Protein AF-A0A1J4K2W8-F1 (afdb_monomer_lite)

InterPro domains:
  IPR011990 Tetratricopeptide-like helical domain superfamily [G3DSA:1.25.40.10] (72-236)
  IPR011990 Tetratricopeptide-like helical domain superfamily [SSF48452] (84-207)
  IPR019734 Tetratricopeptide repeat [SM00028] (83-116)
  IPR019734 Tetratricopeptide repeat [SM00028] (174-207)

pLDDT: mean 83.84, std 19.55, range [25.38, 98.69]

Radius of gyration: 26.1 Å; chains: 1; bounding box: 87×47×66 Å

Sequence (585 aa):
MEGMDGLDPADIEKLPKGAQVTVIFDTSMGEFMAIPRCVDPSQQPKEEEDYIWPQYRLKPLLLTEKRFLRKQRPGITNDQIKALILANKSNDASENEKYQDAAKMCFEAIALDPNCIDAYSYLAKAMLCFDEDMFSSIEASRELLIFARMSYEPLFKMLSNGTFYNCAPTRPYIRLISNIGTYARCVGDIELAIYCYEELIRLNHRDNTGARSPLMAAYIEVLGRKRNNPTYQFQRTFQVVDQFLSAKLDTSDNTNVFGDDRDDVNVRYFDLVSAFYHKSRNLTNLIKKENQRNSKMVDCVLRDKKIEINDPEVAGMFNQFVYGNKNDEVYVHGAYLVTAMQEWPDLLANMMSVVRKLPKSRILEDTLRQLSYNHKDTININSLLNQKLIKEGNEKLELGRKLMTNKDILKAYLAFSEAKAKFETVAMNTRTRWYQHAPFAIVSNRCTCAVILKEWNIARIDARFTLEMKPDHQRTYEKLPLIAEAFGAPRIKAQLELNLKKIAEGTVKTENQWKQLAQYSSVAISLTSLILSKNRSLTEEMLQEMLKRGIDDMYTPVNLKPDMFPMLPWVPRDSLECEQTGLYK

Organism: NCBI:txid1144522

Secondary structure (DSSP, 8-state):
-----S--HHHHTTS-TTPPP-----TTSSS---------GGGS---GGGGSSTTSPPPHHHHHHHHHHHHHSTT--HHHHHHHHHHHHHHHHHHTT-HHHHHHHHHHHHHH-TT-HHHHHHHHHHGGGTS--HHHHHHHHHHHHHHHHHHHHHHHHHSPTTBGGGSGGGHHHHHHHHHHHHHHHHTT-HHHHHHHHHHHHHHBTT-TT--HHHHHHHHHHHHHHHHH-TT------HHHHHHHHH-B-S-TT--BTT-SS---HHHHHHHHHHHHHTT-TTHHHHHHHHHHH-HHHHHHHTTSS---TT-HHHHTGGG------HHHHHHHHHHHHHHHHHT-HHHHHHHHHHHH---HHHHHHHHHHHHT--TT-HHHHHHHHHHHHHHHHHHHHHHHHHHHHTT-HHHHHHHHHHHHHHHHHHHHHHTS-GGGTS-THHHHHHHHHHHHHT-HHHHHHHHHHHHHH-TT-HHHHTTHHHHHHHTT-HHHHHHHHHHHHHHHTT---SHHHHHHHHHHHHHHTSHHHHHHHHTT---HHHHHHHHHHGGGGGG--SSPPTTTSPPPTTS-GGGS--TTTSS--

Foldseek 3Di:
DPDDDDDDVVVVVPDPPPDDDDQDDDPPDPDDDDDPDPDPPVPDDDDPLQCPVVVFHQAPVVVVLLVLCCVQPPPQDPLQSSLQNLLRSLVSCLVVLNLVSSLVSLLSSCVSPLLNLSSQLSLLSSVCNQHLLLLLSLLSLLLSLVLLCVVCVVVLQVDAWQCQVVRSVNVSLLVSLVSNLVSCVVLVVLLSVLLSLQQSCRNHVVPPPVSLLLNLLSLLQVQLVCVLDVPSPADRDPLLVVCQQQDFDPDPVRARSCGPVLPQPSSLVVVLVVCVVVVPPCNLVSLVVVCVQQVPLLCLLLVVDDPPLPDPVVVVCVNPDDPDDSNVSCNPRSVSNSNSCLSVLLSSLVSCCSPVVDDSVVSSVVSCVVSPDDRDCVPVVLVVLLVVLQVQLVVLLVVLVVCVVVVVLSSSLSSLSSSQSSLVSNCLSVLADSLVPHDLSSLVSNLVSCVVVVSLSSVLLSLLSSCVNPLLPLSSLVCLLVSLVSLPQVVLNVVSVVLNVCVVVVVQPDPVSSNVSSLLSSLCSRSSNSSCSNVVNDDVVNSVVSSVCRSCSSLNFSHDQCVSGPRRPSADNVNGCDSVNSSHD

Structure (mmCIF, N/CA/C/O backbone):
data_AF-A0A1J4K2W8-F1
#
_entry.id   AF-A0A1J4K2W8-F1
#
loop_
_atom_site.group_PDB
_atom_site.id
_atom_site.type_symbol
_atom_site.label_atom_id
_atom_site.label_alt_id
_atom_site.label_comp_id
_atom_site.label_asym_id
_atom_site.label_entity_id
_atom_site.label_seq_id
_atom_site.pdbx_PDB_ins_code
_atom_site.Cartn_x
_atom_site.Cartn_y
_atom_site.Cartn_z
_atom_site.occupancy
_atom_site.B_iso_or_equiv
_atom_site.auth_seq_id
_atom_site.auth_comp_id
_atom_site.auth_asym_id
_atom_site.auth_atom_id
_atom_site.pdbx_PDB_model_num
ATOM 1 N N . MET A 1 1 ? 54.327 -1.540 1.376 1.00 36.19 1 MET A N 1
ATOM 2 C CA . MET A 1 1 ? 54.618 -0.914 2.677 1.00 36.19 1 MET A CA 1
ATOM 3 C C . MET A 1 1 ? 55.208 0.444 2.377 1.00 36.19 1 MET A C 1
ATOM 5 O O . MET A 1 1 ? 56.363 0.489 1.998 1.00 36.19 1 MET A O 1
ATOM 9 N N . GLU A 1 2 ? 54.369 1.474 2.412 1.00 27.61 2 GLU A N 1
ATOM 10 C CA . GLU A 1 2 ? 54.668 2.902 2.615 1.00 27.61 2 GLU A CA 1
ATOM 11 C C . GLU A 1 2 ? 53.314 3.610 2.429 1.00 27.61 2 GLU A C 1
ATOM 13 O O . GLU A 1 2 ? 52.685 3.448 1.384 1.00 27.61 2 GLU A O 1
ATOM 18 N N . GLY A 1 3 ? 52.803 4.262 3.482 1.00 32.62 3 GLY A N 1
ATOM 19 C CA . GLY A 1 3 ? 51.508 4.967 3.468 1.00 32.62 3 GLY A CA 1
ATOM 20 C C . GLY A 1 3 ? 50.409 4.448 4.412 1.00 32.62 3 GLY A C 1
ATOM 21 O O . GLY A 1 3 ? 49.235 4.589 4.088 1.00 32.62 3 GLY A O 1
ATOM 22 N N . MET A 1 4 ? 50.748 3.842 5.557 1.00 31.52 4 MET A N 1
ATOM 23 C CA . MET A 1 4 ? 49.782 3.539 6.630 1.00 31.52 4 MET A CA 1
ATOM 24 C C . MET A 1 4 ? 50.131 4.330 7.895 1.00 31.52 4 MET A C 1
ATOM 26 O O . MET A 1 4 ? 50.665 3.769 8.847 1.00 31.52 4 MET A O 1
ATOM 30 N N . ASP A 1 5 ? 49.822 5.624 7.905 1.00 43.59 5 ASP A N 1
ATOM 31 C CA . ASP A 1 5 ? 49.782 6.407 9.142 1.00 43.59 5 ASP A CA 1
ATOM 32 C C . ASP A 1 5 ? 48.371 6.277 9.732 1.00 43.59 5 ASP A C 1
ATOM 34 O O . ASP A 1 5 ? 47.408 6.786 9.158 1.00 43.59 5 ASP A O 1
ATOM 38 N N . GLY A 1 6 ? 48.223 5.547 10.844 1.00 43.62 6 GLY A N 1
ATOM 39 C CA . GLY A 1 6 ? 46.950 5.514 11.579 1.00 43.62 6 GLY A CA 1
ATOM 40 C C . GLY A 1 6 ? 46.653 4.289 12.447 1.00 43.62 6 GLY A C 1
ATOM 41 O O . GLY A 1 6 ? 45.665 4.316 13.173 1.00 43.62 6 GLY A O 1
ATOM 42 N N . LEU A 1 7 ? 47.465 3.228 12.414 1.00 41.56 7 LEU A N 1
ATOM 43 C CA . LEU A 1 7 ? 47.311 2.087 13.327 1.00 41.56 7 LEU A CA 1
ATOM 44 C C . LEU A 1 7 ? 48.456 2.078 14.342 1.00 41.56 7 LEU A C 1
ATOM 46 O O . LEU A 1 7 ? 49.618 1.971 13.953 1.00 41.56 7 LEU A O 1
ATOM 50 N N . ASP A 1 8 ? 48.117 2.187 15.629 1.00 51.94 8 ASP A N 1
ATOM 51 C CA . ASP A 1 8 ? 49.065 1.992 16.727 1.00 51.94 8 ASP A CA 1
ATOM 52 C C . ASP A 1 8 ? 49.617 0.552 16.646 1.00 51.94 8 ASP A C 1
ATOM 54 O O . ASP A 1 8 ? 48.834 -0.407 16.676 1.00 51.94 8 ASP A O 1
ATOM 58 N N . PRO A 1 9 ? 50.944 0.359 16.524 1.00 48.81 9 PRO A N 1
ATOM 59 C CA . PRO A 1 9 ? 51.564 -0.964 16.490 1.00 48.81 9 PRO A CA 1
ATOM 60 C C . PRO A 1 9 ? 51.138 -1.879 17.651 1.00 48.81 9 PRO A C 1
ATOM 62 O O . PRO A 1 9 ? 51.083 -3.098 17.476 1.00 48.81 9 PRO A O 1
ATOM 65 N N . ALA A 1 10 ? 50.766 -1.309 18.804 1.00 55.66 10 ALA A N 1
ATOM 66 C CA . ALA A 1 10 ? 50.294 -2.055 19.970 1.00 55.66 10 ALA A CA 1
ATOM 67 C C . ALA A 1 10 ? 48.942 -2.769 19.756 1.00 55.66 10 ALA A C 1
ATOM 69 O O . ALA A 1 10 ? 48.640 -3.746 20.448 1.00 55.66 10 ALA A O 1
ATOM 70 N N . ASP A 1 11 ? 48.120 -2.322 18.803 1.00 54.28 11 ASP A N 1
ATOM 71 C CA . ASP A 1 11 ? 46.837 -2.961 18.486 1.00 54.28 11 ASP A CA 1
ATOM 72 C C . ASP A 1 11 ? 46.973 -4.088 17.456 1.00 54.28 11 ASP A C 1
ATOM 74 O O . ASP A 1 11 ? 46.144 -5.001 17.416 1.00 54.28 11 ASP A O 1
ATOM 78 N N . ILE A 1 12 ? 48.064 -4.094 16.685 1.00 53.81 12 ILE A N 1
ATOM 79 C CA . ILE A 1 12 ? 48.394 -5.171 15.744 1.00 53.81 12 ILE A CA 1
ATOM 80 C C . ILE A 1 12 ? 48.875 -6.420 16.502 1.00 53.81 12 ILE A C 1
ATOM 82 O O . ILE A 1 12 ? 48.526 -7.539 16.123 1.00 53.81 12 ILE A O 1
ATOM 86 N N . GLU A 1 13 ? 49.599 -6.254 17.614 1.00 51.72 13 GLU A N 1
ATOM 87 C CA . GLU A 1 13 ? 50.081 -7.371 18.448 1.00 51.72 13 GLU A CA 1
ATOM 88 C C . GLU A 1 13 ? 48.967 -8.130 19.189 1.00 51.72 13 GLU A C 1
ATOM 90 O O . GLU A 1 13 ? 49.164 -9.279 19.589 1.00 51.72 13 GLU A O 1
ATOM 95 N N . LYS A 1 14 ? 47.776 -7.535 19.339 1.00 60.28 14 LYS A N 1
ATOM 96 C CA . LYS A 1 14 ? 46.615 -8.186 19.973 1.00 60.28 14 LYS A CA 1
ATOM 97 C C . LYS A 1 14 ? 45.827 -9.088 19.017 1.00 60.28 14 LYS A C 1
ATOM 99 O O . LYS A 1 14 ? 44.906 -9.778 19.458 1.00 60.28 14 LYS A O 1
ATOM 104 N N . LEU A 1 15 ? 46.141 -9.088 17.718 1.00 48.38 15 LEU A N 1
ATOM 105 C CA . LEU A 1 15 ? 45.417 -9.896 16.739 1.00 48.38 15 LEU A CA 1
ATOM 106 C C . LEU A 1 15 ? 45.838 -11.378 16.809 1.00 48.38 15 LEU A C 1
ATOM 108 O O . LEU A 1 15 ? 47.028 -11.686 16.914 1.00 48.38 15 LEU A O 1
ATOM 112 N N . PRO A 1 16 ? 44.891 -12.332 16.707 1.00 52.78 16 PRO A N 1
ATOM 113 C CA . PRO A 1 16 ? 45.219 -13.753 16.663 1.00 52.78 16 PRO A CA 1
ATOM 114 C C . PRO A 1 16 ? 46.146 -14.084 15.486 1.00 52.78 16 PRO A C 1
ATOM 116 O O . PRO A 1 16 ? 45.934 -13.614 14.363 1.00 52.78 16 PRO A O 1
ATOM 119 N N . LYS A 1 17 ? 47.146 -14.948 15.715 1.00 40.97 17 LYS A N 1
ATOM 120 C CA . LYS A 1 17 ? 48.040 -15.444 14.655 1.00 40.97 17 LYS A CA 1
ATOM 121 C C . LYS A 1 17 ? 47.217 -16.060 13.514 1.00 40.97 17 LYS A C 1
ATOM 123 O O . LYS A 1 17 ? 46.560 -17.077 13.709 1.00 40.97 17 LYS A O 1
ATOM 128 N N . GLY A 1 18 ? 47.279 -15.440 12.331 1.00 42.78 18 GLY A N 1
ATOM 129 C CA . GLY A 1 18 ? 46.547 -15.852 11.124 1.00 42.78 18 GLY A CA 1
ATOM 130 C C . GLY A 1 18 ? 45.462 -14.876 10.648 1.00 42.78 18 GLY A C 1
ATOM 131 O O . GLY A 1 18 ? 44.868 -15.109 9.597 1.00 42.78 18 GLY A O 1
ATOM 132 N N . ALA A 1 19 ? 45.205 -13.779 11.368 1.00 35.66 19 ALA A N 1
ATOM 133 C CA . ALA A 1 19 ? 44.254 -12.759 10.933 1.00 35.66 19 ALA A CA 1
ATOM 134 C C . ALA A 1 19 ? 44.739 -12.032 9.659 1.00 35.66 19 ALA A C 1
ATOM 136 O O . ALA A 1 19 ? 45.799 -11.408 9.649 1.00 35.66 19 ALA A O 1
ATOM 137 N N . GLN A 1 20 ? 43.951 -12.092 8.579 1.00 34.91 20 GLN A N 1
ATOM 138 C CA . GLN A 1 20 ? 44.151 -11.259 7.389 1.00 34.91 20 GLN A CA 1
ATOM 139 C C . GLN A 1 20 ? 43.361 -9.956 7.529 1.00 34.91 20 GLN A C 1
ATOM 141 O O . GLN A 1 20 ? 42.133 -9.979 7.618 1.00 34.91 20 GLN A O 1
ATOM 146 N N . VAL A 1 21 ? 44.058 -8.821 7.503 1.00 35.78 21 VAL A N 1
ATOM 147 C CA . VAL A 1 21 ? 43.452 -7.484 7.500 1.00 35.78 21 VAL A CA 1
ATOM 148 C C . VAL A 1 21 ? 43.288 -7.024 6.051 1.00 35.78 21 VAL A C 1
ATOM 150 O O . VAL A 1 21 ? 44.243 -7.026 5.279 1.00 35.78 21 VAL A O 1
ATOM 153 N N . THR A 1 22 ? 42.074 -6.638 5.659 1.00 33.44 22 THR A N 1
ATOM 154 C CA . THR A 1 22 ? 41.805 -5.970 4.378 1.00 33.44 22 THR A CA 1
ATOM 155 C C . THR A 1 22 ? 41.281 -4.575 4.691 1.00 33.44 22 THR A C 1
ATOM 157 O O . THR A 1 22 ? 40.264 -4.447 5.365 1.00 33.44 22 THR A O 1
ATOM 160 N N . VAL A 1 23 ? 41.985 -3.541 4.232 1.00 28.84 23 VAL A N 1
ATOM 161 C CA . VAL A 1 23 ? 41.566 -2.144 4.396 1.00 28.84 23 VAL A CA 1
ATOM 162 C C . VAL A 1 23 ? 40.537 -1.827 3.316 1.00 28.84 23 VAL A C 1
ATOM 164 O O . VAL A 1 23 ? 40.839 -1.927 2.129 1.00 28.84 23 VAL A O 1
ATOM 167 N N . ILE A 1 24 ? 39.321 -1.472 3.725 1.00 31.27 24 ILE A N 1
ATOM 168 C CA . ILE A 1 24 ? 38.276 -0.963 2.834 1.00 31.27 24 ILE A CA 1
ATOM 169 C C . ILE A 1 24 ? 38.105 0.519 3.154 1.00 31.27 24 ILE A C 1
ATOM 171 O O . ILE A 1 24 ? 37.904 0.882 4.311 1.00 31.27 24 ILE A O 1
ATOM 175 N N . PHE A 1 25 ? 38.209 1.368 2.133 1.00 25.38 25 PHE A N 1
ATOM 176 C CA . PHE A 1 25 ? 37.938 2.796 2.252 1.00 25.38 25 PHE A CA 1
ATOM 177 C C . PHE A 1 25 ? 36.429 3.019 2.411 1.00 25.38 25 PHE A C 1
ATOM 179 O O . PHE A 1 25 ? 35.671 2.829 1.462 1.00 25.38 25 PHE A O 1
ATOM 186 N N . ASP A 1 26 ? 36.002 3.433 3.603 1.00 33.50 26 ASP A N 1
ATOM 187 C CA . ASP A 1 26 ? 34.681 4.015 3.849 1.00 33.50 26 ASP A CA 1
ATOM 188 C C . ASP A 1 26 ? 34.873 5.511 4.121 1.00 33.50 26 ASP A C 1
ATOM 190 O O . ASP A 1 26 ? 35.414 5.908 5.149 1.00 33.50 26 ASP A O 1
ATOM 194 N N . THR A 1 27 ? 34.472 6.358 3.173 1.00 33.12 27 THR A N 1
ATOM 195 C CA . THR A 1 27 ? 34.627 7.817 3.270 1.00 33.12 27 THR A CA 1
ATOM 196 C C . THR A 1 27 ? 33.491 8.492 4.046 1.00 33.12 27 THR A C 1
ATOM 198 O O . THR A 1 27 ? 33.323 9.705 3.936 1.00 33.12 27 THR A O 1
ATOM 201 N N . SER A 1 28 ? 32.666 7.749 4.796 1.00 35.38 28 SER A N 1
ATOM 202 C CA . SER A 1 28 ? 31.500 8.324 5.483 1.00 35.38 28 SER A CA 1
ATOM 203 C C . SER A 1 28 ? 31.747 8.835 6.906 1.00 35.38 28 SER A C 1
ATOM 205 O O . SER A 1 28 ? 30.874 9.520 7.432 1.00 35.38 28 SER A O 1
ATOM 207 N N . MET A 1 29 ? 32.927 8.617 7.498 1.00 34.25 29 MET A N 1
ATOM 208 C CA . MET A 1 29 ? 33.389 9.319 8.704 1.00 34.25 29 MET A CA 1
ATOM 209 C C . MET A 1 29 ? 34.917 9.416 8.703 1.00 34.25 29 MET A C 1
ATOM 211 O O . MET A 1 29 ? 35.589 8.456 8.349 1.00 34.25 29 MET A O 1
ATOM 215 N N . GLY A 1 30 ? 35.481 10.546 9.134 1.00 28.75 30 GLY A N 1
ATOM 216 C CA . GLY A 1 30 ? 36.932 10.745 9.292 1.00 28.75 30 GLY A CA 1
ATOM 217 C C . GLY A 1 30 ? 37.592 9.906 10.400 1.00 28.75 30 GLY A C 1
ATOM 218 O O . GLY A 1 30 ? 38.635 10.297 10.908 1.00 28.75 30 GLY A O 1
ATOM 219 N N . GLU A 1 31 ? 37.001 8.771 10.775 1.00 30.30 31 GLU A N 1
ATOM 220 C CA . GLU A 1 31 ? 37.573 7.777 11.680 1.00 30.30 31 GLU A CA 1
ATOM 221 C C . GLU A 1 31 ? 37.478 6.393 11.030 1.00 30.30 31 GLU A C 1
ATOM 223 O O . GLU A 1 31 ? 36.400 5.928 10.653 1.00 30.30 31 GLU A O 1
ATOM 228 N N . PHE A 1 32 ? 38.625 5.722 10.919 1.00 28.47 32 PHE A N 1
ATOM 229 C CA . PHE A 1 32 ? 38.742 4.354 10.429 1.00 28.47 32 PHE A CA 1
ATOM 230 C C . PHE A 1 32 ? 38.052 3.379 11.401 1.00 28.47 32 PHE A C 1
ATOM 232 O O . PHE A 1 32 ? 38.679 2.857 12.319 1.00 28.47 32 PHE A O 1
ATOM 239 N N . MET A 1 33 ? 36.765 3.082 11.202 1.00 32.03 33 MET A N 1
ATOM 240 C CA . MET A 1 33 ? 36.168 1.876 11.783 1.00 32.03 33 MET A CA 1
ATOM 241 C C . MET A 1 33 ? 36.409 0.702 10.840 1.00 32.03 33 MET A C 1
ATOM 243 O O . MET A 1 33 ? 35.782 0.588 9.789 1.00 32.03 33 MET A O 1
ATOM 247 N N . ALA A 1 34 ? 37.296 -0.208 11.240 1.00 28.88 34 ALA A N 1
ATOM 248 C CA . ALA A 1 34 ? 37.371 -1.530 10.639 1.00 28.88 34 ALA A CA 1
ATOM 249 C C . ALA A 1 34 ? 36.003 -2.217 10.791 1.00 28.88 34 ALA A C 1
ATOM 251 O O . ALA A 1 34 ? 35.611 -2.604 11.892 1.00 28.88 34 ALA A O 1
ATOM 252 N N . ILE A 1 35 ? 35.258 -2.358 9.694 1.00 31.06 35 ILE A N 1
ATOM 253 C CA . ILE A 1 35 ? 34.086 -3.232 9.654 1.00 31.06 35 ILE A CA 1
ATOM 254 C C . ILE A 1 35 ? 34.639 -4.662 9.684 1.00 31.06 35 ILE A C 1
ATOM 256 O O . ILE A 1 35 ? 35.351 -5.045 8.751 1.00 31.06 35 ILE A O 1
ATOM 260 N N . PRO A 1 36 ? 34.364 -5.475 10.723 1.00 30.69 36 PRO A N 1
ATOM 261 C CA . PRO A 1 36 ? 34.753 -6.875 10.692 1.00 30.69 36 PRO A CA 1
ATOM 262 C C . PRO A 1 36 ? 34.110 -7.508 9.457 1.00 30.69 36 PRO A C 1
ATOM 264 O O . PRO A 1 36 ? 32.915 -7.294 9.224 1.00 30.69 36 PRO A O 1
ATOM 267 N N . ARG A 1 37 ? 34.869 -8.300 8.678 1.00 34.00 37 ARG A N 1
ATOM 268 C CA . ARG A 1 37 ? 34.268 -9.237 7.708 1.00 34.00 37 ARG A CA 1
ATOM 269 C C . ARG A 1 37 ? 33.074 -9.882 8.390 1.00 34.00 37 ARG A C 1
ATOM 271 O O . ARG A 1 37 ? 33.223 -10.238 9.558 1.00 34.00 37 ARG A O 1
ATOM 278 N N . CYS A 1 38 ? 31.944 -9.989 7.679 1.00 36.88 38 CYS A N 1
ATOM 279 C CA . CYS A 1 38 ? 30.731 -10.659 8.145 1.00 36.88 38 CYS A CA 1
ATOM 280 C C . CYS A 1 38 ? 31.130 -11.862 8.998 1.00 36.88 38 CYS A C 1
ATOM 282 O O . CYS A 1 38 ? 31.536 -12.892 8.462 1.00 36.88 38 CYS A O 1
ATOM 284 N N . VAL A 1 39 ? 31.114 -11.677 10.322 1.00 39.31 39 VAL A N 1
ATOM 285 C CA . VAL A 1 39 ? 31.347 -12.764 11.264 1.00 39.31 39 VAL A CA 1
ATOM 286 C C . VAL A 1 39 ? 30.282 -13.767 10.895 1.00 39.31 39 VAL A C 1
ATOM 288 O O . VAL A 1 39 ? 29.122 -13.354 10.772 1.00 39.31 39 VAL A O 1
ATOM 291 N N . ASP A 1 40 ? 30.687 -15.015 10.649 1.00 45.03 40 ASP A N 1
ATOM 292 C CA . ASP A 1 40 ? 29.759 -16.101 10.366 1.00 45.03 40 ASP A CA 1
ATOM 293 C C . ASP A 1 40 ? 28.544 -15.923 11.293 1.00 45.03 40 ASP A C 1
ATOM 295 O O . ASP A 1 40 ? 28.725 -15.894 12.517 1.00 45.03 40 ASP A O 1
ATOM 299 N N . PRO A 1 41 ? 27.330 -15.695 10.756 1.00 45.59 41 PRO A N 1
ATOM 300 C CA . PRO A 1 41 ? 26.146 -15.462 11.574 1.00 45.59 41 PRO A CA 1
ATOM 301 C C . PRO A 1 41 ? 25.925 -16.573 12.610 1.00 45.59 41 PRO A C 1
ATOM 303 O O . PRO A 1 41 ? 25.280 -16.337 13.630 1.00 45.59 41 PRO A O 1
ATOM 306 N N . SER A 1 42 ? 26.485 -17.769 12.377 1.00 45.47 42 SER A N 1
ATOM 307 C CA . SER A 1 42 ? 26.469 -18.894 13.312 1.00 45.47 42 SER A CA 1
ATOM 308 C C . SER A 1 42 ? 27.350 -18.701 14.559 1.00 45.47 42 SER A C 1
ATOM 310 O O . SER A 1 42 ? 27.092 -19.338 15.579 1.00 45.47 42 SER A O 1
ATOM 312 N N . GLN A 1 43 ? 28.344 -17.808 14.509 1.00 44.16 43 GLN A N 1
ATOM 313 C CA . GLN A 1 43 ? 29.315 -17.545 15.579 1.00 44.16 43 GLN A CA 1
ATOM 314 C C . GLN A 1 43 ? 28.985 -16.311 16.431 1.00 44.16 43 GLN A C 1
ATOM 316 O O . GLN A 1 43 ? 29.695 -16.016 17.393 1.00 44.16 43 GLN A O 1
ATOM 321 N N . GLN A 1 44 ? 27.922 -15.572 16.106 1.00 54.34 44 GLN A N 1
ATOM 322 C CA . GLN A 1 44 ? 27.493 -14.445 16.933 1.00 54.34 44 GLN A CA 1
ATOM 323 C C . GLN A 1 44 ? 26.693 -14.949 18.145 1.00 54.34 44 GLN A C 1
ATOM 325 O O . GLN A 1 44 ? 25.838 -15.825 17.982 1.00 54.34 44 GLN A O 1
ATOM 330 N N . PRO A 1 45 ? 26.927 -14.409 19.359 1.00 51.81 45 PRO A N 1
ATOM 331 C CA . PRO A 1 45 ? 26.099 -14.739 20.510 1.00 51.81 45 PRO A CA 1
ATOM 332 C C . PRO A 1 45 ? 24.654 -14.343 20.196 1.00 51.81 45 PRO A C 1
ATOM 334 O O . PRO A 1 45 ? 24.357 -13.171 19.970 1.00 51.81 45 PRO A O 1
ATOM 337 N N . LYS A 1 46 ? 23.771 -15.342 20.115 1.00 62.03 46 LYS A N 1
ATOM 338 C CA . LYS A 1 46 ? 22.346 -15.139 19.840 1.00 62.03 46 LYS A CA 1
ATOM 339 C C . LYS A 1 46 ? 21.710 -14.469 21.053 1.00 62.03 46 LYS A C 1
ATOM 341 O O . LYS A 1 46 ? 21.796 -15.008 22.156 1.00 62.03 46 LYS A O 1
ATOM 346 N N . GLU A 1 47 ? 21.099 -13.306 20.858 1.00 71.94 47 GLU A N 1
ATOM 347 C CA . GLU A 1 47 ? 20.419 -12.589 21.937 1.00 71.94 47 GLU A CA 1
ATOM 348 C C . GLU A 1 47 ? 19.064 -13.262 22.229 1.00 71.94 47 GLU A C 1
ATOM 350 O O . GLU A 1 47 ? 18.432 -13.816 21.331 1.00 71.94 47 GLU A O 1
ATOM 355 N N . GLU A 1 48 ? 18.602 -13.242 23.483 1.00 72.31 48 GLU A N 1
ATOM 356 C CA . GLU A 1 48 ? 17.372 -13.936 23.919 1.00 72.31 48 GLU A CA 1
ATOM 357 C C . GLU A 1 48 ? 16.129 -13.501 23.116 1.00 72.31 48 GLU A C 1
ATOM 359 O O . GLU A 1 48 ? 15.283 -14.315 22.749 1.00 72.31 48 GLU A O 1
ATOM 364 N N . GLU A 1 49 ? 16.064 -12.220 22.756 1.00 74.06 49 GLU A N 1
ATOM 365 C CA . GLU A 1 49 ? 15.010 -11.630 21.925 1.00 74.06 49 GLU A CA 1
ATOM 366 C C . GLU A 1 49 ? 14.960 -12.169 20.487 1.00 74.06 49 GLU A C 1
ATOM 368 O O . GLU A 1 49 ? 13.892 -12.167 19.872 1.00 74.06 49 GLU A O 1
ATOM 373 N N . ASP A 1 50 ? 16.060 -12.717 19.965 1.00 73.44 50 ASP A N 1
ATOM 374 C CA . ASP A 1 50 ? 16.097 -13.289 18.616 1.00 73.44 50 ASP A CA 1
ATOM 375 C C . ASP A 1 50 ? 15.333 -14.636 18.540 1.00 73.44 50 ASP A C 1
ATOM 377 O O . ASP A 1 50 ? 14.949 -15.076 17.449 1.00 73.44 50 ASP A O 1
ATOM 381 N N . TYR A 1 51 ? 15.043 -15.268 19.688 1.00 78.19 51 TYR A N 1
ATOM 382 C CA . TYR A 1 51 ? 14.306 -16.539 19.795 1.00 78.19 51 TYR A CA 1
ATOM 383 C C . TYR A 1 51 ? 12.786 -16.388 19.909 1.00 78.19 51 TYR A C 1
ATOM 385 O O . TYR A 1 51 ? 12.070 -17.388 19.886 1.00 78.19 51 TYR A O 1
ATOM 393 N N . ILE A 1 52 ? 12.269 -15.162 19.994 1.00 82.38 52 ILE A N 1
ATOM 394 C CA . ILE A 1 52 ? 10.827 -14.898 19.980 1.00 82.38 52 ILE A CA 1
ATOM 395 C C . ILE A 1 52 ? 10.272 -15.316 18.609 1.00 82.38 52 ILE A C 1
ATOM 397 O O . ILE A 1 52 ? 10.734 -14.794 17.600 1.00 82.38 52 ILE A O 1
ATOM 401 N N . TRP A 1 53 ? 9.324 -16.259 18.549 1.00 89.31 53 TRP A N 1
ATOM 402 C CA . TRP A 1 53 ? 8.863 -16.892 17.296 1.00 89.31 53 TRP A CA 1
ATOM 403 C C . TRP A 1 53 ? 10.022 -17.517 16.482 1.00 89.31 53 TRP A C 1
ATOM 405 O O . TRP A 1 53 ? 10.413 -16.992 15.434 1.00 89.31 53 TRP A O 1
ATOM 415 N N . PRO A 1 54 ? 10.634 -18.616 16.965 1.00 89.38 54 PRO A N 1
ATOM 416 C CA . PRO A 1 54 ? 11.876 -19.158 16.403 1.00 89.38 54 PRO A CA 1
ATOM 417 C C . PRO A 1 54 ? 11.713 -19.775 15.006 1.00 89.38 54 PRO A C 1
ATOM 419 O O . PRO A 1 54 ? 12.706 -19.961 14.305 1.00 89.38 54 PRO A O 1
ATOM 422 N N . GLN A 1 55 ? 10.481 -20.086 14.591 1.00 91.19 55 GLN A N 1
ATOM 423 C CA . GLN A 1 55 ? 10.180 -20.579 13.248 1.00 91.19 55 GLN A CA 1
ATOM 424 C C . GLN A 1 55 ? 10.320 -19.503 12.160 1.00 91.19 55 GLN A C 1
ATOM 426 O O . GLN A 1 55 ? 10.498 -19.861 10.999 1.00 91.19 55 GLN A O 1
ATOM 431 N N . TYR A 1 56 ? 10.280 -18.216 12.529 1.00 91.25 56 TYR A N 1
ATOM 432 C CA . TYR A 1 56 ? 10.443 -17.089 11.608 1.00 91.25 56 TYR A CA 1
ATOM 433 C C . TYR A 1 56 ? 11.809 -16.437 11.801 1.00 91.25 56 TYR A C 1
ATOM 435 O O . TYR A 1 56 ? 12.248 -16.156 12.928 1.00 91.25 56 TYR A O 1
ATOM 443 N N . ARG A 1 57 ? 12.508 -16.205 10.691 1.00 83.56 57 ARG A N 1
ATOM 444 C CA . ARG A 1 57 ? 13.887 -15.710 10.705 1.00 83.56 57 ARG A CA 1
ATOM 445 C C . ARG A 1 57 ? 13.909 -14.200 10.532 1.00 83.56 57 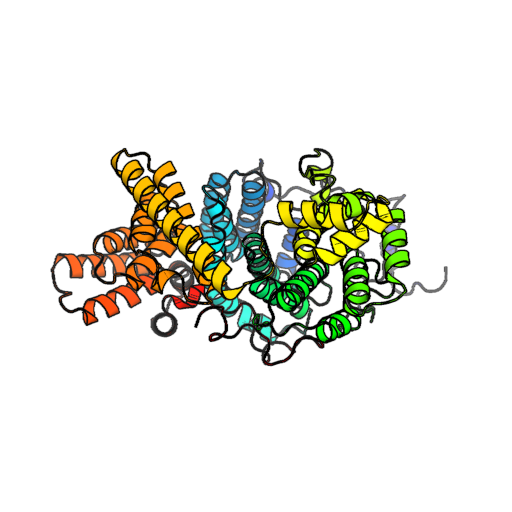ARG A C 1
ATOM 447 O O . ARG A 1 57 ? 13.243 -13.634 9.674 1.00 83.56 57 ARG A O 1
ATOM 454 N N . LEU A 1 58 ? 14.742 -13.535 11.330 1.00 84.56 58 LEU A N 1
ATOM 455 C CA . LEU A 1 58 ? 15.027 -12.122 11.117 1.00 84.56 58 LEU A CA 1
ATOM 456 C C . LEU A 1 58 ? 16.012 -11.977 9.948 1.00 84.56 58 LEU A C 1
ATOM 458 O O . LEU A 1 58 ? 17.058 -12.630 9.935 1.00 84.56 58 LEU A O 1
ATOM 462 N N . LYS A 1 59 ? 15.694 -11.119 8.973 1.00 85.12 59 LYS A N 1
ATOM 463 C CA . LYS A 1 59 ? 16.565 -10.890 7.808 1.00 85.12 59 LYS A CA 1
ATOM 464 C C . LYS A 1 59 ? 17.923 -10.305 8.247 1.00 85.12 59 LYS A C 1
ATOM 466 O O . LYS A 1 59 ? 17.945 -9.458 9.145 1.00 85.12 59 LYS A O 1
ATOM 471 N N . PRO A 1 60 ? 19.056 -10.666 7.606 1.00 82.75 60 PRO A N 1
ATOM 472 C CA . PRO A 1 60 ? 20.391 -10.212 8.022 1.00 82.75 60 PRO A CA 1
ATOM 473 C C . PRO A 1 60 ? 20.551 -8.688 8.139 1.00 82.75 60 PRO A C 1
ATOM 475 O O . PRO A 1 60 ? 21.201 -8.197 9.061 1.00 82.75 60 PRO A O 1
ATOM 478 N N . LEU A 1 61 ? 19.910 -7.921 7.250 1.00 83.00 61 LEU A N 1
ATOM 479 C CA . LEU A 1 61 ? 19.934 -6.451 7.278 1.00 83.00 61 LEU A CA 1
ATOM 480 C C . LEU A 1 61 ? 19.314 -5.856 8.552 1.00 83.00 61 LEU A C 1
ATOM 482 O O . LEU A 1 61 ? 19.699 -4.773 8.985 1.00 83.00 61 LEU A O 1
ATOM 486 N N . LEU A 1 62 ? 18.383 -6.562 9.188 1.00 89.06 62 LEU A N 1
ATOM 487 C CA . LEU A 1 62 ? 17.749 -6.096 10.419 1.00 89.06 62 LEU A CA 1
ATOM 488 C C . LEU A 1 62 ? 18.599 -6.386 11.655 1.00 89.06 62 LEU A C 1
ATOM 490 O O . LEU A 1 62 ? 18.545 -5.630 12.623 1.00 89.06 62 LEU A O 1
ATOM 494 N N . LEU A 1 63 ? 19.442 -7.424 11.611 1.00 85.81 63 LEU A N 1
ATOM 495 C CA . LEU A 1 63 ? 20.438 -7.666 12.658 1.00 85.81 63 LEU A CA 1
ATOM 496 C C . LEU A 1 63 ? 21.440 -6.507 12.734 1.00 85.81 63 LEU A C 1
ATOM 498 O O . LEU A 1 63 ? 21.813 -6.075 13.827 1.00 85.81 63 LEU A O 1
ATOM 502 N N . THR A 1 64 ? 21.852 -5.962 11.585 1.00 87.19 64 THR A N 1
ATOM 503 C CA . THR A 1 64 ? 22.727 -4.781 11.550 1.00 87.19 64 THR A CA 1
ATOM 504 C C . THR A 1 64 ? 21.969 -3.509 11.930 1.00 87.19 64 THR A C 1
ATOM 506 O O . THR A 1 64 ? 22.488 -2.706 12.706 1.00 87.19 64 THR A O 1
ATOM 509 N N . GLU A 1 65 ? 20.719 -3.347 11.483 1.00 91.62 65 GLU A N 1
ATOM 510 C CA . GLU A 1 65 ? 19.848 -2.234 11.887 1.00 91.62 65 GLU A CA 1
ATOM 511 C C . GLU A 1 65 ? 19.659 -2.153 13.405 1.00 91.62 65 GLU A C 1
ATOM 513 O O . GLU A 1 65 ? 19.810 -1.071 13.967 1.00 91.62 65 GLU A O 1
ATOM 518 N N . LYS A 1 66 ? 19.436 -3.286 14.086 1.00 91.31 66 LYS A N 1
ATOM 519 C CA . LYS A 1 66 ? 19.341 -3.361 15.556 1.00 91.31 66 LYS A CA 1
ATOM 520 C C . LYS A 1 66 ? 20.550 -2.712 16.237 1.00 91.31 66 LYS A C 1
ATOM 522 O O . LYS A 1 66 ? 20.396 -1.912 17.162 1.00 91.31 66 LYS A O 1
ATOM 527 N N . ARG A 1 67 ? 21.761 -3.011 15.756 1.00 88.81 67 ARG A N 1
ATOM 528 C CA . ARG A 1 67 ? 23.007 -2.439 16.297 1.00 88.81 67 ARG A CA 1
ATOM 529 C C . ARG A 1 67 ? 23.092 -0.937 16.052 1.00 88.81 67 ARG A C 1
ATOM 531 O O . ARG A 1 67 ? 23.427 -0.187 16.968 1.00 88.81 67 ARG A O 1
ATOM 538 N N . PHE A 1 68 ? 22.759 -0.492 14.841 1.00 92.44 68 PHE A N 1
ATOM 539 C CA . PHE A 1 68 ? 22.752 0.933 14.520 1.00 92.44 68 PHE A CA 1
ATOM 540 C C . PHE A 1 68 ? 21.720 1.699 15.341 1.00 92.44 68 PHE A C 1
ATOM 542 O O . PHE A 1 68 ? 22.043 2.770 15.842 1.00 92.44 68 PHE A O 1
ATOM 549 N N . LEU A 1 69 ? 20.529 1.140 15.557 1.00 92.12 69 LEU A N 1
ATOM 550 C CA . LEU A 1 69 ? 19.495 1.748 16.391 1.00 92.12 69 LEU A CA 1
ATOM 551 C C . LEU A 1 69 ? 19.972 1.963 17.825 1.00 92.12 69 LEU A C 1
ATOM 553 O O . LEU A 1 69 ? 19.838 3.072 18.336 1.00 92.12 69 LEU A O 1
ATOM 557 N N . ARG A 1 70 ? 20.590 0.952 18.450 1.00 91.69 70 ARG A N 1
ATOM 558 C CA . ARG A 1 70 ? 21.150 1.089 19.806 1.00 91.69 70 ARG A CA 1
ATOM 559 C C . ARG A 1 70 ? 22.219 2.184 19.889 1.00 91.69 70 ARG A C 1
ATOM 561 O O . ARG A 1 70 ? 22.273 2.902 20.881 1.00 91.69 70 ARG A O 1
ATOM 568 N N . LYS A 1 71 ? 23.041 2.341 18.844 1.00 91.75 71 LYS A N 1
ATOM 569 C CA . LYS A 1 71 ? 24.089 3.376 18.784 1.00 91.75 71 LYS A CA 1
ATOM 570 C C . LYS A 1 71 ? 23.531 4.777 18.503 1.00 91.75 71 LYS A C 1
ATOM 572 O O . LYS A 1 71 ? 23.986 5.745 19.098 1.00 91.75 71 LYS A O 1
ATOM 577 N N . GLN A 1 72 ? 22.582 4.894 17.576 1.00 91.06 72 GLN A N 1
ATOM 578 C CA . GLN A 1 72 ? 22.089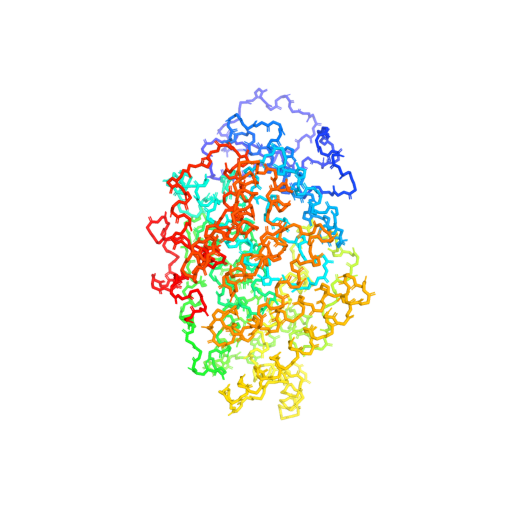 6.174 17.053 1.00 91.06 72 GLN A CA 1
ATOM 579 C C . GLN A 1 72 ? 20.891 6.734 17.829 1.00 91.06 72 GLN A C 1
ATOM 581 O O . GLN A 1 72 ? 20.595 7.920 17.705 1.00 91.06 72 GLN A O 1
ATOM 586 N N . ARG A 1 73 ? 20.200 5.913 18.631 1.00 90.06 73 ARG A N 1
ATOM 587 C CA . ARG A 1 73 ? 19.079 6.334 19.479 1.00 90.06 73 ARG A CA 1
ATOM 588 C C . ARG A 1 73 ? 19.372 6.021 20.952 1.00 90.06 73 ARG A C 1
ATOM 590 O O . ARG A 1 73 ? 18.874 5.017 21.470 1.00 90.06 73 ARG A O 1
ATOM 597 N N . PRO A 1 74 ? 20.161 6.868 21.644 1.00 86.44 74 PRO A N 1
ATOM 598 C CA . PRO A 1 74 ? 20.367 6.740 23.082 1.00 86.44 74 PRO A CA 1
ATOM 599 C C . PRO A 1 74 ? 19.021 6.700 23.816 1.00 86.44 74 PRO A C 1
ATOM 601 O O . PRO A 1 74 ? 18.153 7.536 23.572 1.00 86.44 74 PRO A O 1
ATOM 604 N N . GLY A 1 75 ? 18.830 5.707 24.686 1.00 90.06 75 GLY A N 1
ATOM 605 C CA . GLY A 1 75 ? 17.578 5.516 25.427 1.00 90.06 75 GLY A CA 1
ATOM 606 C C . GLY A 1 75 ? 16.514 4.670 24.720 1.00 90.06 75 GLY A C 1
ATOM 607 O O . GLY A 1 75 ? 15.407 4.559 25.244 1.00 90.06 75 GLY A O 1
ATOM 608 N N . ILE A 1 76 ? 16.817 4.051 23.570 1.00 93.88 76 ILE A N 1
ATOM 609 C CA . ILE A 1 76 ? 15.941 3.009 23.016 1.00 93.88 76 ILE A CA 1
ATOM 610 C C . ILE A 1 76 ? 15.791 1.861 24.024 1.00 93.88 76 ILE A C 1
ATOM 612 O O . ILE A 1 76 ? 16.775 1.362 24.571 1.00 93.88 76 ILE A O 1
ATOM 616 N N . THR A 1 77 ? 14.551 1.463 24.296 1.00 94.88 77 THR A N 1
ATOM 617 C CA . THR A 1 77 ? 14.252 0.417 25.282 1.00 94.88 77 THR A CA 1
ATOM 618 C C . THR A 1 77 ? 14.343 -0.978 24.665 1.00 94.88 77 THR A C 1
ATOM 620 O O . THR A 1 77 ? 14.207 -1.149 23.451 1.00 94.88 77 THR A O 1
ATOM 623 N N . ASN A 1 78 ? 14.514 -2.003 25.504 1.00 92.75 78 ASN A N 1
ATOM 624 C CA . ASN A 1 78 ? 14.466 -3.395 25.045 1.00 92.75 78 ASN A CA 1
ATOM 625 C C . ASN A 1 78 ? 13.100 -3.747 24.436 1.00 92.75 78 ASN A C 1
ATOM 627 O O . ASN A 1 78 ? 13.050 -4.496 23.467 1.00 92.75 78 ASN A O 1
ATOM 631 N N . ASP A 1 79 ? 12.006 -3.172 24.941 1.00 95.44 79 ASP A N 1
ATOM 632 C CA . ASP A 1 79 ? 10.667 -3.396 24.384 1.00 95.44 79 ASP A CA 1
ATOM 633 C C . ASP A 1 79 ? 10.538 -2.819 22.972 1.00 95.44 79 ASP A C 1
ATOM 635 O O . ASP A 1 79 ? 9.987 -3.477 22.095 1.00 95.44 79 ASP A O 1
ATOM 639 N N . GLN A 1 80 ? 11.136 -1.654 22.702 1.00 95.62 80 GLN A N 1
ATOM 640 C CA . GLN A 1 80 ? 11.194 -1.083 21.349 1.00 95.62 80 GLN A CA 1
ATOM 641 C C . GLN A 1 80 ? 12.019 -1.947 20.386 1.00 95.62 80 GLN A C 1
ATOM 643 O O . GLN A 1 80 ? 11.636 -2.128 19.230 1.00 95.62 80 GLN A O 1
ATOM 648 N N . ILE A 1 81 ? 13.136 -2.514 20.852 1.00 94.62 81 ILE A N 1
ATOM 649 C CA . ILE A 1 81 ? 13.938 -3.449 20.051 1.00 94.62 81 ILE A CA 1
ATOM 650 C C . ILE A 1 81 ? 13.157 -4.743 19.780 1.00 94.62 81 ILE A C 1
ATOM 652 O O . ILE A 1 81 ? 13.094 -5.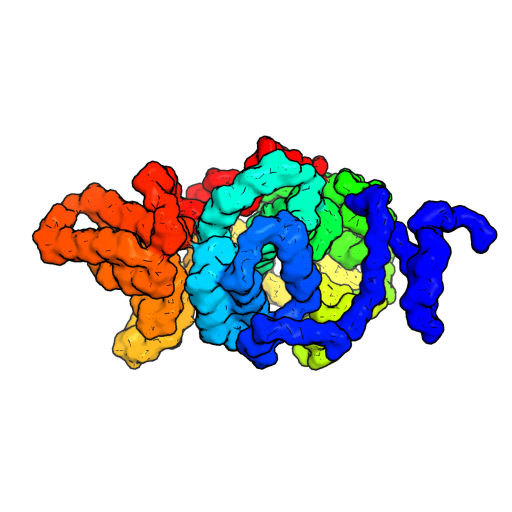193 18.636 1.00 94.62 81 ILE A O 1
ATOM 656 N N . LYS A 1 82 ? 12.503 -5.316 20.795 1.00 95.25 82 LYS A N 1
ATOM 657 C CA . LYS A 1 82 ? 11.648 -6.502 20.643 1.00 95.25 82 LYS A CA 1
ATOM 658 C C . LYS A 1 82 ? 10.474 -6.246 19.702 1.00 95.25 82 LYS A C 1
ATOM 660 O O . LYS A 1 82 ? 10.190 -7.095 18.861 1.00 95.25 82 LYS A O 1
ATOM 665 N N . ALA A 1 83 ? 9.834 -5.080 19.794 1.00 96.81 83 ALA A N 1
ATOM 666 C CA . ALA A 1 83 ? 8.762 -4.674 18.891 1.00 96.81 83 ALA A CA 1
ATOM 667 C C . ALA A 1 83 ? 9.244 -4.630 17.435 1.00 96.81 83 ALA A C 1
ATOM 669 O O . ALA A 1 83 ? 8.590 -5.193 16.561 1.00 96.81 83 ALA A O 1
ATOM 670 N N . LEU A 1 84 ? 10.422 -4.049 17.173 1.00 95.69 84 LEU A N 1
ATOM 671 C CA . LEU A 1 84 ? 11.037 -4.054 15.843 1.00 95.69 84 LEU A CA 1
ATOM 672 C C . LEU A 1 84 ? 11.285 -5.479 15.324 1.00 95.69 84 LEU A C 1
ATOM 674 O O . LEU A 1 84 ? 11.000 -5.764 14.158 1.00 95.69 84 LEU A O 1
ATOM 678 N N . ILE A 1 85 ? 11.819 -6.368 16.169 1.00 94.94 85 ILE A N 1
ATOM 679 C CA . ILE A 1 85 ? 12.098 -7.766 15.807 1.00 94.94 85 ILE A CA 1
ATOM 680 C C . ILE A 1 85 ? 10.795 -8.490 15.457 1.00 94.94 85 ILE A C 1
ATOM 682 O O . ILE A 1 85 ? 10.699 -9.070 14.378 1.00 94.94 85 ILE A O 1
ATOM 686 N N . LEU A 1 86 ? 9.789 -8.423 16.333 1.00 96.50 86 LEU A N 1
ATOM 687 C CA . LEU A 1 86 ? 8.471 -9.027 16.125 1.00 96.50 86 LEU A CA 1
ATOM 688 C C . LEU A 1 86 ? 7.807 -8.512 14.849 1.00 96.50 86 LEU A C 1
ATOM 690 O O . LEU A 1 86 ? 7.375 -9.306 14.013 1.00 96.50 86 LEU A O 1
ATOM 694 N N . ALA A 1 87 ? 7.789 -7.190 14.663 1.00 96.75 87 ALA A N 1
ATOM 695 C CA . ALA A 1 87 ? 7.243 -6.570 13.468 1.00 96.75 87 ALA A CA 1
ATOM 696 C C . ALA A 1 87 ? 7.928 -7.114 12.213 1.00 96.75 87 ALA A C 1
ATOM 698 O O . ALA A 1 87 ? 7.263 -7.552 11.285 1.00 96.75 87 ALA A O 1
ATOM 699 N N . ASN A 1 88 ? 9.254 -7.185 12.176 1.00 94.69 88 ASN A N 1
ATOM 700 C CA . ASN A 1 88 ? 9.924 -7.665 10.975 1.00 94.69 88 ASN A CA 1
ATOM 701 C C . ASN A 1 88 ? 9.881 -9.194 10.792 1.00 94.69 88 ASN A C 1
ATOM 703 O O . ASN A 1 88 ? 9.930 -9.661 9.655 1.00 94.69 88 ASN A O 1
ATOM 707 N N . LYS A 1 89 ? 9.723 -9.985 11.861 1.00 94.62 89 LYS A N 1
ATOM 708 C CA . LYS A 1 89 ? 9.394 -11.416 11.746 1.00 94.62 89 LYS A CA 1
ATOM 709 C C . LYS A 1 89 ? 7.986 -11.639 11.196 1.00 94.62 89 LYS A C 1
ATOM 711 O O . LYS A 1 89 ? 7.775 -12.591 10.452 1.00 94.62 89 LYS A O 1
ATOM 716 N N . SER A 1 90 ? 7.041 -10.736 11.470 1.00 95.19 90 SER A N 1
ATOM 717 C CA . SER A 1 90 ? 5.710 -10.786 10.848 1.00 95.19 90 SER A CA 1
ATOM 718 C C . SER A 1 90 ? 5.768 -10.688 9.320 1.00 95.19 90 SER A C 1
ATOM 720 O O . SER A 1 90 ? 4.961 -11.306 8.623 1.00 95.19 90 SER A O 1
ATOM 722 N N . ASN A 1 91 ? 6.762 -9.974 8.782 1.00 91.56 91 ASN A N 1
ATOM 723 C CA . ASN A 1 91 ? 6.980 -9.910 7.345 1.00 91.56 91 ASN A CA 1
ATOM 724 C C . ASN A 1 91 ? 7.439 -11.260 6.773 1.00 91.56 91 ASN A C 1
ATOM 726 O O . ASN A 1 91 ? 6.920 -11.669 5.741 1.00 91.56 91 ASN A O 1
ATOM 730 N N . ASP A 1 92 ? 8.355 -11.958 7.454 1.00 89.94 92 ASP A N 1
ATOM 731 C CA . ASP A 1 92 ? 8.779 -13.319 7.084 1.00 89.94 92 ASP A CA 1
ATOM 732 C C . ASP A 1 92 ? 7.595 -14.298 7.152 1.00 89.94 92 ASP A C 1
ATOM 734 O O . ASP A 1 92 ? 7.342 -15.041 6.208 1.00 89.94 92 ASP A O 1
ATOM 738 N N . ALA A 1 93 ? 6.775 -14.229 8.205 1.00 92.00 93 ALA A N 1
ATOM 739 C CA . ALA A 1 93 ? 5.545 -15.018 8.288 1.00 92.00 93 ALA A CA 1
ATOM 740 C C . ALA A 1 93 ? 4.579 -14.728 7.129 1.00 92.00 93 ALA A C 1
ATOM 742 O O . ALA A 1 93 ? 4.037 -15.660 6.542 1.00 92.00 93 ALA A O 1
ATOM 743 N N . SER A 1 94 ? 4.404 -13.458 6.752 1.00 89.38 94 SER A N 1
ATOM 744 C CA . SER A 1 94 ? 3.562 -13.070 5.611 1.00 89.38 94 SER A CA 1
ATOM 745 C C . SER A 1 94 ? 4.113 -13.584 4.276 1.00 89.38 94 SER A C 1
ATOM 747 O O . SER A 1 94 ? 3.341 -14.016 3.430 1.00 89.38 94 SER A O 1
ATOM 749 N N . GLU A 1 95 ? 5.437 -13.565 4.088 1.00 84.94 95 GLU A N 1
ATOM 750 C CA . GLU A 1 95 ? 6.112 -14.126 2.902 1.00 84.94 95 GLU A CA 1
ATOM 751 C C . GLU A 1 95 ? 5.950 -15.653 2.802 1.00 84.94 95 GLU A C 1
ATOM 753 O O . GLU A 1 95 ? 5.991 -16.199 1.706 1.00 84.94 95 GLU A O 1
ATOM 758 N N . ASN A 1 96 ? 5.698 -16.330 3.926 1.00 87.50 96 ASN A N 1
ATOM 759 C CA . ASN A 1 96 ? 5.392 -17.762 4.001 1.00 87.50 96 ASN A CA 1
ATOM 760 C C . ASN A 1 96 ? 3.877 -18.053 4.097 1.00 87.50 96 ASN A C 1
ATOM 762 O O . ASN A 1 96 ? 3.479 -19.132 4.548 1.00 87.50 96 ASN A O 1
ATOM 766 N N . GLU A 1 97 ? 3.028 -17.081 3.740 1.00 88.50 97 GLU A N 1
ATOM 767 C CA . GLU A 1 97 ? 1.560 -17.176 3.769 1.00 88.50 97 GLU A CA 1
ATOM 768 C C . GLU A 1 97 ? 0.981 -17.522 5.163 1.00 88.50 97 GLU A C 1
ATOM 770 O O . GLU A 1 97 ? -0.126 -18.046 5.310 1.00 88.50 97 GLU A O 1
ATOM 775 N N . LYS A 1 98 ? 1.723 -17.224 6.239 1.00 91.31 98 LYS A N 1
ATOM 776 C CA . LYS A 1 98 ? 1.316 -17.403 7.646 1.00 91.31 98 LYS A CA 1
ATOM 777 C C . LYS A 1 98 ? 0.775 -16.105 8.226 1.00 91.31 98 LYS A C 1
ATOM 779 O O . LYS A 1 98 ? 1.239 -15.590 9.241 1.00 91.31 98 LYS A O 1
ATOM 784 N N . TYR A 1 99 ? -0.241 -15.566 7.573 1.00 89.94 99 TYR A N 1
ATOM 785 C CA . TYR A 1 99 ? -0.725 -14.225 7.870 1.00 89.94 99 TYR A CA 1
ATOM 786 C C . TYR A 1 99 ? -1.381 -14.064 9.250 1.00 89.94 99 TYR A C 1
ATOM 788 O O . TYR A 1 99 ? -1.300 -12.990 9.838 1.00 89.94 99 TYR A O 1
ATOM 796 N N . GLN A 1 100 ? -1.982 -15.120 9.811 1.00 89.88 100 GLN A N 1
ATOM 797 C CA . GLN A 1 100 ? -2.515 -15.077 11.181 1.00 89.88 100 GLN A CA 1
ATOM 798 C C . GLN A 1 100 ? -1.399 -14.898 12.219 1.00 89.88 100 GLN A C 1
ATOM 800 O O . GLN A 1 100 ? -1.530 -14.092 13.143 1.00 89.88 100 GLN A O 1
ATOM 805 N N . ASP A 1 101 ? -0.278 -15.602 12.037 1.00 94.00 101 ASP A N 1
ATOM 806 C CA . ASP A 1 101 ? 0.915 -15.427 12.868 1.00 94.00 101 ASP A CA 1
ATOM 807 C C . ASP A 1 101 ? 1.505 -14.028 12.666 1.00 94.00 101 ASP A C 1
ATOM 809 O O . ASP A 1 101 ? 1.877 -13.374 13.640 1.00 94.00 101 ASP A O 1
ATOM 813 N N . ALA A 1 102 ? 1.531 -13.537 11.421 1.00 94.56 102 ALA A N 1
ATOM 814 C CA . ALA A 1 102 ? 1.972 -12.181 11.113 1.00 94.56 102 ALA A CA 1
ATOM 815 C C . ALA A 1 102 ? 1.140 -11.123 11.855 1.00 94.56 102 ALA A C 1
ATOM 817 O O . ALA A 1 102 ? 1.699 -10.314 12.595 1.00 94.56 102 ALA A O 1
ATOM 818 N N . ALA A 1 103 ? -0.190 -11.171 11.738 1.00 94.00 103 ALA A N 1
ATOM 819 C CA . ALA A 1 103 ? -1.087 -10.246 12.425 1.00 94.00 103 ALA A CA 1
ATOM 820 C C . ALA A 1 103 ? -0.908 -10.308 13.950 1.00 94.00 103 ALA A C 1
ATOM 822 O O . ALA A 1 103 ? -0.835 -9.269 14.611 1.00 94.00 103 ALA A O 1
ATOM 823 N N . LYS A 1 104 ? -0.768 -11.513 14.518 1.00 95.25 104 LYS A N 1
ATOM 824 C CA . LYS A 1 104 ? -0.515 -11.695 15.952 1.00 95.25 104 LYS A CA 1
ATOM 825 C C . LYS A 1 104 ? 0.810 -11.058 16.384 1.00 95.25 104 LYS A C 1
ATOM 827 O O . LYS A 1 104 ? 0.813 -10.295 17.348 1.00 95.25 104 LYS A O 1
ATOM 832 N N . MET A 1 105 ? 1.901 -11.298 15.654 1.00 97.19 105 MET A N 1
ATOM 833 C CA . MET A 1 105 ? 3.201 -10.668 15.920 1.00 97.19 105 MET A CA 1
ATOM 834 C C . MET A 1 105 ? 3.144 -9.141 15.801 1.00 97.19 105 MET A C 1
ATOM 836 O O . MET A 1 105 ? 3.748 -8.447 16.617 1.00 97.19 105 MET A O 1
ATOM 840 N N . CYS A 1 106 ? 2.390 -8.597 14.840 1.00 97.62 106 CYS A N 1
ATOM 841 C CA . CYS A 1 106 ? 2.158 -7.156 14.738 1.00 97.62 106 CYS A CA 1
ATOM 842 C C . CYS A 1 106 ? 1.457 -6.603 15.984 1.00 97.62 106 CYS A C 1
ATOM 844 O O . CYS A 1 106 ? 1.901 -5.596 16.529 1.00 97.62 106 CYS A O 1
ATOM 846 N N . PHE A 1 107 ? 0.395 -7.253 16.473 1.00 97.38 107 PHE A N 1
ATOM 847 C CA . PHE A 1 107 ? -0.287 -6.815 17.697 1.00 97.38 107 PHE A CA 1
ATOM 848 C C . PHE A 1 107 ? 0.589 -6.959 18.949 1.00 97.38 107 PHE A C 1
ATOM 850 O O . PHE A 1 107 ? 0.550 -6.080 19.810 1.00 97.38 107 PHE A O 1
ATOM 857 N N . GLU A 1 108 ? 1.411 -8.009 19.039 1.00 97.38 108 GLU A N 1
ATOM 858 C CA . GLU A 1 108 ? 2.420 -8.158 20.097 1.00 97.38 108 GLU A CA 1
ATOM 859 C C . GLU A 1 108 ? 3.449 -7.014 20.047 1.00 97.38 108 GLU A C 1
ATOM 861 O O . GLU A 1 108 ? 3.730 -6.392 21.071 1.00 97.38 108 GLU A O 1
ATOM 866 N N . ALA A 1 109 ? 3.946 -6.660 18.858 1.00 97.75 109 ALA A N 1
ATOM 867 C CA . ALA A 1 109 ? 4.849 -5.525 18.671 1.00 97.75 109 ALA A CA 1
ATOM 868 C C . ALA A 1 109 ? 4.193 -4.186 19.050 1.00 97.75 109 ALA A C 1
ATOM 870 O O . ALA A 1 109 ? 4.803 -3.386 19.754 1.00 97.75 109 ALA A O 1
ATOM 871 N N . ILE A 1 110 ? 2.938 -3.961 18.650 1.00 97.62 110 ILE A N 1
ATOM 872 C CA . ILE A 1 110 ? 2.153 -2.762 18.995 1.00 97.62 110 ILE A CA 1
ATOM 873 C C . ILE A 1 110 ? 1.910 -2.661 20.507 1.00 97.62 110 ILE A C 1
ATOM 875 O O . ILE A 1 110 ? 1.838 -1.561 21.055 1.00 97.62 110 ILE A O 1
ATOM 879 N N . ALA A 1 111 ? 1.744 -3.792 21.195 1.00 96.81 111 ALA A N 1
ATOM 880 C CA . ALA A 1 111 ? 1.584 -3.815 22.645 1.00 96.81 111 ALA A CA 1
ATOM 881 C C . ALA A 1 111 ? 2.869 -3.398 23.379 1.00 96.81 111 ALA A C 1
ATOM 883 O O . ALA A 1 111 ? 2.770 -2.732 24.408 1.00 96.81 111 ALA A O 1
ATOM 884 N N . LEU A 1 112 ? 4.039 -3.757 22.840 1.00 96.88 112 LEU A N 1
ATOM 885 C CA . LEU A 1 112 ? 5.352 -3.384 23.377 1.00 96.88 112 LEU A CA 1
ATOM 886 C C . LEU A 1 112 ? 5.730 -1.932 23.049 1.00 96.88 112 LEU A C 1
ATOM 888 O O . LEU A 1 112 ? 6.143 -1.185 23.931 1.00 96.88 112 LEU A O 1
ATOM 892 N N . ASP A 1 113 ? 5.572 -1.524 21.790 1.00 97.12 113 ASP A N 1
ATOM 893 C CA . ASP A 1 113 ? 5.809 -0.156 21.333 1.00 97.12 113 ASP A CA 1
ATOM 894 C C . ASP A 1 113 ? 4.680 0.297 20.396 1.00 97.12 113 ASP A C 1
ATOM 896 O O . ASP A 1 113 ? 4.699 -0.000 19.195 1.00 97.12 113 ASP A O 1
ATOM 900 N N . PRO A 1 114 ? 3.716 1.086 20.903 1.00 96.56 114 PRO A N 1
ATOM 901 C CA . PRO A 1 114 ? 2.662 1.667 20.083 1.00 96.56 114 PRO A CA 1
ATOM 902 C C . PRO A 1 114 ? 3.160 2.551 18.937 1.00 96.56 114 PRO A C 1
ATOM 904 O O . PRO A 1 114 ? 2.365 2.848 18.051 1.00 96.56 114 PRO A O 1
ATOM 907 N N . ASN A 1 115 ? 4.423 2.997 18.955 1.00 96.44 115 ASN A N 1
ATOM 908 C CA . ASN A 1 115 ? 5.034 3.823 17.910 1.00 96.44 115 ASN A CA 1
ATOM 909 C C . ASN A 1 115 ? 5.789 2.996 16.856 1.00 96.44 115 ASN A C 1
ATOM 911 O O . ASN A 1 115 ? 6.428 3.572 15.973 1.00 96.44 115 ASN A O 1
ATOM 915 N N . CYS A 1 116 ? 5.739 1.661 16.927 1.00 97.50 116 CYS A N 1
ATOM 916 C CA . CYS A 1 116 ? 6.427 0.786 15.984 1.00 97.50 116 CYS A CA 1
ATOM 917 C C . CYS A 1 116 ? 5.773 0.849 14.591 1.00 97.50 116 CYS A C 1
ATOM 919 O O . CYS A 1 116 ? 4.842 0.106 14.285 1.00 97.50 116 CYS A O 1
ATOM 921 N N . ILE A 1 117 ? 6.273 1.737 13.725 1.00 97.88 117 ILE A N 1
ATOM 922 C CA . ILE A 1 117 ? 5.761 1.942 12.357 1.00 97.88 117 ILE A CA 1
ATOM 923 C C . ILE A 1 117 ? 5.767 0.645 11.540 1.00 97.88 117 ILE A C 1
ATOM 925 O O . ILE A 1 117 ? 4.791 0.356 10.849 1.00 97.88 117 ILE A O 1
ATOM 929 N N . ASP A 1 118 ? 6.823 -0.165 11.654 1.00 97.62 118 ASP A N 1
ATOM 930 C CA . ASP A 1 118 ? 6.901 -1.458 10.966 1.00 97.62 118 ASP A CA 1
ATOM 931 C C . ASP A 1 118 ? 5.744 -2.382 11.367 1.00 97.62 118 ASP A C 1
ATOM 933 O O . ASP A 1 118 ? 5.184 -3.056 10.509 1.00 97.62 118 ASP A O 1
ATOM 937 N N . ALA A 1 119 ? 5.337 -2.391 12.642 1.00 97.94 119 ALA A N 1
ATOM 938 C CA . ALA A 1 119 ? 4.265 -3.267 13.104 1.00 97.94 119 ALA A CA 1
ATOM 939 C C . ALA A 1 119 ? 2.939 -2.952 12.401 1.00 97.94 119 ALA A C 1
ATOM 941 O O . ALA A 1 119 ? 2.262 -3.867 11.941 1.00 97.94 119 ALA A O 1
ATOM 942 N N . TYR A 1 120 ? 2.597 -1.671 12.245 1.00 97.94 120 TYR A N 1
ATOM 943 C CA . TYR A 1 120 ? 1.396 -1.261 11.511 1.00 97.94 120 TYR A CA 1
ATOM 944 C C . TYR A 1 120 ? 1.538 -1.434 9.995 1.00 97.94 120 TYR A C 1
ATOM 946 O O . TYR A 1 120 ? 0.579 -1.823 9.331 1.00 97.94 120 TYR A O 1
ATOM 954 N N . SER A 1 121 ? 2.727 -1.176 9.445 1.00 96.19 121 SER A N 1
ATOM 955 C CA . SER A 1 121 ? 3.022 -1.379 8.022 1.00 96.19 121 SER A CA 1
ATOM 956 C C . SER A 1 121 ? 2.848 -2.849 7.624 1.00 96.19 121 SER A C 1
ATOM 958 O O . SER A 1 121 ? 2.186 -3.162 6.634 1.00 96.19 121 SER A O 1
ATOM 960 N N . TYR A 1 122 ? 3.360 -3.773 8.438 1.00 95.44 122 TYR A N 1
ATOM 961 C CA . TYR A 1 122 ? 3.185 -5.204 8.210 1.00 95.44 122 TYR A CA 1
ATOM 962 C C . TYR A 1 122 ? 1.815 -5.720 8.647 1.00 95.44 122 TYR A C 1
ATOM 964 O O . TYR A 1 122 ? 1.332 -6.672 8.047 1.00 95.44 122 TYR A O 1
ATOM 972 N N . LEU A 1 123 ? 1.120 -5.057 9.579 1.00 94.44 123 LEU A N 1
ATOM 973 C CA . LEU A 1 123 ? -0.297 -5.338 9.824 1.00 94.44 123 LEU A CA 1
ATOM 974 C C . LEU A 1 123 ? -1.130 -5.037 8.573 1.00 94.44 123 LEU A C 1
ATOM 976 O O . LEU A 1 123 ? -2.058 -5.778 8.276 1.00 94.44 123 LEU A O 1
ATOM 980 N N . ALA A 1 124 ? -0.779 -3.993 7.811 1.00 93.00 124 ALA A N 1
ATOM 981 C CA . ALA A 1 124 ? -1.408 -3.718 6.523 1.00 93.00 124 ALA A CA 1
ATOM 982 C C . ALA A 1 124 ? -1.073 -4.775 5.457 1.00 93.00 124 ALA A C 1
ATOM 984 O O . ALA A 1 124 ? -1.930 -5.101 4.636 1.00 93.00 124 ALA A O 1
ATOM 985 N N . LYS A 1 125 ? 0.137 -5.351 5.495 1.00 89.12 125 LYS A N 1
ATOM 986 C CA . LYS A 1 125 ? 0.528 -6.493 4.650 1.00 89.12 125 LYS A CA 1
ATOM 987 C C . LYS A 1 125 ? -0.216 -7.776 5.027 1.00 89.12 125 LYS A C 1
ATOM 989 O O . LYS A 1 125 ? -0.630 -8.525 4.152 1.00 89.12 125 LYS A O 1
ATOM 994 N N . ALA A 1 126 ? -0.401 -8.025 6.322 1.00 87.69 126 ALA A N 1
ATOM 995 C CA . ALA A 1 126 ? -1.054 -9.227 6.831 1.00 87.69 126 ALA A CA 1
ATOM 996 C C . ALA A 1 126 ? -2.523 -9.336 6.390 1.00 87.69 126 ALA A C 1
ATOM 998 O O . ALA A 1 126 ? -3.055 -10.438 6.344 1.00 87.69 126 ALA A O 1
ATOM 999 N N . MET A 1 127 ? -3.152 -8.221 5.995 1.00 85.94 127 MET A N 1
ATOM 1000 C CA . MET A 1 127 ? -4.512 -8.196 5.437 1.00 85.94 127 MET A CA 1
ATOM 1001 C C . MET A 1 127 ? -4.646 -8.965 4.112 1.00 85.94 127 MET A C 1
ATOM 1003 O O . MET A 1 127 ? -5.756 -9.329 3.731 1.00 85.94 127 MET A O 1
ATOM 1007 N N . LEU A 1 128 ? -3.523 -9.273 3.451 1.00 78.38 128 LEU A N 1
ATOM 1008 C CA . LEU A 1 128 ? -3.462 -10.135 2.266 1.00 78.38 128 LEU A CA 1
ATOM 1009 C C . LEU A 1 128 ? -3.741 -11.620 2.586 1.00 78.38 128 LEU A C 1
ATOM 1011 O O . LEU A 1 128 ? -3.654 -12.473 1.710 1.00 78.38 128 LEU A O 1
ATOM 1015 N N . CYS A 1 129 ? -4.081 -11.940 3.842 1.00 67.69 129 CYS A N 1
ATOM 1016 C CA . CYS A 1 129 ? -4.371 -13.283 4.343 1.00 67.69 129 CYS A CA 1
ATOM 1017 C C . CYS A 1 129 ? -5.494 -14.024 3.641 1.00 67.69 129 CYS A C 1
ATOM 1019 O O . CYS A 1 129 ? -5.526 -15.256 3.642 1.00 67.69 129 CYS A O 1
ATOM 1021 N N . PHE A 1 130 ? -6.442 -13.268 3.114 1.00 58.31 130 PHE A N 1
ATOM 1022 C CA . PHE A 1 130 ? -7.679 -13.814 2.608 1.00 58.31 130 PHE A CA 1
ATOM 1023 C C . PHE A 1 130 ? -7.877 -13.442 1.138 1.00 58.31 130 PHE A C 1
ATOM 1025 O O . PHE A 1 130 ? -8.430 -14.245 0.408 1.00 58.31 130 PHE A O 1
ATOM 1032 N N . ASP A 1 131 ? -7.343 -12.331 0.640 1.00 60.19 131 ASP A N 1
ATOM 1033 C CA . ASP A 1 131 ? -7.450 -11.962 -0.776 1.00 60.19 131 ASP A CA 1
ATOM 1034 C C . ASP A 1 131 ? -6.272 -11.060 -1.178 1.00 60.19 131 ASP A C 1
ATOM 1036 O O . ASP A 1 131 ? -5.641 -10.456 -0.308 1.00 60.19 131 ASP A O 1
ATOM 1040 N N . GLU A 1 132 ? -6.013 -10.892 -2.477 1.00 66.00 132 GLU A N 1
ATOM 1041 C CA . GLU A 1 132 ? -5.079 -9.883 -3.012 1.00 66.00 132 GLU A CA 1
ATOM 1042 C C . GLU A 1 132 ? -5.667 -8.454 -2.888 1.00 66.00 132 GLU A C 1
ATOM 1044 O O . GLU A 1 132 ? -5.559 -7.635 -3.800 1.00 66.00 132 GLU A O 1
ATOM 1049 N N . ASP A 1 133 ? -6.311 -8.125 -1.758 1.00 78.31 133 ASP A N 1
ATOM 1050 C CA . ASP A 1 133 ? -6.905 -6.811 -1.464 1.00 78.31 133 ASP A CA 1
ATOM 1051 C C . ASP A 1 133 ? -5.829 -5.778 -1.098 1.00 78.31 133 ASP A C 1
ATOM 1053 O O . ASP A 1 133 ? -5.752 -5.210 -0.003 1.00 78.31 133 ASP A O 1
ATOM 1057 N N . MET A 1 134 ? -4.950 -5.556 -2.063 1.00 88.19 134 MET A N 1
ATOM 1058 C CA . MET A 1 134 ? -3.817 -4.654 -1.966 1.00 88.19 134 MET A CA 1
ATOM 1059 C C . MET A 1 134 ? -4.251 -3.190 -1.913 1.00 88.19 134 MET A C 1
ATOM 1061 O O . MET A 1 134 ? -3.516 -2.368 -1.368 1.00 88.19 134 MET A O 1
ATOM 1065 N N . PHE A 1 135 ? -5.443 -2.846 -2.412 1.00 90.88 135 PHE A N 1
ATOM 1066 C CA . PHE A 1 135 ? -5.983 -1.496 -2.272 1.00 90.88 135 PHE A CA 1
ATOM 1067 C C . PHE A 1 135 ? -6.225 -1.137 -0.803 1.00 90.88 135 PHE A C 1
ATOM 1069 O O . PHE A 1 135 ? -5.764 -0.086 -0.360 1.00 90.88 135 PHE A O 1
ATOM 1076 N N . SER A 1 136 ? -6.830 -2.031 -0.009 1.00 92.88 136 SER A N 1
ATOM 1077 C CA . SER A 1 136 ? -6.968 -1.801 1.437 1.00 92.88 136 SER A CA 1
ATOM 1078 C C . SER A 1 136 ? -5.601 -1.677 2.130 1.00 92.88 136 SER A C 1
ATOM 1080 O O . SER A 1 136 ? -5.443 -0.870 3.051 1.00 92.88 136 SER A O 1
ATOM 1082 N N . SER A 1 137 ? -4.580 -2.421 1.683 1.00 93.44 137 SER A N 1
ATOM 1083 C CA . SER A 1 137 ? -3.200 -2.255 2.170 1.00 93.44 137 SER A CA 1
ATOM 1084 C C . SER A 1 137 ? -2.622 -0.878 1.828 1.00 93.44 137 SER A C 1
ATOM 1086 O O . SER A 1 137 ? -1.998 -0.262 2.693 1.00 93.44 137 SER A O 1
ATOM 1088 N N . ILE A 1 138 ? -2.865 -0.357 0.619 1.00 94.44 138 ILE A N 1
ATOM 1089 C CA . ILE A 1 138 ? -2.473 1.006 0.222 1.00 94.44 138 ILE A CA 1
ATOM 1090 C C . ILE A 1 138 ? -3.166 2.041 1.116 1.00 94.44 138 ILE A C 1
ATOM 1092 O O . ILE A 1 138 ? -2.483 2.893 1.682 1.00 94.44 138 ILE A O 1
ATOM 1096 N N . GLU A 1 139 ? -4.486 1.947 1.295 1.00 95.19 139 GLU A N 1
ATOM 1097 C CA . GLU A 1 139 ? -5.280 2.857 2.138 1.00 95.19 139 GLU A CA 1
ATOM 1098 C C . GLU A 1 139 ? -4.742 2.898 3.580 1.00 95.19 139 GLU A C 1
ATOM 1100 O O . GLU A 1 139 ? -4.470 3.969 4.130 1.00 95.19 139 GLU A O 1
ATOM 1105 N N . ALA A 1 140 ? -4.491 1.725 4.174 1.00 95.94 140 ALA A N 1
ATOM 1106 C CA . ALA A 1 140 ? -3.937 1.604 5.521 1.00 95.94 140 ALA A CA 1
ATOM 1107 C C . ALA A 1 140 ? -2.516 2.178 5.639 1.00 95.94 140 ALA A C 1
ATOM 1109 O O . ALA A 1 140 ? -2.189 2.859 6.615 1.00 95.94 140 ALA A O 1
ATOM 1110 N N . SER A 1 141 ? -1.651 1.900 4.659 1.00 97.19 141 SER A N 1
ATOM 1111 C CA . SER A 1 141 ? -0.275 2.398 4.652 1.00 97.19 141 SER A CA 1
ATOM 1112 C C . SER A 1 141 ? -0.207 3.911 4.429 1.00 97.19 141 SER A C 1
ATOM 1114 O O . SER A 1 141 ? 0.616 4.579 5.056 1.00 97.19 141 SER A O 1
ATOM 1116 N N . ARG A 1 142 ? -1.088 4.478 3.596 1.00 96.38 142 ARG A N 1
ATOM 1117 C CA . ARG A 1 142 ? -1.188 5.931 3.387 1.00 96.38 142 ARG A CA 1
ATOM 1118 C C . ARG A 1 142 ? -1.694 6.650 4.629 1.00 96.38 142 ARG A C 1
ATOM 1120 O O . ARG A 1 142 ? -1.155 7.691 4.988 1.00 96.38 142 ARG A O 1
ATOM 1127 N N . GLU A 1 143 ? -2.645 6.064 5.342 1.00 96.19 143 GLU A N 1
ATOM 1128 C CA . GLU A 1 143 ? -3.075 6.591 6.634 1.00 96.19 143 GLU A CA 1
ATOM 1129 C C . GLU A 1 143 ? -1.929 6.596 7.662 1.00 96.19 143 GLU A C 1
ATOM 1131 O O . GLU A 1 143 ? -1.715 7.590 8.364 1.00 96.19 143 GLU A O 1
ATOM 1136 N N . LEU A 1 144 ? -1.131 5.522 7.710 1.00 97.81 144 LEU A N 1
ATOM 1137 C CA . LEU A 1 144 ? 0.040 5.431 8.586 1.00 97.81 144 LEU A CA 1
ATOM 1138 C C . LEU A 1 144 ? 1.103 6.500 8.278 1.00 97.81 144 LEU A C 1
ATOM 1140 O O . LEU A 1 144 ? 1.797 6.936 9.200 1.00 97.81 144 LEU A O 1
ATOM 1144 N N . LEU A 1 145 ? 1.218 6.969 7.026 1.00 97.19 145 LEU A N 1
ATOM 1145 C CA . LEU A 1 145 ? 2.160 8.038 6.667 1.00 97.19 145 LEU A CA 1
ATOM 1146 C C . LEU A 1 145 ? 1.925 9.313 7.476 1.00 97.19 145 LEU A C 1
ATOM 1148 O O . LEU A 1 145 ? 2.894 10.008 7.771 1.00 97.19 145 LEU A O 1
ATOM 1152 N N . ILE A 1 146 ? 0.683 9.629 7.857 1.00 94.94 146 ILE A N 1
ATOM 1153 C CA . ILE A 1 146 ? 0.399 10.814 8.678 1.00 94.94 146 ILE A CA 1
ATOM 1154 C C . ILE A 1 146 ? 1.115 10.697 10.019 1.00 94.94 146 ILE A C 1
ATOM 1156 O O . ILE A 1 146 ? 1.917 11.563 10.372 1.00 94.94 146 ILE A O 1
ATOM 1160 N N . PHE A 1 147 ? 0.865 9.603 10.739 1.00 96.69 147 PHE A N 1
ATOM 1161 C CA . PHE A 1 147 ? 1.483 9.363 12.035 1.00 96.69 147 PHE A CA 1
ATOM 1162 C C . PHE A 1 147 ? 3.011 9.245 11.926 1.00 96.69 147 PHE A C 1
ATOM 1164 O O . PHE A 1 147 ? 3.747 9.814 12.737 1.00 96.69 147 PHE A O 1
ATOM 1171 N N . ALA A 1 148 ? 3.506 8.556 10.896 1.00 97.25 148 ALA A N 1
ATOM 1172 C CA . ALA A 1 148 ? 4.938 8.429 10.663 1.00 97.25 148 ALA A CA 1
ATOM 1173 C C . ALA A 1 148 ? 5.586 9.802 10.421 1.00 97.25 148 ALA A C 1
ATOM 1175 O O . ALA A 1 148 ? 6.613 10.113 11.019 1.00 97.25 148 ALA A O 1
ATOM 1176 N N . ARG A 1 149 ? 4.963 10.674 9.620 1.00 95.69 149 ARG A N 1
ATOM 1177 C CA . ARG A 1 149 ? 5.474 12.029 9.365 1.00 95.69 149 ARG A CA 1
ATOM 1178 C C . ARG A 1 149 ? 5.512 12.890 10.618 1.00 95.69 149 ARG A C 1
ATOM 1180 O O . ARG A 1 149 ? 6.497 13.590 10.816 1.00 95.69 149 ARG A O 1
ATOM 1187 N N . MET A 1 150 ? 4.495 12.795 11.475 1.00 93.44 150 MET A N 1
ATOM 1188 C CA . MET A 1 150 ? 4.505 13.456 12.786 1.00 93.44 150 MET A CA 1
ATOM 1189 C C . MET A 1 150 ? 5.676 12.964 13.647 1.00 93.44 150 MET A C 1
ATOM 1191 O O . MET A 1 150 ? 6.359 13.758 14.285 1.00 93.44 150 MET A O 1
ATOM 1195 N N . SER A 1 151 ? 5.942 11.656 13.627 1.00 93.12 151 SER A N 1
ATOM 1196 C CA . SER A 1 151 ? 7.003 11.031 14.427 1.00 93.12 151 SER A CA 1
ATOM 1197 C C . SER A 1 151 ? 8.413 11.364 13.926 1.00 93.12 151 SER A C 1
ATOM 1199 O O . SER A 1 151 ? 9.356 11.424 14.714 1.00 93.12 151 SER A O 1
ATOM 1201 N N . TYR A 1 152 ? 8.563 11.585 12.619 1.00 94.94 152 TYR A N 1
ATOM 1202 C CA . TYR A 1 152 ? 9.849 11.825 11.964 1.00 94.94 152 TYR A CA 1
ATOM 1203 C C . TYR A 1 152 ? 10.114 13.289 11.602 1.00 94.94 152 TYR A C 1
ATOM 1205 O O . TYR A 1 152 ? 11.191 13.588 11.088 1.00 94.94 152 TYR A O 1
ATOM 1213 N N . GLU A 1 153 ? 9.198 14.211 11.914 1.00 93.94 153 GLU A N 1
ATOM 1214 C CA . GLU A 1 153 ? 9.351 15.639 11.611 1.00 93.94 153 GLU A CA 1
ATOM 1215 C C . GLU A 1 153 ? 10.703 16.227 12.056 1.00 93.94 153 GLU A C 1
ATOM 1217 O O . GLU A 1 153 ? 11.343 16.899 11.240 1.00 93.94 153 GLU A O 1
ATOM 1222 N N . PRO A 1 154 ? 11.210 15.956 13.279 1.00 93.19 154 PRO A N 1
ATOM 1223 C CA . PRO A 1 154 ? 12.520 16.462 13.682 1.00 93.19 154 PRO A CA 1
ATOM 1224 C C . PRO A 1 154 ? 13.653 15.930 12.796 1.00 93.19 154 PRO A C 1
ATOM 1226 O O . PRO A 1 154 ? 14.552 16.680 12.423 1.00 93.19 154 PRO A O 1
ATOM 1229 N N . LEU A 1 155 ? 13.591 14.654 12.402 1.00 93.12 155 LEU A N 1
ATOM 1230 C CA . LEU A 1 155 ? 14.620 14.028 11.572 1.00 93.12 155 LEU A CA 1
ATOM 1231 C C . LEU A 1 155 ? 14.590 14.545 10.133 1.00 93.12 155 LEU A C 1
ATOM 1233 O O . LEU A 1 155 ? 15.652 14.703 9.538 1.00 93.12 155 LEU A O 1
ATOM 1237 N N . PHE A 1 156 ? 13.413 14.877 9.595 1.00 93.00 156 PHE A N 1
ATOM 1238 C CA . PHE A 1 156 ? 13.318 15.524 8.284 1.00 93.00 156 PHE A CA 1
ATOM 1239 C C . PHE A 1 156 ? 14.010 16.892 8.252 1.00 93.00 156 PHE A C 1
ATOM 1241 O O . PHE A 1 156 ? 14.558 17.265 7.225 1.00 93.00 156 PHE A O 1
ATOM 1248 N N . LYS A 1 157 ? 14.015 17.627 9.371 1.00 90.62 157 LYS A N 1
ATOM 1249 C CA . LYS A 1 157 ? 14.673 18.941 9.473 1.00 90.62 157 LYS A CA 1
ATOM 1250 C C . LYS A 1 157 ? 16.177 18.846 9.736 1.00 90.62 157 LYS A C 1
ATOM 1252 O O . LYS A 1 157 ? 16.904 19.783 9.426 1.00 90.62 157 LYS A O 1
ATOM 1257 N N . MET A 1 158 ? 16.631 17.759 10.361 1.00 89.81 158 MET A N 1
ATOM 1258 C CA . MET A 1 158 ? 18.025 17.591 10.787 1.00 89.81 158 MET A CA 1
ATOM 1259 C C . MET A 1 158 ? 18.912 16.900 9.749 1.00 89.81 158 MET A C 1
ATOM 1261 O O . MET A 1 158 ? 20.114 17.153 9.719 1.00 89.81 158 MET A O 1
ATOM 1265 N N . LEU A 1 159 ? 18.359 15.979 8.961 1.00 89.88 159 LEU A N 1
ATOM 1266 C CA . LEU A 1 159 ? 19.141 15.141 8.056 1.00 89.88 159 LEU A CA 1
ATOM 1267 C C . LEU A 1 159 ? 19.343 15.823 6.702 1.00 89.88 159 LEU A C 1
ATOM 1269 O O . LEU A 1 159 ? 18.467 16.523 6.202 1.00 89.88 159 LEU A O 1
ATOM 1273 N N . SER A 1 160 ? 20.512 15.600 6.102 1.00 85.56 160 SER A N 1
ATOM 1274 C CA . SER A 1 160 ? 20.822 16.118 4.772 1.00 85.56 160 SER A CA 1
ATOM 1275 C C . SER A 1 160 ? 20.116 15.323 3.670 1.00 85.56 160 SER A C 1
ATOM 1277 O O . SER A 1 160 ? 19.649 14.196 3.861 1.00 85.56 160 SER A O 1
ATOM 1279 N N . ASN A 1 161 ? 20.062 15.913 2.479 1.00 84.88 161 ASN A N 1
ATOM 1280 C CA . ASN A 1 161 ? 19.381 15.342 1.320 1.00 84.88 161 ASN A CA 1
ATOM 1281 C C . ASN A 1 161 ? 19.928 13.958 0.973 1.00 84.88 161 ASN A C 1
ATOM 1283 O O . ASN A 1 161 ? 21.140 13.756 0.928 1.00 84.88 161 ASN A O 1
ATOM 1287 N N . GLY A 1 162 ? 19.032 13.005 0.723 1.00 88.19 162 GLY A N 1
ATOM 1288 C CA . GLY A 1 162 ? 19.421 11.662 0.312 1.00 88.19 162 GLY A CA 1
ATOM 1289 C C . GLY A 1 162 ? 20.124 10.809 1.369 1.00 88.19 162 GLY A C 1
ATOM 1290 O O . GLY A 1 162 ? 20.503 9.682 1.051 1.00 88.19 162 GLY A O 1
ATOM 1291 N N . THR A 1 163 ? 20.305 11.299 2.602 1.00 91.62 163 THR A N 1
ATOM 1292 C CA . THR A 1 163 ? 20.955 10.545 3.690 1.00 91.62 163 THR A CA 1
ATOM 1293 C C . THR A 1 163 ? 19.967 9.988 4.708 1.00 91.62 163 THR A C 1
ATOM 1295 O O . THR A 1 163 ? 20.385 9.382 5.696 1.00 91.62 163 THR A O 1
ATOM 1298 N N . PHE A 1 164 ? 18.659 10.130 4.465 1.00 93.75 164 PHE A N 1
ATOM 1299 C CA . PHE A 1 164 ? 17.619 9.762 5.421 1.00 93.75 164 PHE A CA 1
ATOM 1300 C C . PHE A 1 164 ? 17.772 8.303 5.868 1.00 93.75 164 PHE A C 1
ATOM 1302 O O . PHE A 1 164 ? 17.792 8.046 7.068 1.00 93.75 164 PHE A O 1
ATOM 1309 N N . TYR A 1 165 ? 18.013 7.373 4.934 1.00 93.19 165 TYR A N 1
ATOM 1310 C CA . TYR A 1 165 ? 18.207 5.936 5.203 1.00 93.19 165 TYR A CA 1
ATOM 1311 C C . TYR A 1 165 ? 19.435 5.594 6.078 1.00 93.19 165 TYR A C 1
ATOM 1313 O O . TYR A 1 165 ? 19.466 4.553 6.749 1.00 93.19 165 TYR A O 1
ATOM 1321 N N . ASN A 1 166 ? 20.453 6.465 6.107 1.00 91.38 166 ASN A N 1
ATOM 1322 C CA . ASN A 1 166 ? 21.661 6.259 6.917 1.00 91.38 166 ASN A CA 1
ATOM 1323 C C . ASN A 1 166 ? 21.369 6.385 8.423 1.00 91.38 166 ASN A C 1
ATOM 1325 O O . ASN A 1 166 ? 22.119 5.865 9.255 1.00 91.38 166 ASN A O 1
ATOM 1329 N N . CYS A 1 167 ? 20.260 7.038 8.776 1.00 93.56 167 CYS A N 1
ATOM 1330 C CA . CYS A 1 167 ? 19.733 7.098 10.128 1.00 93.56 167 CYS A CA 1
ATOM 1331 C C . CYS A 1 167 ? 18.832 5.877 10.372 1.00 93.56 167 CYS A C 1
ATOM 1333 O O . CYS A 1 167 ? 17.710 5.810 9.890 1.00 93.56 167 CYS A O 1
ATOM 1335 N N . ALA A 1 168 ? 19.295 4.889 11.134 1.00 94.44 168 ALA A N 1
ATOM 1336 C CA . ALA A 1 168 ? 18.544 3.664 11.398 1.00 94.44 168 ALA A CA 1
ATOM 1337 C C . ALA A 1 168 ? 17.109 3.903 11.926 1.00 94.44 168 ALA A C 1
ATOM 1339 O O . ALA A 1 168 ? 16.206 3.215 11.451 1.00 94.44 168 ALA A O 1
ATOM 1340 N N . PRO A 1 169 ? 16.838 4.895 12.808 1.00 94.62 169 PRO A N 1
ATOM 1341 C CA . PRO A 1 169 ? 15.475 5.226 13.235 1.00 94.62 169 PRO A CA 1
ATOM 1342 C C . PRO A 1 169 ? 14.480 5.545 12.112 1.00 94.62 169 PRO A C 1
ATOM 1344 O O . PRO A 1 169 ? 13.280 5.378 12.322 1.00 94.62 169 PRO A O 1
ATOM 1347 N N . THR A 1 170 ? 14.941 6.006 10.947 1.00 95.75 170 THR A N 1
ATOM 1348 C CA . THR A 1 170 ? 14.077 6.424 9.831 1.00 95.75 170 THR A CA 1
ATOM 1349 C C . THR A 1 170 ? 13.751 5.294 8.854 1.00 95.75 170 THR A C 1
ATOM 1351 O O . THR A 1 170 ? 12.841 5.422 8.035 1.00 95.75 170 THR A O 1
ATOM 1354 N N . ARG A 1 171 ? 14.473 4.171 8.917 1.00 96.19 171 ARG A N 1
ATOM 1355 C CA . ARG A 1 171 ? 14.301 3.048 7.987 1.00 96.19 171 ARG A CA 1
ATOM 1356 C C . ARG A 1 171 ? 12.883 2.462 7.968 1.00 96.19 171 ARG A C 1
ATOM 1358 O O . ARG A 1 171 ? 12.446 2.113 6.871 1.00 96.19 171 ARG A O 1
ATOM 1365 N N . PRO A 1 172 ? 12.115 2.432 9.079 1.00 96.69 172 PRO A N 1
ATOM 1366 C CA . PRO A 1 172 ? 10.697 2.078 9.024 1.00 96.69 172 PRO A CA 1
ATOM 1367 C C . PRO A 1 172 ? 9.866 2.981 8.096 1.00 96.69 172 PRO A C 1
ATOM 1369 O O . PRO A 1 172 ? 8.979 2.494 7.400 1.00 96.69 172 PRO A O 1
ATOM 1372 N N . TYR A 1 173 ? 10.167 4.285 8.013 1.00 97.56 173 TYR A N 1
ATOM 1373 C CA . TYR A 1 173 ? 9.499 5.202 7.076 1.00 97.56 173 TYR A CA 1
ATOM 1374 C C . TYR A 1 173 ? 9.826 4.863 5.617 1.00 97.56 173 TYR A C 1
ATOM 1376 O O . TYR A 1 173 ? 8.941 4.833 4.765 1.00 97.56 173 TYR A O 1
ATOM 1384 N N . ILE A 1 174 ? 11.095 4.552 5.336 1.00 96.94 174 ILE A N 1
ATOM 1385 C CA . ILE A 1 174 ? 11.538 4.120 4.005 1.00 96.94 174 ILE A CA 1
ATOM 1386 C C . ILE A 1 174 ? 10.853 2.803 3.606 1.00 96.94 174 ILE A C 1
ATOM 1388 O O . ILE A 1 174 ? 10.321 2.698 2.501 1.00 96.94 174 ILE A O 1
ATOM 1392 N N . ARG A 1 175 ? 10.791 1.818 4.512 1.00 95.69 175 ARG A N 1
ATOM 1393 C CA . ARG A 1 175 ? 10.061 0.560 4.282 1.00 95.69 175 ARG A CA 1
ATOM 1394 C C . ARG A 1 175 ? 8.573 0.789 4.040 1.00 95.69 175 ARG A C 1
ATOM 1396 O O . ARG A 1 175 ? 8.013 0.163 3.150 1.00 95.69 175 ARG A O 1
ATOM 1403 N N . LEU A 1 176 ? 7.940 1.705 4.775 1.00 97.75 176 LEU A N 1
ATOM 1404 C CA . LEU A 1 176 ? 6.536 2.063 4.563 1.00 97.75 176 LEU A CA 1
ATOM 1405 C C . LEU A 1 176 ? 6.285 2.580 3.138 1.00 97.75 176 LEU A C 1
ATOM 1407 O O . LEU A 1 176 ? 5.383 2.083 2.469 1.00 97.75 176 LEU A O 1
ATOM 1411 N N . ILE A 1 177 ? 7.102 3.514 2.637 1.00 97.94 177 ILE A N 1
ATOM 1412 C CA . ILE A 1 177 ? 6.975 4.013 1.254 1.00 97.94 177 ILE A CA 1
ATOM 1413 C C . ILE A 1 177 ? 7.237 2.892 0.237 1.00 97.94 177 ILE A C 1
ATOM 1415 O O . ILE A 1 177 ? 6.516 2.772 -0.752 1.00 97.94 177 ILE A O 1
ATOM 1419 N N . SER A 1 178 ? 8.236 2.043 0.491 1.00 95.88 178 SER A N 1
ATOM 1420 C CA . SER A 1 178 ? 8.553 0.891 -0.362 1.00 95.88 178 SER A CA 1
ATOM 1421 C C . SER A 1 178 ? 7.406 -0.121 -0.444 1.00 95.88 178 SER A C 1
ATOM 1423 O O . SER A 1 178 ? 7.085 -0.590 -1.539 1.00 95.88 178 SER A O 1
ATOM 1425 N N . ASN A 1 179 ? 6.729 -0.390 0.674 1.00 93.69 179 ASN A N 1
ATOM 1426 C CA . ASN A 1 179 ? 5.546 -1.245 0.709 1.00 93.69 179 ASN A CA 1
ATOM 1427 C C . ASN A 1 179 ? 4.404 -0.642 -0.120 1.00 93.69 179 ASN A C 1
ATOM 1429 O O . ASN A 1 179 ? 3.839 -1.350 -0.949 1.00 93.69 179 ASN A O 1
ATOM 1433 N N . ILE A 1 180 ? 4.122 0.662 0.018 1.00 96.06 180 ILE A N 1
ATOM 1434 C CA . ILE A 1 180 ? 3.096 1.340 -0.797 1.00 96.06 180 ILE A CA 1
ATOM 1435 C C . ILE A 1 180 ? 3.423 1.214 -2.288 1.00 96.06 180 ILE A C 1
ATOM 1437 O O . ILE A 1 180 ? 2.556 0.819 -3.062 1.00 96.06 180 ILE A O 1
ATOM 1441 N N . GLY A 1 181 ? 4.670 1.485 -2.688 1.00 94.25 181 GLY A N 1
ATOM 1442 C CA . GLY A 1 181 ? 5.094 1.363 -4.086 1.00 94.25 181 GLY A CA 1
ATOM 1443 C C . GLY A 1 181 ? 4.951 -0.062 -4.627 1.00 94.25 181 GLY A C 1
ATOM 1444 O O . GLY A 1 181 ? 4.530 -0.252 -5.765 1.00 94.25 181 GLY A O 1
ATOM 1445 N N . THR A 1 182 ? 5.239 -1.067 -3.796 1.00 89.62 182 THR A N 1
ATOM 1446 C CA . THR A 1 182 ? 5.063 -2.485 -4.145 1.00 89.62 182 THR A CA 1
ATOM 1447 C C . THR A 1 182 ? 3.589 -2.828 -4.350 1.00 89.62 182 THR A C 1
ATOM 1449 O O . THR A 1 182 ? 3.237 -3.383 -5.387 1.00 89.62 182 THR A O 1
ATOM 1452 N N . TYR A 1 183 ? 2.713 -2.448 -3.415 1.00 90.44 183 TYR A N 1
ATOM 1453 C CA . TYR A 1 183 ? 1.273 -2.696 -3.541 1.00 90.44 183 TYR A CA 1
ATOM 1454 C C . TYR A 1 183 ? 0.682 -1.980 -4.756 1.00 90.44 183 TYR A C 1
ATOM 1456 O O . TYR A 1 183 ? -0.032 -2.600 -5.541 1.00 90.44 183 TYR A O 1
ATOM 1464 N N . ALA A 1 184 ? 1.042 -0.708 -4.956 1.00 90.75 184 ALA A N 1
ATOM 1465 C CA . ALA A 1 184 ? 0.627 0.088 -6.107 1.00 90.75 184 ALA A CA 1
ATOM 1466 C C . ALA A 1 184 ? 1.015 -0.592 -7.427 1.00 90.75 184 ALA A C 1
ATOM 1468 O O . ALA A 1 184 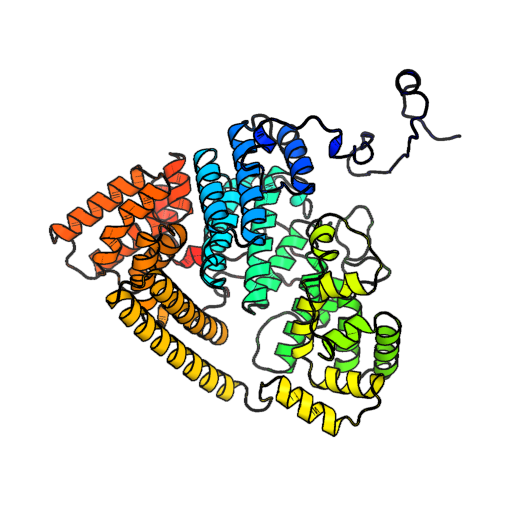? 0.203 -0.712 -8.344 1.00 90.75 184 ALA A O 1
ATOM 1469 N N . ARG A 1 185 ? 2.239 -1.128 -7.504 1.00 86.31 185 ARG A N 1
ATOM 1470 C CA . ARG A 1 185 ? 2.713 -1.859 -8.681 1.00 86.31 185 ARG A CA 1
ATOM 1471 C C . ARG A 1 185 ? 1.889 -3.114 -8.952 1.00 86.31 185 ARG A C 1
ATOM 1473 O O . ARG A 1 185 ? 1.559 -3.363 -10.110 1.00 86.31 185 ARG A O 1
ATOM 1480 N N . CYS A 1 186 ? 1.568 -3.881 -7.913 1.00 84.50 186 CYS A N 1
ATOM 1481 C CA . CYS A 1 186 ? 0.801 -5.115 -8.038 1.00 84.50 186 CYS A CA 1
ATOM 1482 C C . CYS A 1 186 ? -0.652 -4.870 -8.479 1.00 84.50 186 CYS A C 1
ATOM 1484 O O . CYS A 1 186 ? -1.157 -5.636 -9.295 1.00 84.50 186 CYS A O 1
ATOM 1486 N N . VAL A 1 187 ? -1.292 -3.778 -8.039 1.00 84.00 187 VAL A N 1
ATOM 1487 C CA . VAL A 1 187 ? -2.644 -3.397 -8.512 1.00 84.00 187 VAL A CA 1
ATOM 1488 C C . VAL A 1 187 ? -2.646 -2.651 -9.853 1.00 84.00 187 VAL A C 1
ATOM 1490 O O . VAL A 1 187 ? -3.707 -2.319 -10.377 1.00 84.00 187 VAL A O 1
ATOM 1493 N N . GLY A 1 188 ? -1.471 -2.382 -10.432 1.00 85.25 188 GLY A N 1
ATOM 1494 C CA . GLY A 1 188 ? -1.334 -1.682 -11.713 1.00 85.25 188 GLY A CA 1
ATOM 1495 C C . GLY A 1 188 ? -1.421 -0.151 -11.633 1.00 85.25 188 GLY A C 1
ATOM 1496 O O . GLY A 1 188 ? -1.460 0.506 -12.684 1.00 85.25 188 GLY A O 1
ATOM 1497 N N . ASP A 1 189 ? -1.392 0.420 -10.425 1.00 89.06 189 ASP A N 1
ATOM 1498 C CA . ASP A 1 189 ? -1.301 1.860 -10.165 1.00 89.06 189 ASP A CA 1
ATOM 1499 C C . ASP A 1 189 ? 0.152 2.343 -10.294 1.00 89.06 189 ASP A C 1
ATOM 1501 O O . ASP A 1 189 ? 0.904 2.536 -9.334 1.00 89.06 189 ASP A O 1
ATOM 1505 N N . ILE A 1 190 ? 0.580 2.488 -11.545 1.00 91.38 190 ILE A N 1
ATOM 1506 C CA . ILE A 1 190 ? 1.974 2.809 -11.867 1.00 91.38 190 ILE A CA 1
ATOM 1507 C C . ILE A 1 190 ? 2.318 4.253 -11.530 1.00 91.38 190 ILE A C 1
ATOM 1509 O O . ILE A 1 190 ? 3.475 4.545 -11.241 1.00 91.38 190 ILE A O 1
ATOM 1513 N N . GLU A 1 191 ? 1.335 5.154 -11.551 1.00 92.44 191 GLU A N 1
ATOM 1514 C CA . GLU A 1 191 ? 1.547 6.554 -11.181 1.00 92.44 191 GLU A CA 1
ATOM 1515 C C . GLU A 1 191 ? 1.943 6.640 -9.704 1.00 92.44 191 GLU A C 1
ATOM 1517 O O . GLU A 1 191 ? 2.994 7.203 -9.387 1.00 92.44 191 GLU A O 1
ATOM 1522 N N . LEU A 1 192 ? 1.184 5.979 -8.822 1.00 93.25 192 LEU A N 1
ATOM 1523 C CA . LEU A 1 192 ? 1.525 5.889 -7.406 1.00 93.25 192 LEU A CA 1
ATOM 1524 C C . LEU A 1 192 ? 2.864 5.175 -7.172 1.00 93.25 192 LEU A C 1
ATOM 1526 O O . LEU A 1 192 ? 3.680 5.648 -6.380 1.00 93.25 192 LEU A O 1
ATOM 1530 N N . ALA A 1 193 ? 3.135 4.080 -7.888 1.00 95.19 193 ALA A N 1
ATOM 1531 C CA . ALA A 1 193 ? 4.416 3.383 -7.779 1.00 95.19 193 ALA A CA 1
ATOM 1532 C C . ALA A 1 193 ? 5.606 4.298 -8.134 1.00 95.19 193 ALA A C 1
ATOM 1534 O O . ALA A 1 193 ? 6.598 4.325 -7.405 1.00 95.19 193 ALA A O 1
ATOM 1535 N N . ILE A 1 194 ? 5.496 5.099 -9.204 1.00 97.00 194 ILE A N 1
ATOM 1536 C CA . ILE A 1 194 ? 6.515 6.089 -9.591 1.00 97.00 194 ILE A CA 1
ATOM 1537 C C . ILE A 1 194 ? 6.720 7.115 -8.479 1.00 97.00 194 ILE A C 1
ATOM 1539 O O . ILE A 1 194 ? 7.866 7.348 -8.093 1.00 97.00 194 ILE A O 1
ATOM 1543 N N . TYR A 1 195 ? 5.643 7.678 -7.922 1.00 97.25 195 TYR A N 1
ATOM 1544 C CA . TYR A 1 195 ? 5.748 8.635 -6.819 1.00 97.25 195 TYR A CA 1
ATOM 1545 C C . TYR A 1 195 ? 6.471 8.047 -5.606 1.00 97.25 195 TYR A C 1
ATOM 1547 O O . TYR A 1 195 ? 7.319 8.721 -5.015 1.00 97.25 195 TYR A O 1
ATOM 1555 N N . CYS A 1 196 ? 6.195 6.786 -5.262 1.00 97.81 196 CYS A N 1
ATOM 1556 C CA . CYS A 1 196 ? 6.897 6.081 -4.195 1.00 97.81 196 CYS A CA 1
ATOM 1557 C C . CYS A 1 196 ? 8.383 5.888 -4.509 1.00 97.81 196 CYS A C 1
ATOM 1559 O O . CYS A 1 196 ? 9.222 6.197 -3.666 1.00 97.81 196 CYS A O 1
ATOM 1561 N N . TYR A 1 197 ? 8.736 5.384 -5.694 1.00 97.62 197 TYR A N 1
ATOM 1562 C CA . TYR A 1 197 ? 10.136 5.107 -6.023 1.00 97.62 197 TYR A CA 1
ATOM 1563 C C . TYR A 1 197 ? 10.973 6.382 -6.166 1.00 97.62 197 TYR A C 1
ATOM 1565 O O . TYR A 1 197 ? 12.116 6.416 -5.712 1.00 97.62 197 TYR A O 1
ATOM 1573 N N . GLU A 1 198 ? 10.408 7.450 -6.726 1.00 97.19 198 GLU A N 1
ATOM 1574 C CA . GLU A 1 198 ? 11.049 8.766 -6.734 1.00 97.19 198 GLU A CA 1
ATOM 1575 C C . GLU A 1 198 ? 11.262 9.288 -5.311 1.00 97.19 198 GLU A C 1
ATOM 1577 O O . GLU A 1 198 ? 12.353 9.753 -4.989 1.00 97.19 198 GLU A O 1
ATOM 1582 N N . GLU A 1 199 ? 10.268 9.163 -4.426 1.00 97.12 199 GLU A N 1
ATOM 1583 C CA . GLU A 1 199 ? 10.418 9.572 -3.027 1.00 97.12 199 GLU A CA 1
ATOM 1584 C C . GLU A 1 199 ? 11.501 8.769 -2.302 1.00 97.12 199 GLU A C 1
ATOM 1586 O O . GLU A 1 199 ? 12.297 9.340 -1.555 1.00 97.12 199 GLU A O 1
ATOM 1591 N N . LEU A 1 200 ? 11.573 7.459 -2.549 1.00 97.12 200 LEU A N 1
ATOM 1592 C CA . LEU A 1 200 ? 12.625 6.607 -2.000 1.00 97.12 200 LEU A CA 1
ATOM 1593 C C . LEU A 1 200 ? 14.002 7.098 -2.435 1.00 97.12 200 LEU A C 1
ATOM 1595 O O . LEU A 1 200 ? 14.852 7.309 -1.578 1.00 97.12 200 LEU A O 1
ATOM 1599 N N . ILE A 1 201 ? 14.212 7.347 -3.730 1.00 95.94 201 ILE A N 1
ATOM 1600 C CA . ILE A 1 201 ? 15.499 7.843 -4.238 1.00 95.94 201 ILE A CA 1
ATOM 1601 C C . ILE A 1 201 ? 15.808 9.230 -3.665 1.00 95.94 201 ILE A C 1
ATOM 1603 O O . ILE A 1 201 ? 16.945 9.487 -3.283 1.00 95.94 201 ILE A O 1
ATOM 1607 N N . ARG A 1 202 ? 14.805 10.107 -3.535 1.00 94.69 202 ARG A N 1
ATOM 1608 C CA . ARG A 1 202 ? 14.958 11.452 -2.957 1.00 94.69 202 ARG A CA 1
ATOM 1609 C C . ARG A 1 202 ? 15.422 11.422 -1.500 1.00 94.69 202 ARG A C 1
ATOM 1611 O O . ARG A 1 202 ? 16.228 12.252 -1.087 1.00 94.69 202 ARG A O 1
ATOM 1618 N N . LEU A 1 203 ? 14.939 10.457 -0.723 1.00 95.25 203 LEU A N 1
ATOM 1619 C CA . LEU A 1 203 ? 15.318 10.269 0.680 1.00 95.25 203 LEU A CA 1
ATOM 1620 C C . LEU A 1 203 ? 16.579 9.403 0.852 1.00 95.25 203 LEU A C 1
ATOM 1622 O O . LEU A 1 203 ? 17.222 9.448 1.901 1.00 95.25 203 LEU A O 1
ATOM 1626 N N . ASN A 1 204 ? 16.946 8.628 -0.167 1.00 93.88 204 ASN A N 1
ATOM 1627 C CA . ASN A 1 204 ? 18.010 7.633 -0.142 1.00 93.88 204 ASN A CA 1
ATOM 1628 C C . ASN A 1 204 ? 18.803 7.666 -1.459 1.00 93.88 204 ASN A C 1
ATOM 1630 O O . ASN A 1 204 ? 18.622 6.814 -2.331 1.00 93.88 204 ASN A O 1
ATOM 1634 N N . HIS A 1 205 ? 19.713 8.637 -1.607 1.00 92.56 205 HIS A N 1
ATOM 1635 C CA . HIS A 1 205 ? 20.466 8.827 -2.853 1.00 92.56 205 HIS A CA 1
ATOM 1636 C C . HIS A 1 205 ? 21.314 7.612 -3.221 1.00 92.56 205 HIS A C 1
ATOM 1638 O O . HIS A 1 205 ? 21.529 7.375 -4.404 1.00 92.56 205 HIS A O 1
ATOM 1644 N N . ARG A 1 206 ? 21.782 6.840 -2.230 1.00 89.38 206 ARG A N 1
ATOM 1645 C CA . ARG A 1 2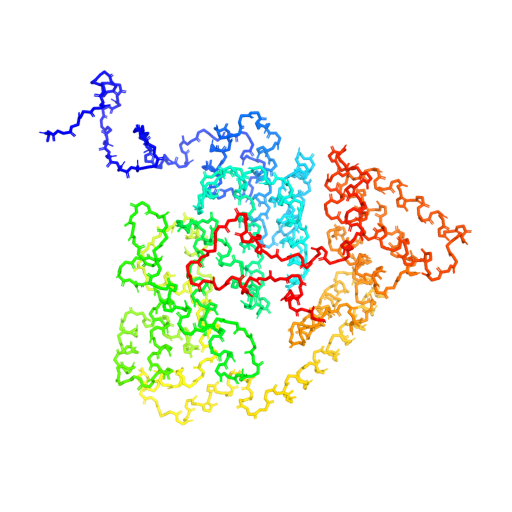06 ? 22.565 5.609 -2.432 1.00 89.38 206 ARG A CA 1
ATOM 1646 C C . ARG A 1 206 ? 21.716 4.414 -2.865 1.00 89.38 206 ARG A C 1
ATOM 1648 O O . ARG A 1 206 ? 22.274 3.364 -3.159 1.00 89.38 206 ARG A O 1
ATOM 1655 N N . ASP A 1 207 ? 20.397 4.577 -2.897 1.00 90.81 207 ASP A N 1
ATOM 1656 C CA . ASP A 1 207 ? 19.424 3.551 -3.248 1.00 90.81 207 ASP A CA 1
ATOM 1657 C C . ASP A 1 207 ? 19.661 2.210 -2.542 1.00 90.81 207 ASP A C 1
ATOM 1659 O O . ASP A 1 207 ? 19.609 1.133 -3.130 1.00 90.81 207 ASP A O 1
ATOM 1663 N N . ASN A 1 208 ? 19.889 2.265 -1.227 1.00 89.31 208 ASN A N 1
ATOM 1664 C CA . ASN A 1 208 ? 20.028 1.066 -0.397 1.00 89.31 208 ASN A CA 1
ATOM 1665 C C . ASN A 1 208 ? 18.803 0.123 -0.431 1.00 89.31 208 ASN A C 1
ATOM 1667 O O . ASN A 1 208 ? 18.865 -0.966 0.135 1.00 89.31 208 ASN A O 1
ATOM 1671 N N . THR A 1 209 ? 17.698 0.549 -1.047 1.00 86.44 209 THR A N 1
ATOM 1672 C CA . THR A 1 209 ? 16.450 -0.206 -1.215 1.00 86.44 209 THR A CA 1
ATOM 1673 C C . THR A 1 209 ? 16.254 -0.786 -2.616 1.00 86.44 209 THR A C 1
ATOM 1675 O O . THR A 1 209 ? 15.316 -1.552 -2.805 1.00 86.44 209 THR A O 1
ATOM 1678 N N . GLY A 1 210 ? 17.091 -0.428 -3.596 1.00 89.69 210 GLY A N 1
ATOM 1679 C CA . GLY A 1 210 ? 16.963 -0.897 -4.980 1.00 89.69 210 GLY A CA 1
ATOM 1680 C C . GLY A 1 210 ? 15.735 -0.357 -5.728 1.00 89.69 210 GLY A C 1
ATOM 1681 O O . GLY A 1 210 ? 15.137 -1.076 -6.521 1.00 89.69 210 GLY A O 1
ATOM 1682 N N . ALA A 1 211 ? 15.324 0.884 -5.467 1.00 92.50 211 ALA A N 1
ATOM 1683 C CA . ALA A 1 211 ? 14.186 1.567 -6.078 1.00 92.50 211 ALA A CA 1
ATOM 1684 C C . ALA A 1 211 ? 14.444 2.057 -7.518 1.00 92.50 211 ALA A C 1
ATOM 1686 O O . ALA A 1 211 ? 13.488 2.250 -8.270 1.00 92.50 211 ALA A O 1
ATOM 1687 N N . ARG A 1 212 ? 15.702 2.240 -7.943 1.00 92.81 212 ARG A N 1
ATOM 1688 C CA . ARG A 1 212 ? 16.034 2.745 -9.292 1.00 92.81 212 ARG A CA 1
ATOM 1689 C C . ARG A 1 212 ? 15.582 1.805 -10.408 1.00 92.81 212 ARG A C 1
ATOM 1691 O O . ARG A 1 212 ? 14.964 2.257 -11.370 1.00 92.81 212 ARG A O 1
ATOM 1698 N N . SER A 1 213 ? 15.852 0.508 -10.285 1.00 89.94 213 SER A N 1
ATOM 1699 C CA . SER A 1 213 ? 15.472 -0.490 -11.293 1.00 89.94 213 SER A CA 1
ATOM 1700 C C . SER A 1 213 ? 13.944 -0.619 -11.471 1.00 89.94 213 SER A C 1
ATOM 1702 O O . SER A 1 213 ? 13.478 -0.519 -12.609 1.00 89.94 213 SER A O 1
ATOM 1704 N N . PRO A 1 214 ? 13.118 -0.773 -10.410 1.00 91.75 214 PRO A N 1
ATOM 1705 C CA . PRO A 1 214 ? 11.663 -0.791 -10.566 1.00 91.75 214 PRO A CA 1
ATOM 1706 C C . PRO A 1 214 ? 11.089 0.561 -11.017 1.00 91.75 214 PRO A C 1
ATOM 1708 O O . PRO A 1 214 ? 10.125 0.560 -11.784 1.00 91.75 214 PRO A O 1
ATOM 1711 N N . LEU A 1 215 ? 11.697 1.701 -10.647 1.00 96.19 215 LEU A N 1
ATOM 1712 C CA . LEU A 1 215 ? 11.337 3.007 -11.218 1.00 96.19 215 LEU A CA 1
ATOM 1713 C C . LEU A 1 215 ? 11.544 3.030 -12.734 1.00 96.19 215 LEU A C 1
ATOM 1715 O O . LEU A 1 215 ? 10.674 3.487 -13.471 1.00 96.19 215 LEU A O 1
ATOM 1719 N N . MET A 1 216 ? 12.666 2.490 -13.211 1.00 96.38 216 MET A N 1
ATOM 1720 C CA . MET A 1 216 ? 12.959 2.430 -14.639 1.00 96.38 216 MET A CA 1
ATOM 1721 C C . MET A 1 216 ? 11.926 1.594 -15.406 1.00 96.38 216 MET A C 1
ATOM 1723 O O . MET A 1 216 ? 11.426 2.023 -16.448 1.00 96.38 216 MET A O 1
ATOM 1727 N N . ALA A 1 217 ? 11.541 0.435 -14.865 1.00 94.75 217 ALA A N 1
ATOM 1728 C CA . ALA A 1 217 ? 10.468 -0.378 -15.434 1.00 94.75 217 ALA A CA 1
ATOM 1729 C C . ALA A 1 217 ? 9.117 0.364 -15.430 1.00 94.75 217 ALA A C 1
ATOM 1731 O O . ALA A 1 217 ? 8.387 0.329 -16.420 1.00 94.75 217 ALA A O 1
ATOM 1732 N N . ALA A 1 218 ? 8.789 1.073 -14.346 1.00 95.94 218 ALA A N 1
ATOM 1733 C CA . ALA A 1 218 ? 7.565 1.866 -14.253 1.00 95.94 218 ALA A CA 1
ATOM 1734 C C . ALA A 1 218 ? 7.536 3.017 -15.278 1.00 95.94 218 ALA A C 1
ATOM 1736 O O . ALA A 1 218 ? 6.505 3.262 -15.908 1.00 95.94 218 ALA A O 1
ATOM 1737 N N . TYR A 1 219 ? 8.672 3.677 -15.523 1.00 97.44 219 TYR A N 1
ATOM 1738 C CA . TYR A 1 219 ? 8.795 4.669 -16.591 1.00 97.44 219 TYR A CA 1
ATOM 1739 C C . TYR A 1 219 ? 8.564 4.072 -17.980 1.00 97.44 219 TYR A C 1
ATOM 1741 O O . TYR A 1 219 ? 7.815 4.660 -18.761 1.00 97.44 219 TYR A O 1
ATOM 1749 N N . ILE A 1 220 ? 9.149 2.909 -18.290 1.00 97.25 220 ILE A N 1
ATOM 1750 C CA . ILE A 1 220 ? 8.902 2.211 -19.564 1.00 97.25 220 ILE A CA 1
ATOM 1751 C C . ILE A 1 220 ? 7.402 1.957 -19.755 1.00 97.25 220 ILE A C 1
ATOM 1753 O O . ILE A 1 220 ? 6.867 2.213 -20.838 1.00 97.25 220 ILE A O 1
ATOM 1757 N N . GLU A 1 221 ? 6.723 1.490 -18.706 1.00 94.56 221 GLU A N 1
ATOM 1758 C CA . GLU A 1 221 ? 5.291 1.197 -18.750 1.00 94.56 221 GLU A CA 1
ATOM 1759 C C . GLU A 1 221 ? 4.463 2.455 -19.022 1.00 94.56 221 GLU A C 1
ATOM 1761 O O . GLU A 1 221 ? 3.652 2.481 -19.946 1.00 94.56 221 GLU A O 1
ATOM 1766 N N . VAL A 1 222 ? 4.704 3.541 -18.283 1.00 93.50 222 VAL A N 1
ATOM 1767 C CA . VAL A 1 222 ? 3.946 4.788 -18.460 1.00 93.50 222 VAL A CA 1
ATOM 1768 C C . VAL A 1 222 ? 4.192 5.422 -19.828 1.00 93.50 222 VAL A C 1
ATOM 1770 O O . VAL A 1 222 ? 3.251 5.922 -20.449 1.00 93.50 222 VAL A O 1
ATOM 1773 N N . LEU A 1 223 ? 5.418 5.372 -20.351 1.00 95.12 223 LEU A N 1
ATOM 1774 C CA . LEU A 1 223 ? 5.692 5.840 -21.711 1.00 95.12 223 LEU A CA 1
ATOM 1775 C C . LEU A 1 223 ? 4.905 5.032 -22.754 1.00 95.12 223 LEU A C 1
ATOM 1777 O O . LEU A 1 223 ? 4.383 5.614 -23.709 1.00 95.12 223 LEU A O 1
ATOM 1781 N N . GLY A 1 224 ? 4.767 3.720 -22.545 1.00 92.50 224 GLY A N 1
ATOM 1782 C CA . GLY A 1 224 ? 3.943 2.851 -23.381 1.00 92.50 224 GLY A CA 1
ATOM 1783 C C . GLY A 1 224 ? 2.455 3.193 -23.272 1.00 92.50 224 GLY A C 1
ATOM 1784 O O . GLY A 1 224 ? 1.825 3.472 -24.293 1.00 92.50 224 GLY A O 1
ATOM 1785 N N . ARG A 1 225 ? 1.915 3.327 -22.050 1.00 88.69 225 ARG A N 1
ATOM 1786 C CA . ARG A 1 225 ? 0.527 3.771 -21.806 1.00 88.69 225 ARG A CA 1
ATOM 1787 C C . ARG A 1 225 ? 0.221 5.100 -22.488 1.00 88.69 225 ARG A C 1
ATOM 1789 O O . ARG A 1 225 ? -0.815 5.238 -23.129 1.00 88.69 225 ARG A O 1
ATOM 1796 N N . LYS A 1 226 ? 1.136 6.069 -22.407 1.00 88.44 226 LYS A N 1
ATOM 1797 C CA . LYS A 1 226 ? 0.992 7.393 -23.031 1.00 88.44 226 LYS A CA 1
ATOM 1798 C C . LYS A 1 226 ? 1.011 7.337 -24.556 1.00 88.44 226 LYS A C 1
ATOM 1800 O O . LYS A 1 226 ? 0.235 8.032 -25.205 1.00 88.44 226 LYS A O 1
ATOM 1805 N N . ARG A 1 227 ? 1.874 6.501 -25.139 1.00 88.31 227 ARG A N 1
ATOM 1806 C CA . ARG A 1 227 ? 1.875 6.232 -26.586 1.00 88.31 227 ARG A CA 1
ATOM 1807 C C . ARG A 1 227 ? 0.550 5.607 -27.025 1.00 88.31 227 ARG A C 1
ATOM 1809 O O . ARG A 1 227 ? 0.015 5.971 -28.067 1.00 88.31 227 ARG A O 1
ATOM 1816 N N . ASN A 1 228 ? 0.058 4.666 -26.229 1.00 82.94 228 ASN A N 1
ATOM 1817 C CA . ASN A 1 228 ? -1.115 3.856 -26.521 1.00 82.94 228 ASN A CA 1
ATOM 1818 C C . ASN A 1 228 ? -2.437 4.596 -26.279 1.00 82.94 228 ASN A C 1
ATOM 1820 O O . ASN A 1 228 ? -3.455 4.290 -26.899 1.00 82.94 228 ASN A O 1
ATOM 1824 N N . ASN A 1 229 ? -2.419 5.575 -25.380 1.00 80.44 229 ASN A N 1
ATOM 1825 C CA . ASN A 1 229 ? -3.552 6.399 -25.017 1.00 80.44 229 ASN A CA 1
ATOM 1826 C C . ASN A 1 229 ? -3.135 7.879 -24.955 1.00 80.44 229 ASN A C 1
ATOM 1828 O O . ASN A 1 229 ? -2.677 8.347 -23.909 1.00 80.44 229 ASN A O 1
ATOM 1832 N N . PRO A 1 230 ? -3.348 8.650 -26.036 1.00 77.38 230 PRO A N 1
ATOM 1833 C CA . PRO A 1 230 ? -2.998 10.069 -26.072 1.00 77.38 230 PRO A CA 1
ATOM 1834 C C . PRO A 1 230 ? -3.703 10.931 -25.013 1.00 77.38 230 PRO A C 1
ATOM 1836 O O . PRO A 1 230 ? -3.234 12.028 -24.722 1.00 77.38 230 PRO A O 1
ATOM 1839 N N . THR A 1 231 ? -4.814 10.464 -24.424 1.00 76.81 231 THR A N 1
ATOM 1840 C CA . THR A 1 231 ? -5.513 11.185 -23.346 1.00 76.81 231 THR A CA 1
ATOM 1841 C C . THR A 1 231 ? -4.937 10.890 -21.959 1.00 76.81 231 THR A C 1
ATOM 1843 O O . THR A 1 231 ? -5.436 11.431 -20.976 1.00 76.81 231 THR A O 1
ATOM 1846 N N . TYR A 1 232 ? -3.924 10.028 -21.843 1.00 80.12 232 TYR A N 1
ATOM 1847 C CA . TYR A 1 232 ? -3.259 9.719 -20.580 1.00 80.12 232 TYR A CA 1
ATOM 1848 C C . TYR A 1 232 ? -2.358 10.886 -20.147 1.00 80.12 232 TYR A C 1
ATOM 1850 O O . TYR A 1 232 ? -1.362 11.201 -20.801 1.00 80.12 232 TYR A O 1
ATOM 1858 N N . GLN A 1 233 ? -2.711 11.550 -19.042 1.00 77.75 233 GLN A N 1
ATOM 1859 C CA . GLN A 1 233 ? -2.143 12.855 -18.664 1.00 77.75 233 GLN A CA 1
ATOM 1860 C C . GLN A 1 233 ? -0.979 12.799 -17.658 1.00 77.75 233 GLN A C 1
ATOM 1862 O O . GLN A 1 233 ? -0.676 13.803 -17.016 1.00 77.75 233 GLN A O 1
ATOM 1867 N N . PHE A 1 234 ? -0.283 11.669 -17.516 1.00 86.50 234 PHE A N 1
ATOM 1868 C CA . PHE A 1 234 ? 0.882 11.616 -16.628 1.00 86.50 234 PHE A CA 1
ATOM 1869 C C . PHE A 1 234 ? 2.098 12.363 -17.205 1.00 86.50 234 PHE A C 1
ATOM 1871 O O . PHE A 1 234 ? 2.384 12.332 -18.412 1.00 86.50 234 PHE A O 1
ATOM 1878 N N . GLN A 1 235 ? 2.830 13.048 -16.323 1.00 85.62 235 GLN A N 1
ATOM 1879 C CA . GLN A 1 235 ? 3.833 14.045 -16.706 1.00 85.62 235 GLN A CA 1
ATOM 1880 C C . GLN A 1 235 ? 5.215 13.464 -17.056 1.00 85.62 235 GLN A C 1
ATOM 1882 O O . GLN A 1 235 ? 6.068 14.195 -17.552 1.00 85.62 235 GLN A O 1
ATOM 1887 N N . ARG A 1 236 ? 5.466 12.164 -16.852 1.00 91.81 236 ARG A N 1
ATOM 1888 C CA . ARG A 1 236 ? 6.763 11.553 -17.203 1.00 91.81 236 ARG A CA 1
ATOM 1889 C C . ARG A 1 236 ? 6.889 11.367 -18.720 1.00 91.81 236 ARG A C 1
ATOM 1891 O O . ARG A 1 236 ? 5.978 10.874 -19.387 1.00 91.81 236 ARG A O 1
ATOM 1898 N N . THR A 1 237 ? 8.007 11.827 -19.277 1.00 93.88 237 THR A N 1
ATOM 1899 C CA . THR A 1 237 ? 8.321 11.830 -20.717 1.00 93.88 237 THR A CA 1
ATOM 1900 C C . THR A 1 237 ? 9.679 11.177 -20.965 1.00 93.88 237 THR A C 1
ATOM 1902 O O . THR A 1 237 ? 10.452 11.005 -20.027 1.00 93.88 237 THR A O 1
ATOM 1905 N N . PHE A 1 238 ? 10.003 10.860 -22.224 1.00 95.69 238 PHE A N 1
ATOM 1906 C CA . PHE A 1 238 ? 11.344 10.385 -22.592 1.00 95.69 238 PHE A CA 1
ATOM 1907 C C . PHE A 1 238 ? 12.445 11.330 -22.092 1.00 95.69 238 PHE A C 1
ATOM 1909 O O . PHE A 1 238 ? 13.409 10.865 -21.505 1.00 95.69 238 PHE A O 1
ATOM 1916 N N . GLN A 1 239 ? 12.239 12.649 -22.194 1.00 95.12 239 GLN A N 1
ATOM 1917 C CA . GLN A 1 239 ? 13.183 13.649 -21.685 1.00 95.12 239 GLN A CA 1
ATOM 1918 C C . GLN A 1 239 ? 13.417 13.531 -20.171 1.00 95.12 239 GLN A C 1
ATOM 1920 O O . GLN A 1 239 ? 14.554 13.637 -19.723 1.00 95.12 239 GLN A O 1
ATOM 1925 N N . VAL A 1 240 ? 12.359 13.304 -19.384 1.00 95.19 240 VAL A N 1
ATOM 1926 C CA . VAL A 1 240 ? 12.486 13.089 -17.932 1.00 95.19 240 VAL A CA 1
ATOM 1927 C C . VAL A 1 240 ? 13.300 11.827 -17.644 1.00 95.19 240 VAL A C 1
ATOM 1929 O O . VAL A 1 240 ? 14.153 11.829 -16.761 1.00 95.19 240 VAL A O 1
ATOM 1932 N N . VAL A 1 241 ? 13.082 10.757 -18.411 1.00 96.00 241 VAL A N 1
ATOM 1933 C CA . VAL A 1 241 ? 13.833 9.506 -18.243 1.00 96.00 241 VAL A CA 1
ATOM 1934 C C . VAL A 1 241 ? 15.297 9.665 -18.672 1.00 96.00 241 VAL A C 1
ATOM 1936 O O . VAL A 1 241 ? 16.190 9.200 -17.972 1.00 96.00 241 VAL A O 1
ATOM 1939 N N . ASP A 1 242 ? 15.579 10.395 -19.750 1.00 95.06 242 ASP A N 1
ATOM 1940 C CA . ASP A 1 242 ? 16.954 10.704 -20.163 1.00 95.06 242 ASP A CA 1
ATOM 1941 C C . ASP A 1 242 ? 17.692 11.537 -19.102 1.00 95.06 242 ASP A C 1
ATOM 1943 O O . ASP A 1 242 ? 18.871 11.292 -18.820 1.00 95.06 242 ASP A O 1
ATOM 1947 N N . GLN A 1 243 ? 16.993 12.490 -18.473 1.00 95.19 243 GLN A N 1
ATOM 1948 C CA . GLN A 1 243 ? 17.513 13.252 -17.336 1.00 95.19 243 GLN A CA 1
ATOM 1949 C C . GLN A 1 243 ? 17.769 12.349 -16.129 1.00 95.19 243 GLN A C 1
ATOM 1951 O O . GLN A 1 243 ? 18.830 12.460 -15.528 1.00 95.19 243 GLN A O 1
ATOM 1956 N N . PHE A 1 244 ? 16.857 11.428 -15.807 1.00 95.06 244 PHE A N 1
ATOM 1957 C CA . PHE A 1 244 ? 17.043 10.436 -14.745 1.00 95.06 244 PHE A CA 1
ATOM 1958 C C . PHE A 1 244 ? 18.303 9.591 -14.962 1.00 95.06 244 PHE A C 1
ATOM 1960 O O . PHE A 1 244 ? 19.141 9.488 -14.069 1.00 95.06 244 PHE A O 1
ATOM 1967 N N . LEU A 1 245 ? 18.489 9.055 -16.169 1.00 93.25 245 LEU A N 1
ATOM 1968 C CA . LEU A 1 245 ? 19.649 8.229 -16.514 1.00 93.25 245 LEU A CA 1
ATOM 1969 C C . LEU A 1 245 ? 20.978 9.004 -16.516 1.00 93.25 245 LEU A C 1
ATOM 1971 O O . LEU A 1 245 ? 22.047 8.391 -16.494 1.00 93.25 245 LEU A O 1
ATOM 1975 N N . SER A 1 246 ? 20.929 10.331 -16.632 1.00 91.50 246 SER A N 1
ATOM 1976 C CA . SER A 1 246 ? 22.109 11.208 -16.704 1.00 91.50 246 SER A CA 1
ATOM 1977 C C . SER A 1 246 ? 22.328 12.005 -15.417 1.00 91.50 246 SER A C 1
ATOM 1979 O O . SER A 1 246 ? 23.285 12.772 -15.317 1.00 91.50 246 SER A O 1
ATOM 1981 N N . ALA A 1 247 ? 21.423 11.871 -14.448 1.00 92.19 247 ALA A N 1
ATOM 1982 C CA . ALA A 1 247 ? 21.488 12.618 -13.213 1.00 92.19 247 ALA A CA 1
ATOM 1983 C C . ALA A 1 247 ? 22.629 12.109 -12.338 1.00 92.19 247 ALA A C 1
ATOM 1985 O O . ALA A 1 247 ? 22.903 10.910 -12.260 1.00 92.19 247 ALA A O 1
ATOM 1986 N N . LYS A 1 248 ? 23.250 13.054 -11.637 1.00 89.88 248 LYS A N 1
ATOM 1987 C CA . LYS A 1 248 ? 24.228 12.796 -10.589 1.00 89.88 248 LYS A CA 1
ATOM 1988 C C . LYS A 1 248 ? 23.606 13.219 -9.277 1.00 89.88 248 LYS A C 1
ATOM 1990 O O . LYS A 1 248 ? 23.183 14.367 -9.131 1.00 89.88 248 LYS A O 1
ATOM 1995 N N . LEU A 1 249 ? 23.479 12.266 -8.370 1.00 87.31 249 LEU A N 1
ATOM 1996 C CA . LEU A 1 249 ? 23.039 12.544 -7.013 1.00 87.31 249 LEU A CA 1
ATOM 1997 C C . LEU A 1 249 ? 24.271 12.836 -6.160 1.00 87.31 249 LEU A C 1
ATOM 1999 O O . LEU A 1 249 ? 25.383 12.462 -6.524 1.00 87.31 249 LEU A O 1
ATOM 2003 N N . ASP A 1 250 ? 24.071 13.527 -5.041 1.00 77.25 250 ASP A N 1
ATOM 2004 C CA . ASP A 1 250 ? 25.143 13.816 -4.087 1.00 77.25 250 ASP A CA 1
ATOM 2005 C C . ASP A 1 250 ? 25.538 12.524 -3.354 1.00 77.25 250 ASP A C 1
ATOM 2007 O O . ASP A 1 250 ? 25.052 12.209 -2.264 1.00 77.25 250 ASP A O 1
ATOM 2011 N N . THR A 1 251 ? 26.328 11.703 -4.039 1.00 69.25 251 THR A N 1
ATOM 2012 C CA . THR A 1 251 ? 26.938 10.474 -3.550 1.00 69.25 251 THR A CA 1
ATOM 2013 C C . THR A 1 251 ? 28.454 10.607 -3.670 1.00 69.25 251 THR A C 1
ATOM 2015 O O . THR A 1 251 ? 28.979 11.282 -4.554 1.00 69.25 251 THR A O 1
ATOM 2018 N N . SER A 1 252 ? 29.182 9.966 -2.754 1.00 64.75 252 SER A N 1
ATOM 2019 C CA . SER A 1 252 ? 30.645 10.079 -2.622 1.00 64.75 252 SER A CA 1
ATOM 2020 C C . SER A 1 252 ? 31.439 9.682 -3.875 1.00 64.75 252 SER A C 1
ATOM 2022 O O . SER A 1 252 ? 32.624 9.978 -3.963 1.00 64.75 252 SER A O 1
ATOM 2024 N N . ASP A 1 253 ? 30.806 8.998 -4.822 1.00 65.31 253 ASP A N 1
ATOM 2025 C CA . ASP A 1 253 ? 31.380 8.464 -6.053 1.00 65.31 253 ASP A CA 1
ATOM 2026 C C . ASP A 1 253 ? 31.097 9.319 -7.307 1.00 65.31 253 ASP A C 1
ATOM 2028 O O . ASP A 1 253 ? 31.720 9.081 -8.338 1.00 65.31 253 ASP A O 1
ATOM 2032 N N . ASN A 1 254 ? 30.222 10.337 -7.239 1.00 69.38 254 ASN A N 1
ATOM 2033 C CA . ASN A 1 254 ? 29.882 11.247 -8.355 1.00 69.38 254 ASN A CA 1
ATOM 2034 C C . ASN A 1 254 ? 29.508 10.534 -9.682 1.00 69.38 254 ASN A C 1
ATOM 2036 O O . ASN A 1 254 ? 29.692 11.079 -10.786 1.00 69.38 254 ASN A O 1
ATOM 2040 N N . THR A 1 255 ? 29.001 9.305 -9.569 1.00 71.06 255 THR A N 1
ATOM 2041 C CA . THR A 1 255 ? 28.546 8.476 -10.685 1.00 71.06 255 THR A CA 1
ATOM 2042 C C . THR A 1 255 ? 27.114 8.844 -11.070 1.00 71.06 255 THR A C 1
ATOM 2044 O O . THR A 1 255 ? 26.368 9.463 -10.302 1.00 71.06 255 THR A O 1
ATOM 2047 N N . ASN A 1 256 ? 26.717 8.502 -12.297 1.00 80.62 256 ASN A N 1
ATOM 2048 C CA . ASN A 1 256 ? 25.310 8.615 -12.681 1.00 80.62 256 ASN A CA 1
ATOM 2049 C C . ASN A 1 256 ? 24.452 7.649 -11.847 1.00 80.62 256 ASN A C 1
ATOM 2051 O O . ASN A 1 256 ? 24.958 6.672 -11.301 1.00 80.62 256 ASN A O 1
ATOM 2055 N N . VAL A 1 257 ? 23.132 7.863 -11.813 1.00 81.44 257 VAL A N 1
ATOM 2056 C CA . VAL A 1 257 ? 22.187 7.036 -11.032 1.00 81.44 257 VAL A CA 1
ATOM 2057 C C . VAL A 1 257 ? 22.362 5.514 -11.228 1.00 81.44 257 VAL A C 1
ATOM 2059 O O . VAL A 1 257 ? 22.163 4.756 -10.280 1.00 81.44 257 VAL A O 1
ATOM 2062 N N . PHE A 1 258 ? 22.757 5.062 -12.422 1.00 82.94 258 PHE A N 1
ATOM 2063 C CA . PHE A 1 258 ? 23.004 3.645 -12.748 1.00 82.94 258 PHE A CA 1
ATOM 2064 C C . PHE A 1 258 ? 24.487 3.305 -12.960 1.00 82.94 258 PHE A C 1
ATOM 2066 O O . PHE A 1 258 ? 24.797 2.312 -13.609 1.00 82.94 258 PHE A O 1
ATOM 2073 N N . GLY A 1 259 ? 25.405 4.133 -12.463 1.00 76.62 259 GLY A N 1
ATOM 2074 C CA . GLY A 1 259 ? 26.816 4.043 -12.821 1.00 76.62 259 GLY A CA 1
ATOM 2075 C C . GLY A 1 259 ? 27.096 4.516 -14.251 1.00 76.62 259 GLY A C 1
ATOM 2076 O O . GLY A 1 259 ? 26.196 4.910 -15.002 1.00 76.62 259 GLY A O 1
ATOM 2077 N N . ASP A 1 260 ? 28.373 4.511 -14.626 1.00 72.94 260 ASP A N 1
ATOM 2078 C CA . ASP A 1 260 ? 28.819 4.969 -15.949 1.00 72.94 260 ASP A CA 1
ATOM 2079 C C . ASP A 1 260 ? 28.659 3.899 -17.043 1.00 72.94 260 ASP A C 1
ATOM 2081 O O . ASP A 1 260 ? 28.575 4.236 -18.223 1.00 72.94 260 ASP A O 1
ATOM 2085 N N . ASP A 1 261 ? 28.584 2.617 -16.671 1.00 73.00 261 ASP A N 1
ATOM 2086 C CA . ASP A 1 261 ? 28.445 1.497 -17.610 1.00 73.00 261 ASP A CA 1
ATOM 2087 C C . ASP A 1 261 ? 26.999 1.264 -18.088 1.00 73.00 261 ASP A C 1
ATOM 2089 O O . ASP A 1 261 ? 26.803 0.641 -19.135 1.00 73.00 261 ASP A O 1
ATOM 2093 N N . ARG A 1 262 ? 26.002 1.813 -17.371 1.00 78.38 262 ARG A N 1
ATOM 2094 C CA . ARG A 1 262 ? 24.559 1.693 -17.660 1.00 78.38 262 ARG A CA 1
ATOM 2095 C C . ARG A 1 262 ? 24.122 0.246 -17.898 1.00 78.38 262 ARG A C 1
ATOM 2097 O O . ARG A 1 262 ? 23.310 -0.042 -18.779 1.00 78.38 262 ARG A O 1
ATOM 2104 N N . ASP A 1 263 ? 24.670 -0.671 -17.110 1.00 84.31 263 ASP A N 1
ATOM 2105 C CA . ASP A 1 263 ? 24.553 -2.097 -17.396 1.00 84.31 263 ASP A CA 1
ATOM 2106 C C . ASP A 1 263 ? 23.249 -2.750 -16.899 1.00 84.31 263 ASP A C 1
ATOM 2108 O O . ASP A 1 263 ? 22.981 -3.911 -17.211 1.00 84.31 263 ASP A O 1
ATOM 2112 N N . ASP A 1 264 ? 22.400 -2.008 -16.179 1.00 88.88 264 ASP A N 1
ATOM 2113 C CA . ASP A 1 264 ? 21.104 -2.467 -15.657 1.00 88.88 264 ASP A CA 1
ATOM 2114 C C . ASP A 1 264 ? 20.143 -2.899 -16.782 1.00 88.88 264 ASP A C 1
ATOM 2116 O O . ASP A 1 264 ? 19.930 -2.190 -17.769 1.00 88.88 264 ASP A O 1
ATOM 2120 N N . VAL A 1 265 ? 19.514 -4.067 -16.624 1.00 91.31 265 VAL A N 1
ATOM 2121 C CA . VAL A 1 265 ? 18.618 -4.651 -17.637 1.00 91.31 265 VAL A CA 1
ATOM 2122 C C . VAL A 1 265 ? 17.442 -3.745 -18.007 1.00 91.31 265 VAL A C 1
ATOM 2124 O O . VAL A 1 265 ? 17.082 -3.667 -19.180 1.00 91.31 265 VAL A O 1
ATOM 2127 N N . ASN A 1 266 ? 16.873 -2.999 -17.062 1.00 92.44 266 ASN A N 1
ATOM 2128 C CA . ASN A 1 266 ? 15.771 -2.080 -17.347 1.00 92.44 266 ASN A CA 1
ATOM 2129 C C . ASN A 1 266 ? 16.255 -0.883 -18.170 1.00 92.44 266 ASN A C 1
ATOM 2131 O O . ASN A 1 266 ? 15.528 -0.413 -19.043 1.00 92.44 266 ASN A O 1
ATOM 2135 N N . VAL A 1 267 ? 17.494 -0.427 -17.961 1.00 94.44 267 VAL A N 1
ATOM 2136 C CA . VAL A 1 267 ? 18.113 0.619 -18.792 1.00 94.44 267 VAL A CA 1
ATOM 2137 C C . VAL A 1 267 ? 18.324 0.110 -20.219 1.00 94.44 267 VAL A C 1
ATOM 2139 O O . VAL A 1 267 ? 17.909 0.771 -21.170 1.00 94.44 267 VAL A O 1
ATOM 2142 N N . ARG A 1 268 ? 18.845 -1.113 -20.393 1.00 94.88 268 ARG A N 1
ATOM 2143 C CA . ARG A 1 268 ? 19.022 -1.721 -21.729 1.00 94.88 268 ARG A CA 1
ATOM 2144 C C . ARG A 1 268 ? 17.697 -1.879 -22.480 1.00 94.88 268 ARG A C 1
ATOM 2146 O O . ARG A 1 268 ? 17.635 -1.672 -23.692 1.00 94.88 268 ARG A O 1
ATOM 2153 N N . TYR A 1 269 ? 16.618 -2.228 -21.781 1.00 96.50 269 TYR A N 1
ATOM 2154 C CA . TYR A 1 269 ? 15.289 -2.316 -22.388 1.00 96.50 269 TYR A CA 1
ATOM 2155 C C . TYR A 1 269 ? 14.665 -0.950 -22.672 1.00 96.50 269 TYR A C 1
ATOM 2157 O O . TYR A 1 269 ? 13.974 -0.797 -23.680 1.00 96.50 269 TYR A O 1
ATOM 2165 N N . PHE A 1 270 ? 14.950 0.066 -21.863 1.00 97.00 270 PHE A N 1
ATOM 2166 C CA . PHE A 1 270 ? 14.601 1.432 -22.229 1.00 97.00 270 PHE A CA 1
ATOM 2167 C C . PHE A 1 270 ? 15.332 1.894 -23.487 1.00 97.00 270 PHE A C 1
ATOM 2169 O O . PHE A 1 270 ? 14.702 2.514 -24.336 1.00 97.00 270 PHE A O 1
ATOM 2176 N N . ASP A 1 271 ? 16.603 1.534 -23.679 1.00 96.00 271 ASP A N 1
ATOM 2177 C CA . ASP A 1 271 ? 17.313 1.836 -24.926 1.00 96.00 271 ASP A CA 1
ATOM 2178 C C . ASP A 1 271 ? 16.623 1.188 -26.140 1.00 96.00 271 ASP A C 1
ATOM 2180 O O . ASP A 1 271 ? 16.521 1.811 -27.200 1.00 96.00 271 ASP A O 1
ATOM 2184 N N . LEU A 1 272 ? 16.085 -0.034 -25.998 1.00 97.38 272 LEU A N 1
ATOM 2185 C CA . LEU A 1 272 ? 15.256 -0.674 -27.032 1.00 97.38 272 LEU A CA 1
ATOM 2186 C C . LEU A 1 272 ? 13.969 0.115 -27.299 1.00 97.38 272 LEU A C 1
ATOM 2188 O O . LEU A 1 272 ? 13.624 0.359 -28.458 1.00 97.38 272 LEU A O 1
ATOM 2192 N N . VAL A 1 273 ? 13.272 0.523 -26.237 1.00 97.50 273 VAL A N 1
ATOM 2193 C CA . VAL A 1 273 ? 12.036 1.315 -26.303 1.00 97.50 273 VAL A CA 1
ATOM 2194 C C . VAL A 1 273 ? 12.281 2.674 -26.956 1.00 97.50 273 VAL A C 1
ATOM 2196 O O . VAL A 1 273 ? 11.562 3.048 -27.881 1.00 97.50 273 VAL A O 1
ATOM 2199 N N . SER A 1 274 ? 13.331 3.381 -26.547 1.00 97.00 274 SER A N 1
ATOM 2200 C CA . SER A 1 274 ? 13.755 4.668 -27.098 1.00 97.00 274 SER A CA 1
ATOM 2201 C C . SER A 1 274 ? 14.155 4.533 -28.570 1.00 97.00 274 SER A C 1
ATOM 2203 O O . SER A 1 274 ? 13.635 5.249 -29.431 1.00 97.00 274 SER A O 1
ATOM 2205 N N . ALA A 1 275 ? 14.980 3.535 -28.913 1.00 97.19 275 ALA A N 1
ATOM 2206 C CA . ALA A 1 275 ? 15.356 3.253 -30.297 1.00 97.19 275 ALA A CA 1
ATOM 2207 C C . ALA A 1 275 ? 14.140 2.931 -31.178 1.00 97.19 275 ALA A C 1
ATOM 2209 O O . ALA A 1 275 ? 14.085 3.361 -32.333 1.00 97.19 275 ALA A O 1
ATOM 2210 N N . PHE A 1 276 ? 13.158 2.201 -30.651 1.00 96.44 276 PHE A N 1
ATOM 2211 C CA . PHE A 1 276 ? 11.910 1.916 -31.349 1.00 96.44 276 PHE A CA 1
ATOM 2212 C C . PHE A 1 276 ? 11.056 3.171 -31.539 1.00 96.44 276 PHE A C 1
ATOM 2214 O O . PHE A 1 276 ? 10.645 3.466 -32.664 1.00 96.44 276 PHE A O 1
ATOM 2221 N N . TYR A 1 277 ? 10.841 3.937 -30.469 1.00 95.12 277 TYR A N 1
ATOM 2222 C CA . TYR A 1 277 ? 10.038 5.156 -30.478 1.00 95.12 277 TYR A CA 1
ATOM 2223 C C . TYR A 1 277 ? 10.589 6.197 -31.464 1.00 95.12 277 TYR A C 1
ATOM 2225 O O . TYR A 1 277 ? 9.849 6.741 -32.285 1.00 95.12 277 TYR A O 1
ATOM 2233 N N . HIS A 1 278 ? 11.909 6.396 -31.471 1.00 95.25 278 HIS A N 1
ATOM 2234 C CA . HIS A 1 278 ? 12.597 7.326 -32.369 1.00 95.25 278 HIS A CA 1
ATOM 2235 C C . HIS A 1 278 ? 12.921 6.746 -33.756 1.00 95.25 278 HIS A C 1
ATOM 2237 O O . HIS A 1 278 ? 13.606 7.395 -34.546 1.00 95.25 278 HIS A O 1
ATOM 2243 N N . LYS A 1 279 ? 12.429 5.541 -34.088 1.00 94.81 279 LYS A N 1
ATOM 2244 C CA . LYS A 1 279 ? 12.656 4.866 -35.383 1.00 94.81 279 LYS A CA 1
ATOM 2245 C C . LYS A 1 279 ? 14.145 4.754 -35.749 1.00 94.81 279 LYS A C 1
ATOM 2247 O O . LYS A 1 279 ? 14.538 4.917 -36.906 1.00 94.81 279 LYS A O 1
ATOM 2252 N N . SER A 1 280 ? 14.983 4.471 -34.755 1.00 94.62 280 SER A N 1
ATOM 2253 C CA . SER A 1 280 ? 16.426 4.327 -34.921 1.00 94.62 280 SER A CA 1
ATOM 2254 C C . SER A 1 280 ? 16.771 3.161 -35.848 1.00 94.62 280 SER A C 1
ATOM 2256 O O . SER A 1 280 ? 16.272 2.043 -35.696 1.00 94.62 280 SER A O 1
ATOM 2258 N N . ARG A 1 281 ? 17.718 3.390 -36.766 1.00 89.38 281 ARG A N 1
ATOM 2259 C CA . ARG A 1 281 ? 18.269 2.337 -37.640 1.00 89.38 281 ARG A CA 1
ATOM 2260 C C . ARG A 1 281 ? 19.021 1.251 -36.857 1.00 89.38 281 ARG A C 1
ATOM 2262 O O . ARG A 1 281 ? 19.239 0.168 -37.390 1.00 89.38 281 ARG A O 1
ATOM 2269 N N . ASN A 1 282 ? 19.399 1.521 -35.604 1.00 93.50 282 ASN A N 1
ATOM 2270 C CA . ASN A 1 282 ? 20.179 0.606 -34.770 1.00 93.50 282 ASN A CA 1
ATOM 2271 C C . ASN A 1 282 ? 19.330 -0.414 -33.983 1.00 93.50 282 ASN A C 1
ATOM 2273 O O . ASN A 1 282 ? 19.889 -1.321 -33.369 1.00 93.50 282 ASN A O 1
ATOM 2277 N N . LEU A 1 283 ? 17.994 -0.307 -34.003 1.00 95.94 283 LEU A N 1
ATOM 2278 C CA . LEU A 1 283 ? 17.102 -1.151 -33.193 1.00 95.94 283 LEU A CA 1
ATOM 2279 C C . LEU A 1 283 ? 17.382 -2.656 -33.365 1.00 95.94 283 LEU A C 1
ATOM 2281 O O . LEU A 1 283 ? 17.511 -3.383 -32.384 1.00 95.94 283 LEU A O 1
ATOM 2285 N N . THR A 1 284 ? 17.543 -3.127 -34.605 1.00 95.75 284 THR A N 1
ATOM 2286 C CA . THR A 1 284 ? 17.817 -4.545 -34.899 1.00 95.75 284 THR A CA 1
ATOM 2287 C C . THR A 1 284 ? 19.102 -5.047 -34.237 1.00 95.75 284 THR A C 1
ATOM 2289 O O . THR A 1 284 ? 19.151 -6.187 -33.777 1.00 95.75 284 THR A O 1
ATOM 2292 N N . ASN A 1 285 ? 20.148 -4.219 -34.185 1.00 96.69 285 ASN A N 1
ATOM 2293 C CA . ASN A 1 285 ? 21.413 -4.599 -33.560 1.00 96.69 285 ASN A CA 1
ATOM 2294 C C . ASN A 1 285 ? 21.285 -4.635 -32.038 1.00 96.69 285 ASN A C 1
ATOM 2296 O O . ASN A 1 285 ? 21.802 -5.564 -31.423 1.00 96.69 285 ASN A O 1
ATOM 2300 N N . LEU A 1 286 ? 20.563 -3.679 -31.444 1.00 96.75 286 LEU A N 1
ATOM 2301 C CA . LEU A 1 286 ? 20.294 -3.672 -30.005 1.00 96.75 286 LEU A CA 1
ATOM 2302 C C . LEU A 1 286 ? 19.525 -4.929 -29.576 1.00 96.75 286 LEU A C 1
ATOM 2304 O O . LEU A 1 286 ? 19.936 -5.595 -28.632 1.00 96.75 286 LEU A O 1
ATOM 2308 N N . ILE A 1 287 ? 18.487 -5.324 -30.324 1.00 96.81 287 ILE A N 1
ATOM 2309 C CA . ILE A 1 287 ? 17.722 -6.553 -30.048 1.00 96.81 287 ILE A CA 1
ATOM 2310 C C . ILE A 1 287 ? 18.628 -7.791 -30.107 1.00 96.81 287 ILE A C 1
ATOM 2312 O O . ILE A 1 287 ? 18.578 -8.649 -29.227 1.00 96.81 287 ILE A O 1
ATOM 2316 N N . LYS A 1 288 ? 19.480 -7.896 -31.138 1.00 96.19 288 LYS A N 1
ATOM 2317 C CA . LYS A 1 288 ? 20.432 -9.011 -31.264 1.00 96.19 288 LYS A CA 1
ATOM 2318 C C . LYS A 1 288 ? 21.431 -9.037 -30.108 1.00 96.19 288 LYS A C 1
ATOM 2320 O O . LYS A 1 288 ? 21.700 -10.116 -29.585 1.00 96.19 288 LYS A O 1
ATOM 2325 N N . LYS A 1 289 ? 21.953 -7.870 -29.715 1.00 95.81 289 LYS A N 1
ATOM 2326 C CA . LYS A 1 289 ? 22.887 -7.718 -28.594 1.00 95.81 289 LYS A CA 1
ATOM 2327 C C . LYS A 1 289 ? 22.241 -8.172 -27.286 1.00 95.81 289 LYS A C 1
ATOM 2329 O O . LYS A 1 289 ? 22.843 -8.969 -26.573 1.00 95.81 289 LYS A O 1
ATOM 2334 N N . GLU A 1 290 ? 21.011 -7.743 -27.009 1.00 94.94 290 GLU A N 1
ATOM 2335 C CA . GLU A 1 290 ? 20.302 -8.147 -25.791 1.00 94.94 290 GLU A CA 1
ATOM 2336 C C . GLU A 1 290 ? 20.007 -9.650 -25.777 1.00 94.94 290 GLU A C 1
ATOM 2338 O O . GLU A 1 290 ? 20.257 -10.316 -24.779 1.00 94.94 290 GLU A O 1
ATOM 2343 N N . ASN A 1 291 ? 19.589 -10.233 -26.904 1.00 94.88 291 ASN A N 1
ATOM 2344 C CA . ASN A 1 291 ? 19.364 -11.676 -26.983 1.00 94.88 291 ASN A CA 1
ATOM 2345 C C . ASN A 1 291 ? 20.652 -12.502 -26.804 1.00 94.88 291 ASN A C 1
ATOM 2347 O O . ASN A 1 291 ? 20.622 -13.574 -26.206 1.00 94.88 291 ASN A O 1
ATOM 2351 N N . GLN A 1 292 ? 21.796 -12.024 -27.302 1.00 94.25 292 GLN A N 1
ATOM 2352 C CA . GLN A 1 292 ? 23.090 -12.674 -27.051 1.00 94.25 292 GLN A CA 1
ATOM 2353 C C . GLN A 1 292 ? 23.475 -12.591 -25.570 1.00 94.25 292 GLN A C 1
ATOM 2355 O O . GLN A 1 292 ? 23.941 -13.571 -24.978 1.00 94.25 292 GLN A O 1
ATOM 2360 N N . ARG A 1 293 ? 23.235 -11.427 -24.967 1.00 91.81 293 ARG A N 1
ATOM 2361 C CA . ARG A 1 293 ? 23.534 -11.149 -23.570 1.00 91.81 293 ARG A CA 1
ATOM 2362 C C . ARG A 1 293 ? 22.666 -11.985 -22.633 1.00 91.81 293 ARG A C 1
ATOM 2364 O O . ARG A 1 293 ? 23.193 -12.850 -21.933 1.00 91.81 293 ARG A O 1
ATOM 2371 N N . ASN A 1 294 ? 21.349 -11.809 -22.680 1.00 91.19 294 ASN A N 1
ATOM 2372 C CA . ASN A 1 294 ? 20.396 -12.529 -21.846 1.00 91.19 294 ASN A CA 1
ATOM 2373 C C . ASN A 1 294 ? 19.190 -13.039 -22.651 1.00 91.19 294 ASN A C 1
ATOM 2375 O O . ASN A 1 294 ? 18.084 -12.504 -22.591 1.00 91.19 294 ASN A O 1
ATOM 2379 N N . SER A 1 295 ? 19.394 -14.145 -23.370 1.00 91.25 295 SER A N 1
ATOM 2380 C CA . SER A 1 295 ? 18.320 -14.823 -24.103 1.00 91.25 295 SER A CA 1
ATOM 2381 C C . SER A 1 295 ? 17.161 -15.264 -23.206 1.00 91.25 295 SER A C 1
ATOM 2383 O O . SER A 1 295 ? 16.028 -15.275 -23.667 1.00 91.25 295 SER A O 1
ATOM 2385 N N . LYS A 1 296 ? 17.405 -15.589 -21.927 1.00 89.56 296 LYS A N 1
ATOM 2386 C CA . LYS A 1 296 ? 16.340 -15.984 -20.991 1.00 89.56 296 LYS A CA 1
ATOM 2387 C C . LYS A 1 296 ? 15.408 -14.814 -20.685 1.00 89.56 296 LYS A C 1
ATOM 2389 O O . LYS A 1 296 ? 14.198 -14.991 -20.736 1.00 89.56 296 LYS A O 1
ATOM 2394 N N . MET A 1 297 ? 15.956 -13.622 -20.446 1.00 90.75 297 MET A N 1
ATOM 2395 C CA . MET A 1 297 ? 15.144 -12.416 -20.274 1.00 90.75 297 MET A CA 1
ATOM 2396 C C . MET A 1 297 ? 14.330 -12.103 -21.533 1.00 90.75 297 MET A C 1
ATOM 2398 O O . MET A 1 297 ? 13.141 -11.810 -21.435 1.00 90.75 297 MET A O 1
ATOM 2402 N N . VAL A 1 298 ? 14.938 -12.227 -22.719 1.00 91.44 298 VAL A N 1
ATOM 2403 C CA . VAL A 1 298 ? 14.218 -12.062 -23.993 1.00 91.44 298 VAL A CA 1
ATOM 2404 C C . VAL A 1 298 ? 13.082 -13.081 -24.120 1.00 91.44 298 VAL A C 1
ATOM 2406 O O . VAL A 1 298 ? 11.968 -12.689 -24.453 1.00 91.44 298 VAL A O 1
ATOM 2409 N N . ASP A 1 299 ? 13.317 -14.359 -23.804 1.00 87.62 299 ASP A N 1
ATOM 2410 C CA . ASP A 1 299 ? 12.273 -15.394 -23.794 1.00 87.62 299 ASP A CA 1
ATOM 2411 C C . ASP A 1 299 ? 11.117 -15.025 -22.839 1.00 87.62 299 ASP A C 1
ATOM 2413 O O . ASP A 1 299 ? 9.951 -15.184 -23.199 1.00 87.62 299 ASP A O 1
ATOM 2417 N N . CYS A 1 300 ? 11.420 -14.504 -21.643 1.00 85.94 300 CYS A N 1
ATOM 2418 C CA . CYS A 1 300 ? 10.414 -14.069 -20.668 1.00 85.94 300 CYS A CA 1
ATOM 2419 C C . CYS A 1 300 ? 9.590 -12.878 -21.173 1.00 85.94 300 CYS A C 1
ATOM 2421 O O . CYS A 1 300 ? 8.362 -12.916 -21.114 1.00 85.94 300 CYS A O 1
ATOM 2423 N N . VAL A 1 301 ? 10.239 -11.841 -21.712 1.00 87.75 301 VAL A N 1
ATOM 2424 C CA . VAL A 1 301 ? 9.559 -10.655 -22.267 1.00 87.75 301 VAL A CA 1
ATOM 2425 C C . VAL A 1 301 ? 8.683 -11.017 -23.466 1.00 87.75 301 VAL A C 1
ATOM 2427 O O . VAL A 1 301 ? 7.584 -10.485 -23.612 1.00 87.75 301 VAL A O 1
ATOM 2430 N N . LEU A 1 302 ? 9.126 -11.967 -24.290 1.00 85.62 302 LEU A N 1
ATOM 2431 C CA . LEU A 1 302 ? 8.343 -12.500 -25.405 1.00 85.62 302 LEU A CA 1
ATOM 2432 C C . LEU A 1 302 ? 7.268 -13.514 -24.972 1.00 85.62 302 LEU A C 1
ATOM 2434 O O . LEU A 1 302 ? 6.510 -13.973 -25.820 1.00 85.62 302 LEU A O 1
ATOM 2438 N N . ARG A 1 303 ? 7.175 -13.836 -23.671 1.00 74.44 303 ARG A N 1
ATOM 2439 C CA . ARG A 1 303 ? 6.268 -14.837 -23.078 1.00 74.44 303 ARG A CA 1
ATOM 2440 C C . ARG A 1 303 ? 6.444 -16.263 -23.621 1.00 74.44 303 ARG A C 1
ATOM 2442 O O . ARG A 1 303 ? 5.555 -17.094 -23.455 1.00 74.44 303 ARG A O 1
ATOM 2449 N N . ASP A 1 304 ? 7.610 -16.578 -24.185 1.00 63.25 304 ASP A N 1
ATOM 2450 C CA . ASP A 1 304 ? 7.973 -17.945 -24.589 1.00 63.25 304 ASP A CA 1
ATOM 2451 C C . ASP A 1 304 ? 8.175 -18.859 -23.364 1.00 63.25 304 ASP A C 1
ATOM 2453 O O . ASP A 1 304 ? 8.058 -20.081 -23.459 1.00 63.25 304 ASP A O 1
ATOM 2457 N N . LYS A 1 305 ? 8.476 -18.271 -22.198 1.00 62.66 305 LYS A N 1
ATOM 2458 C CA . LYS A 1 305 ? 8.616 -18.964 -20.912 1.00 62.66 305 LYS A CA 1
ATOM 2459 C C . LYS A 1 305 ? 7.893 -18.202 -19.813 1.00 62.66 305 LYS A C 1
ATOM 2461 O O . LYS A 1 305 ? 8.005 -16.979 -19.720 1.00 62.66 305 LYS A O 1
ATOM 2466 N N . LYS A 1 306 ? 7.192 -18.935 -18.945 1.00 64.62 306 LYS A N 1
ATOM 2467 C CA . LYS A 1 306 ? 6.718 -18.381 -17.675 1.00 64.62 306 LYS A CA 1
ATOM 2468 C C . LYS A 1 306 ? 7.913 -18.176 -16.750 1.00 64.62 306 LYS A C 1
ATOM 2470 O O . LYS A 1 306 ? 8.851 -18.970 -16.762 1.00 64.62 306 LYS A O 1
ATOM 2475 N N . ILE A 1 307 ? 7.867 -17.113 -15.956 1.00 62.72 307 ILE A N 1
ATOM 2476 C CA . ILE A 1 307 ? 8.785 -16.957 -14.832 1.00 62.72 307 ILE A CA 1
ATOM 2477 C C . ILE A 1 307 ? 8.320 -17.961 -13.775 1.00 62.72 307 ILE A C 1
ATOM 2479 O O . ILE A 1 307 ? 7.285 -17.764 -13.140 1.00 62.72 307 ILE A O 1
ATOM 2483 N N . GLU A 1 308 ? 9.029 -19.077 -13.643 1.00 56.03 308 GLU A N 1
ATOM 2484 C CA . GLU A 1 308 ? 8.796 -20.038 -12.569 1.00 56.03 308 GLU A CA 1
ATOM 2485 C C . GLU A 1 308 ? 9.554 -19.546 -11.333 1.00 56.03 308 GLU A C 1
ATOM 2487 O O . GLU A 1 308 ? 10.768 -19.680 -11.240 1.00 56.03 308 GLU A O 1
ATOM 2492 N N . ILE A 1 309 ? 8.839 -18.911 -10.401 1.00 49.91 309 ILE A N 1
ATOM 2493 C CA . ILE A 1 309 ? 9.414 -18.354 -9.160 1.00 49.91 309 ILE A CA 1
ATOM 2494 C C . ILE A 1 309 ? 9.755 -19.475 -8.148 1.00 49.91 309 ILE A C 1
ATOM 2496 O O . ILE A 1 309 ? 10.482 -19.254 -7.187 1.00 49.91 309 ILE A O 1
ATOM 2500 N N . ASN A 1 310 ? 9.285 -20.704 -8.389 1.00 42.88 310 ASN A N 1
ATOM 2501 C CA . ASN A 1 310 ? 9.339 -21.823 -7.442 1.00 42.88 310 ASN A CA 1
ATOM 2502 C C . ASN A 1 310 ? 10.624 -22.668 -7.503 1.00 42.88 310 ASN A C 1
ATOM 2504 O O . ASN A 1 310 ? 10.594 -23.824 -7.082 1.00 42.88 310 ASN A O 1
ATOM 2508 N N . ASP A 1 311 ? 11.740 -22.143 -8.011 1.00 41.56 311 ASP A N 1
ATOM 2509 C CA . ASP A 1 311 ? 13.017 -22.856 -7.917 1.00 41.56 311 ASP A CA 1
ATOM 2510 C C . ASP A 1 311 ? 13.514 -22.830 -6.449 1.00 41.56 311 ASP A C 1
ATOM 2512 O O . ASP A 1 311 ? 13.775 -21.747 -5.911 1.00 41.56 311 ASP A O 1
ATOM 2516 N N . PRO A 1 312 ? 13.633 -23.983 -5.757 1.00 37.53 312 PRO A N 1
ATOM 2517 C CA . PRO A 1 312 ? 14.049 -24.041 -4.355 1.00 37.53 312 PRO A CA 1
ATOM 2518 C C . PRO A 1 312 ? 15.440 -23.445 -4.096 1.00 37.53 312 PRO A C 1
ATOM 2520 O O . PRO A 1 312 ? 15.717 -23.030 -2.970 1.00 37.53 312 PRO A O 1
ATOM 2523 N N . GLU A 1 313 ? 16.304 -23.357 -5.115 1.00 37.41 313 GLU A N 1
ATOM 2524 C CA . GLU A 1 313 ? 17.603 -22.679 -5.003 1.00 37.41 313 GLU A CA 1
ATOM 2525 C C . GLU A 1 313 ? 17.454 -21.149 -4.849 1.00 37.41 313 GLU A C 1
ATOM 2527 O O . GLU A 1 313 ? 18.291 -20.505 -4.217 1.00 37.41 313 GLU A O 1
ATOM 2532 N N . VAL A 1 314 ? 16.350 -20.563 -5.333 1.00 39.09 314 VAL A N 1
ATOM 2533 C CA . VAL A 1 314 ? 16.077 -19.111 -5.333 1.00 39.09 314 VAL A CA 1
ATOM 2534 C C . VAL A 1 314 ? 15.421 -18.636 -4.034 1.00 39.09 314 VAL A C 1
ATOM 2536 O O . VAL A 1 314 ? 15.701 -17.530 -3.569 1.00 39.09 314 VAL A O 1
ATOM 2539 N N . ALA A 1 315 ? 14.626 -19.483 -3.371 1.00 34.25 315 ALA A N 1
ATOM 2540 C CA . ALA A 1 315 ? 14.044 -19.168 -2.059 1.00 34.25 315 ALA A CA 1
ATOM 2541 C C . ALA A 1 315 ? 15.122 -18.895 -0.982 1.00 34.25 315 ALA A C 1
ATOM 2543 O O . ALA A 1 315 ? 14.887 -18.154 -0.027 1.00 34.25 315 ALA A O 1
ATOM 2544 N N . GLY A 1 316 ? 16.336 -19.434 -1.163 1.00 33.31 316 GLY A N 1
ATOM 2545 C CA . GLY A 1 316 ? 17.513 -19.118 -0.347 1.00 33.31 316 GLY A CA 1
ATOM 2546 C C . GLY A 1 316 ? 18.283 -17.853 -0.768 1.00 33.31 316 GLY A C 1
ATOM 2547 O O . GLY A 1 316 ? 19.021 -17.296 0.050 1.00 33.31 316 GLY A O 1
ATOM 2548 N N . MET A 1 317 ? 18.109 -17.367 -2.005 1.00 34.41 317 MET A N 1
ATOM 2549 C CA . MET A 1 317 ? 18.925 -16.302 -2.617 1.00 34.41 317 MET A CA 1
ATOM 2550 C C . MET A 1 317 ? 18.480 -14.871 -2.303 1.00 34.41 317 MET A C 1
ATOM 2552 O O . MET A 1 317 ? 19.311 -13.970 -2.381 1.00 34.41 317 MET A O 1
ATOM 2556 N N . PHE A 1 318 ? 17.256 -14.627 -1.818 1.00 35.53 318 PHE A N 1
ATOM 2557 C CA . PHE A 1 318 ? 16.913 -13.301 -1.265 1.00 35.53 318 PHE A CA 1
ATOM 2558 C C . PHE A 1 318 ? 17.815 -12.899 -0.075 1.00 35.53 318 PHE A C 1
ATOM 2560 O O . PHE A 1 318 ? 17.860 -11.729 0.302 1.00 35.53 318 PHE A O 1
ATOM 2567 N N . ASN A 1 319 ? 18.569 -13.854 0.489 1.00 33.38 319 ASN A N 1
ATOM 2568 C CA . ASN A 1 319 ? 19.569 -13.639 1.535 1.00 33.38 319 ASN A CA 1
ATOM 2569 C C . ASN A 1 319 ? 21.033 -13.708 1.046 1.00 33.38 319 ASN A C 1
ATOM 2571 O O . ASN A 1 319 ? 21.936 -13.494 1.855 1.00 33.38 319 ASN A O 1
ATOM 2575 N N . GLN A 1 320 ? 21.297 -13.994 -0.235 1.00 30.89 320 GLN A N 1
ATOM 2576 C CA . GLN A 1 320 ? 22.649 -14.087 -0.799 1.00 30.89 320 GLN A CA 1
ATOM 2577 C C . GLN A 1 320 ? 22.699 -13.406 -2.172 1.00 30.89 320 GLN A C 1
ATOM 2579 O O . GLN A 1 320 ? 22.394 -14.005 -3.197 1.00 30.89 320 GLN A O 1
ATOM 2584 N N . PHE A 1 321 ? 23.107 -12.135 -2.185 1.00 34.53 321 PHE A N 1
ATOM 2585 C CA . PHE A 1 321 ? 23.442 -11.405 -3.408 1.00 34.53 321 PHE A CA 1
ATOM 2586 C C . PHE A 1 321 ? 24.649 -12.067 -4.088 1.00 34.53 321 PHE A C 1
ATOM 2588 O O . PHE A 1 321 ? 25.792 -11.826 -3.702 1.00 34.53 321 PHE A O 1
ATOM 2595 N N . VAL A 1 322 ? 24.408 -12.876 -5.117 1.00 32.97 322 VAL A N 1
ATOM 2596 C CA . VAL A 1 322 ? 25.432 -13.236 -6.101 1.00 32.97 322 VAL A CA 1
ATOM 2597 C C . VAL A 1 322 ? 25.037 -12.541 -7.396 1.00 32.97 322 VAL A C 1
ATOM 2599 O O . VAL A 1 322 ? 24.042 -12.887 -8.012 1.00 32.97 322 VAL A O 1
ATOM 2602 N N . TYR A 1 323 ? 25.767 -11.488 -7.754 1.00 38.66 323 TYR A N 1
ATOM 2603 C CA . TYR A 1 323 ? 25.542 -10.712 -8.973 1.00 38.66 323 TYR A CA 1
ATOM 2604 C C . TYR A 1 323 ? 26.168 -11.457 -10.165 1.00 38.66 323 TYR A C 1
ATOM 2606 O O . TYR A 1 323 ? 27.348 -11.806 -10.102 1.00 38.66 323 TYR A O 1
ATOM 2614 N N . GLY A 1 324 ? 25.426 -11.657 -11.260 1.00 52.28 324 GLY A N 1
ATOM 2615 C CA . GLY A 1 324 ? 26.023 -11.934 -12.577 1.00 52.28 324 GLY A CA 1
ATOM 2616 C C . GLY A 1 324 ? 25.543 -13.172 -13.342 1.00 52.28 324 GLY A C 1
ATOM 2617 O O . GLY A 1 324 ? 26.062 -13.420 -14.433 1.00 52.28 324 GLY A O 1
ATOM 2618 N N . ASN A 1 325 ? 24.563 -13.945 -12.859 1.00 64.06 325 ASN A N 1
ATOM 2619 C CA . ASN A 1 325 ? 23.936 -14.991 -13.672 1.00 64.06 325 ASN A CA 1
ATOM 2620 C C . ASN A 1 325 ? 22.757 -14.416 -14.482 1.00 64.06 325 ASN A C 1
ATOM 2622 O O . ASN A 1 325 ? 21.986 -13.586 -14.010 1.00 64.06 325 ASN A O 1
ATOM 2626 N N . LYS A 1 326 ? 22.560 -14.912 -15.712 1.00 73.44 326 LYS A N 1
ATOM 2627 C CA . LYS A 1 326 ? 21.406 -14.577 -16.572 1.00 73.44 326 LYS A CA 1
ATOM 2628 C C . LYS A 1 326 ? 20.061 -14.831 -15.882 1.00 73.44 326 LYS A C 1
ATOM 2630 O O . LYS A 1 326 ? 19.081 -14.164 -16.203 1.00 73.44 326 LYS A O 1
ATOM 2635 N N . ASN A 1 327 ? 20.019 -15.810 -14.978 1.00 74.62 327 ASN A N 1
ATOM 2636 C CA . ASN A 1 327 ? 18.848 -16.116 -14.160 1.00 74.62 327 ASN A CA 1
ATOM 2637 C C . ASN A 1 327 ? 18.530 -15.006 -13.150 1.00 74.62 327 ASN A C 1
ATOM 2639 O O . ASN A 1 327 ? 17.360 -14.698 -12.961 1.00 74.62 327 ASN A O 1
ATOM 2643 N N . ASP A 1 328 ? 19.542 -14.371 -12.560 1.00 73.56 328 ASP A N 1
ATOM 2644 C CA . ASP A 1 328 ? 19.348 -13.366 -11.510 1.00 73.56 328 ASP A CA 1
ATOM 2645 C C . ASP A 1 328 ? 18.629 -12.140 -12.071 1.00 73.56 328 ASP A C 1
ATOM 2647 O O . ASP A 1 328 ? 17.670 -11.659 -11.474 1.00 73.56 328 ASP A O 1
ATOM 2651 N N . GLU A 1 329 ? 19.009 -11.690 -13.275 1.00 79.19 329 GLU A N 1
ATOM 2652 C CA . GLU A 1 329 ? 18.297 -10.598 -13.950 1.00 79.19 329 GLU A CA 1
ATOM 2653 C C . GLU A 1 329 ? 16.811 -10.942 -14.156 1.00 79.19 329 GLU A C 1
ATOM 2655 O O . GLU A 1 329 ? 15.946 -10.092 -13.949 1.00 79.19 329 GLU A O 1
ATOM 2660 N N . VAL A 1 330 ? 16.500 -12.187 -14.541 1.00 80.94 330 VAL A N 1
ATOM 2661 C CA . VAL A 1 330 ? 15.117 -12.652 -14.747 1.00 80.94 330 VAL A CA 1
ATOM 2662 C C . VAL A 1 330 ? 14.346 -12.682 -13.432 1.00 80.94 330 VAL A C 1
ATOM 2664 O O . VAL A 1 330 ? 13.216 -12.204 -13.390 1.00 80.94 330 VAL A O 1
ATOM 2667 N N . TYR A 1 331 ? 14.942 -13.192 -12.359 1.00 75.81 331 TYR A N 1
ATOM 2668 C CA . TYR A 1 331 ? 14.268 -13.285 -11.067 1.00 75.81 331 TYR A CA 1
ATOM 2669 C C . TYR A 1 331 ? 14.055 -11.919 -10.414 1.00 75.81 331 TYR A C 1
ATOM 2671 O O . TYR A 1 331 ? 12.982 -11.659 -9.877 1.00 75.81 331 TYR A O 1
ATOM 2679 N N . VAL A 1 332 ? 15.044 -11.027 -10.497 1.00 74.69 332 VAL A N 1
ATOM 2680 C CA . VAL A 1 332 ? 14.989 -9.713 -9.844 1.00 74.69 332 VAL A CA 1
ATOM 2681 C C . VAL A 1 332 ? 14.157 -8.713 -10.650 1.00 74.69 332 VAL A C 1
ATOM 2683 O O . VAL A 1 332 ? 13.389 -7.943 -10.074 1.00 74.69 332 VAL A O 1
ATOM 2686 N N . HIS A 1 333 ? 14.286 -8.706 -11.980 1.00 80.88 333 HIS A N 1
ATOM 2687 C CA . HIS A 1 333 ? 13.690 -7.664 -12.826 1.00 80.88 333 HIS A CA 1
ATOM 2688 C C . HIS A 1 333 ? 12.614 -8.174 -13.783 1.00 80.88 333 HIS A C 1
ATOM 2690 O O . HIS A 1 333 ? 11.809 -7.379 -14.272 1.00 80.88 333 HIS A O 1
ATOM 2696 N N . GLY A 1 334 ? 12.573 -9.481 -14.055 1.00 82.19 334 GLY A N 1
ATOM 2697 C CA . GLY A 1 334 ? 11.725 -10.054 -15.097 1.00 82.19 334 GLY A CA 1
ATOM 2698 C C . GLY A 1 334 ? 10.248 -9.751 -14.888 1.00 82.19 334 GLY A C 1
ATOM 2699 O O . GLY A 1 334 ? 9.586 -9.344 -15.835 1.00 82.19 334 GLY A O 1
ATOM 2700 N N . ALA A 1 335 ? 9.737 -9.857 -13.658 1.00 80.00 335 ALA A N 1
ATOM 2701 C CA . ALA A 1 335 ? 8.329 -9.580 -13.375 1.00 80.00 335 ALA A CA 1
ATOM 2702 C C . ALA A 1 335 ? 7.927 -8.141 -13.755 1.00 80.00 335 ALA A C 1
ATOM 2704 O O . ALA A 1 335 ? 6.952 -7.937 -14.479 1.00 80.00 335 ALA A O 1
ATOM 2705 N N . TYR A 1 336 ? 8.704 -7.138 -13.330 1.00 83.00 336 TYR A N 1
ATOM 2706 C CA . TYR A 1 336 ? 8.406 -5.732 -13.622 1.00 83.00 336 TYR A CA 1
ATOM 2707 C C . TYR A 1 336 ? 8.576 -5.398 -15.100 1.00 83.00 336 TYR A C 1
ATOM 2709 O O . TYR A 1 336 ? 7.757 -4.680 -15.675 1.00 83.00 336 TYR A O 1
ATOM 2717 N N . LEU A 1 337 ? 9.634 -5.922 -15.714 1.00 89.00 337 LEU A N 1
ATOM 2718 C CA . LEU A 1 337 ? 9.967 -5.623 -17.094 1.00 89.00 337 LEU A CA 1
ATOM 2719 C C . LEU A 1 337 ? 8.995 -6.289 -18.074 1.00 89.00 337 LEU A C 1
ATOM 2721 O O . LEU A 1 337 ? 8.567 -5.654 -19.035 1.00 89.00 337 LEU A O 1
ATOM 2725 N N . VAL A 1 338 ? 8.587 -7.535 -17.814 1.00 87.88 338 VAL A N 1
ATOM 2726 C CA . VAL A 1 338 ? 7.567 -8.237 -18.610 1.00 87.88 338 VAL A CA 1
ATOM 2727 C C . VAL A 1 338 ? 6.252 -7.467 -18.600 1.00 87.88 338 VAL A C 1
ATOM 2729 O O . VAL A 1 338 ? 5.621 -7.352 -19.648 1.00 87.88 338 VAL A O 1
ATOM 2732 N N . THR A 1 339 ? 5.832 -6.929 -17.455 1.00 84.88 339 THR A N 1
ATOM 2733 C CA . THR A 1 339 ? 4.621 -6.098 -17.371 1.00 84.88 339 THR A CA 1
ATOM 2734 C C . THR A 1 339 ? 4.799 -4.789 -18.134 1.00 84.88 339 THR A C 1
ATOM 2736 O O . THR A 1 339 ? 3.980 -4.474 -18.991 1.00 84.88 339 THR A O 1
ATOM 2739 N N . ALA A 1 340 ? 5.915 -4.084 -17.936 1.00 91.44 340 ALA A N 1
ATOM 2740 C CA . ALA A 1 340 ? 6.181 -2.823 -18.626 1.00 91.44 340 ALA A CA 1
ATOM 2741 C C . ALA A 1 340 ? 6.218 -2.965 -20.159 1.00 91.44 340 ALA A C 1
ATOM 2743 O O . ALA A 1 340 ? 5.706 -2.116 -20.887 1.00 91.44 340 ALA A O 1
ATOM 2744 N N . MET A 1 341 ? 6.792 -4.058 -20.666 1.00 93.19 341 MET A N 1
ATOM 2745 C CA . MET A 1 341 ? 6.926 -4.312 -22.101 1.00 93.19 341 MET A CA 1
ATOM 2746 C C . MET A 1 341 ? 5.608 -4.696 -22.788 1.00 93.19 341 MET A C 1
ATOM 2748 O O . MET A 1 341 ? 5.518 -4.594 -24.013 1.00 93.19 341 MET A O 1
ATOM 2752 N N . GLN A 1 342 ? 4.566 -5.077 -22.039 1.00 87.00 342 GLN A N 1
ATOM 2753 C CA . GLN A 1 342 ? 3.228 -5.330 -22.601 1.00 87.00 342 GLN A CA 1
ATOM 2754 C C . GLN A 1 342 ? 2.595 -4.071 -23.186 1.00 87.00 342 GLN A C 1
ATOM 2756 O O . GLN A 1 342 ? 1.823 -4.162 -24.138 1.00 87.00 342 GLN A O 1
ATOM 2761 N N . GLU A 1 343 ? 2.992 -2.898 -22.694 1.00 87.69 343 GLU A N 1
ATOM 2762 C CA . GLU A 1 343 ? 2.595 -1.609 -23.259 1.00 87.69 343 GLU A CA 1
ATOM 2763 C C . GLU A 1 343 ? 3.290 -1.302 -24.600 1.00 87.69 343 GLU A C 1
ATOM 2765 O O . GLU A 1 343 ? 3.024 -0.278 -25.229 1.00 87.69 343 GLU A O 1
ATOM 2770 N N . TRP A 1 344 ? 4.166 -2.188 -25.085 1.00 92.12 344 TRP A N 1
ATOM 2771 C CA . TRP A 1 344 ? 4.920 -2.021 -26.328 1.00 92.12 344 TRP A CA 1
ATOM 2772 C C . TRP A 1 344 ? 4.716 -3.192 -27.312 1.00 92.12 344 TRP A C 1
ATOM 2774 O O . TRP A 1 344 ? 5.695 -3.775 -27.789 1.00 92.12 344 TRP A O 1
ATOM 2784 N N . PRO A 1 345 ? 3.467 -3.533 -27.696 1.00 87.44 345 PRO A N 1
ATOM 2785 C CA . PRO A 1 345 ? 3.166 -4.711 -28.522 1.00 87.44 345 PRO A CA 1
ATOM 2786 C C . PRO A 1 345 ? 3.895 -4.722 -29.875 1.00 87.44 345 PRO A C 1
ATOM 2788 O O . PRO A 1 345 ? 4.395 -5.757 -30.316 1.00 87.44 345 PRO A O 1
ATOM 2791 N N . ASP A 1 346 ? 4.022 -3.562 -30.524 1.00 88.12 346 ASP A N 1
ATOM 2792 C CA . ASP A 1 346 ? 4.723 -3.436 -31.809 1.00 88.12 346 ASP A CA 1
ATOM 2793 C C . ASP A 1 346 ? 6.239 -3.670 -31.682 1.00 88.12 346 ASP A C 1
ATOM 2795 O O . ASP A 1 346 ? 6.881 -4.204 -32.595 1.00 88.12 346 ASP A O 1
ATOM 2799 N N . LEU A 1 347 ? 6.828 -3.276 -30.548 1.00 93.00 347 LEU A N 1
ATOM 2800 C CA . LEU A 1 347 ? 8.231 -3.549 -30.248 1.00 93.00 347 LEU A CA 1
ATOM 2801 C C . LEU A 1 347 ? 8.434 -5.039 -29.984 1.00 93.00 347 LEU A C 1
ATOM 2803 O O . LEU A 1 347 ? 9.352 -5.623 -30.557 1.00 93.00 347 LEU A O 1
ATOM 2807 N N . LEU A 1 348 ? 7.547 -5.672 -29.211 1.00 90.50 348 LEU A N 1
ATOM 2808 C CA . LEU A 1 348 ? 7.571 -7.122 -28.997 1.00 90.50 348 LEU A CA 1
ATOM 2809 C C . LEU A 1 348 ? 7.500 -7.881 -30.330 1.00 90.50 348 LEU A C 1
ATOM 2811 O O . LEU A 1 348 ? 8.317 -8.768 -30.580 1.00 90.50 348 LEU A O 1
ATOM 2815 N N . ALA A 1 349 ? 6.617 -7.472 -31.247 1.00 85.94 349 ALA A N 1
ATOM 2816 C CA . ALA A 1 349 ? 6.531 -8.066 -32.581 1.00 85.94 349 ALA A CA 1
ATOM 2817 C C . ALA A 1 349 ? 7.831 -7.898 -33.395 1.00 85.94 349 ALA A C 1
ATOM 2819 O O . ALA A 1 349 ? 8.279 -8.830 -34.073 1.00 85.94 349 ALA A O 1
ATOM 2820 N N . ASN A 1 350 ? 8.484 -6.732 -33.308 1.00 89.75 350 ASN A N 1
ATOM 2821 C CA . ASN A 1 350 ? 9.799 -6.518 -33.919 1.00 89.75 350 ASN A CA 1
ATOM 2822 C C . ASN A 1 350 ? 10.877 -7.410 -33.292 1.00 89.75 350 ASN A C 1
ATOM 2824 O O . ASN A 1 350 ? 11.672 -7.999 -34.027 1.00 89.75 350 ASN A O 1
ATOM 2828 N N . MET A 1 351 ? 10.890 -7.540 -31.964 1.00 92.19 351 MET A N 1
ATOM 2829 C CA . MET A 1 351 ? 11.822 -8.406 -31.243 1.00 92.19 351 MET A CA 1
ATOM 2830 C C . MET A 1 351 ? 11.674 -9.863 -31.675 1.00 92.19 351 MET A C 1
ATOM 2832 O O . MET A 1 351 ? 12.664 -10.473 -32.079 1.00 92.19 351 MET A O 1
ATOM 2836 N N . MET A 1 352 ? 10.452 -10.400 -31.706 1.00 88.38 352 MET A N 1
ATOM 2837 C CA . MET A 1 352 ? 10.212 -11.767 -32.180 1.00 88.38 352 MET A CA 1
ATOM 2838 C C . MET A 1 352 ? 10.644 -11.959 -33.635 1.00 88.38 352 MET A C 1
ATOM 2840 O O . MET A 1 352 ? 11.252 -12.973 -33.970 1.00 88.38 352 MET A O 1
ATOM 2844 N N . SER A 1 353 ? 10.385 -10.984 -34.510 1.00 87.81 353 SER A N 1
ATOM 2845 C CA . SER A 1 353 ? 10.802 -11.076 -35.912 1.00 87.81 353 SER A CA 1
ATOM 2846 C C . SER A 1 353 ? 12.327 -11.135 -36.059 1.00 87.81 353 SER A C 1
ATOM 2848 O O . SER A 1 353 ? 12.840 -11.928 -36.846 1.00 87.81 353 SER A O 1
ATOM 2850 N N . VAL A 1 354 ? 13.068 -10.358 -35.262 1.00 91.56 354 VAL A N 1
ATOM 2851 C CA . VAL A 1 354 ? 14.540 -10.357 -35.277 1.00 91.56 354 VAL A CA 1
ATOM 2852 C C . VAL A 1 354 ? 15.117 -11.631 -34.659 1.00 91.56 354 VAL A C 1
ATOM 2854 O O . VAL A 1 354 ? 16.051 -12.210 -35.215 1.00 91.56 354 VAL A O 1
ATOM 2857 N N . VAL A 1 355 ? 14.582 -12.065 -33.518 1.00 90.81 355 VAL A N 1
ATOM 2858 C CA . VAL A 1 355 ? 15.151 -13.159 -32.721 1.00 90.81 355 VAL A CA 1
ATOM 2859 C C . VAL A 1 355 ? 14.712 -14.533 -33.238 1.00 90.81 355 VAL A C 1
ATOM 2861 O O . VAL A 1 355 ? 15.528 -15.449 -33.319 1.00 90.81 355 VAL A O 1
ATOM 2864 N N . ARG A 1 356 ? 13.438 -14.688 -33.617 1.00 85.69 356 ARG A N 1
ATOM 2865 C CA . ARG A 1 356 ? 12.845 -15.964 -34.060 1.00 85.69 356 ARG A CA 1
ATOM 2866 C C . ARG A 1 356 ? 12.744 -16.099 -35.578 1.00 85.69 356 ARG A C 1
ATOM 2868 O O . ARG A 1 356 ? 12.361 -17.158 -36.060 1.00 85.69 356 ARG A O 1
ATOM 2875 N N . LYS A 1 357 ? 13.079 -15.048 -36.341 1.00 84.88 357 LYS A N 1
ATOM 2876 C CA . LYS A 1 357 ? 12.931 -14.996 -37.811 1.00 84.88 357 LYS A CA 1
ATOM 2877 C C . LYS A 1 357 ? 11.493 -15.261 -38.283 1.00 84.88 357 LYS A C 1
ATOM 2879 O O . LYS A 1 357 ? 11.275 -15.751 -39.389 1.00 84.88 357 LYS A O 1
ATOM 2884 N N . LEU A 1 358 ? 10.511 -14.942 -37.442 1.00 72.50 358 LEU A N 1
ATOM 2885 C CA . LEU A 1 358 ? 9.093 -15.114 -37.746 1.00 72.50 358 LEU A CA 1
ATOM 2886 C C . LEU A 1 358 ? 8.540 -13.893 -38.522 1.00 72.50 358 LEU A C 1
ATOM 2888 O O . LEU A 1 358 ? 9.029 -12.768 -38.337 1.00 72.50 358 LEU A O 1
ATOM 2892 N N . PRO A 1 359 ? 7.516 -14.071 -39.385 1.00 71.50 359 PRO A N 1
ATOM 2893 C CA . PRO A 1 359 ? 6.888 -12.963 -40.102 1.00 71.50 359 PRO A CA 1
ATOM 2894 C C . PRO A 1 359 ? 6.118 -12.052 -39.138 1.00 71.50 359 PRO A C 1
ATOM 2896 O O . PRO A 1 359 ? 5.301 -12.530 -38.349 1.00 71.50 359 PRO A O 1
ATOM 2899 N N . LYS A 1 360 ? 6.322 -10.731 -39.244 1.00 64.38 360 LYS A N 1
ATOM 2900 C CA . LYS A 1 360 ? 5.706 -9.731 -38.348 1.00 64.38 360 LYS A CA 1
ATOM 2901 C C . LYS A 1 360 ? 4.177 -9.809 -38.292 1.00 64.38 360 LYS A C 1
ATOM 2903 O O . LYS A 1 360 ? 3.611 -9.606 -37.228 1.00 64.38 360 LYS A O 1
ATOM 2908 N N . SER A 1 361 ? 3.520 -10.110 -39.413 1.00 58.25 361 SER A N 1
ATOM 2909 C CA . SER A 1 361 ? 2.054 -10.163 -39.513 1.00 58.25 361 SER A CA 1
ATOM 2910 C C . SER A 1 361 ? 1.432 -11.275 -38.663 1.00 58.25 361 SER A C 1
ATOM 2912 O O . SER A 1 361 ? 0.464 -11.019 -37.959 1.00 58.25 361 SER A O 1
ATOM 2914 N N . ARG A 1 362 ? 2.024 -12.477 -38.668 1.00 58.84 362 ARG A N 1
ATOM 2915 C CA . ARG A 1 362 ? 1.558 -13.631 -37.875 1.00 58.84 362 ARG A CA 1
ATOM 2916 C C . ARG A 1 362 ? 1.780 -13.420 -36.374 1.00 58.84 362 ARG A C 1
ATOM 2918 O O . ARG A 1 362 ? 0.925 -13.750 -35.567 1.00 58.84 362 ARG A O 1
ATOM 2925 N N . ILE A 1 363 ? 2.910 -12.810 -36.016 1.00 57.19 363 ILE A N 1
ATOM 2926 C CA . ILE A 1 363 ? 3.262 -12.498 -34.627 1.00 57.19 363 ILE A CA 1
ATOM 2927 C C . ILE A 1 363 ? 2.378 -11.396 -34.054 1.00 57.19 363 ILE A C 1
ATOM 2929 O O . ILE A 1 363 ? 1.957 -11.496 -32.910 1.00 57.19 363 ILE A O 1
ATOM 2933 N N . LEU A 1 364 ? 2.129 -10.328 -34.815 1.00 58.19 364 LEU A N 1
ATOM 2934 C CA . LEU A 1 364 ? 1.327 -9.206 -34.344 1.00 58.19 364 LEU A CA 1
ATOM 2935 C C . LEU A 1 364 ? -0.108 -9.662 -34.054 1.00 58.19 364 LEU A C 1
ATOM 2937 O O . LEU A 1 364 ? -0.655 -9.275 -33.032 1.00 58.19 364 LEU A O 1
ATOM 2941 N N . GLU A 1 365 ? -0.688 -10.540 -34.878 1.00 56.34 365 GLU A N 1
ATOM 2942 C CA . GLU A 1 365 ? -1.990 -11.149 -34.579 1.00 56.34 365 GLU A CA 1
ATOM 2943 C C . GLU A 1 365 ? -1.971 -11.993 -33.299 1.00 56.34 365 GLU A C 1
ATOM 2945 O O . GLU A 1 365 ? -2.829 -11.787 -32.448 1.00 56.34 365 GLU A O 1
ATOM 2950 N N . ASP A 1 366 ? -1.001 -12.892 -33.116 1.00 56.66 366 ASP A N 1
ATOM 2951 C CA . ASP A 1 366 ? -0.928 -13.741 -31.915 1.00 56.66 366 ASP A CA 1
ATOM 2952 C C . ASP A 1 366 ? -0.600 -12.930 -30.645 1.00 56.66 366 ASP A C 1
ATOM 2954 O O . ASP A 1 366 ? -1.186 -13.159 -29.589 1.00 56.66 366 ASP A O 1
ATOM 2958 N N . THR A 1 367 ? 0.267 -11.919 -30.756 1.00 53.38 367 THR A N 1
ATOM 2959 C CA . THR A 1 367 ? 0.657 -11.012 -29.663 1.00 53.38 367 THR A CA 1
ATOM 2960 C C . THR A 1 367 ? -0.502 -10.098 -29.277 1.00 53.38 367 THR A C 1
ATOM 2962 O O . THR A 1 367 ? -0.811 -9.976 -28.099 1.00 53.38 367 THR A O 1
ATOM 2965 N N . LEU A 1 368 ? -1.207 -9.504 -30.247 1.00 55.41 368 LEU A N 1
ATOM 2966 C CA . LEU A 1 368 ? -2.402 -8.695 -29.980 1.00 55.41 368 LEU A CA 1
ATOM 2967 C C . LEU A 1 368 ? -3.566 -9.548 -29.448 1.00 55.41 368 LEU A C 1
ATOM 2969 O O . LEU A 1 368 ? -4.297 -9.086 -28.573 1.00 55.41 368 LEU A O 1
ATOM 2973 N N . ARG A 1 369 ? -3.721 -10.800 -29.912 1.00 52.84 369 ARG A N 1
ATOM 2974 C CA . ARG A 1 369 ? -4.709 -11.756 -29.375 1.00 52.84 369 ARG A CA 1
ATOM 2975 C C . ARG A 1 369 ? -4.390 -12.166 -27.936 1.00 52.84 369 ARG A C 1
ATOM 2977 O O . ARG A 1 369 ? -5.307 -12.252 -27.130 1.00 52.84 369 ARG A O 1
ATOM 2984 N N . GLN A 1 370 ? -3.120 -12.387 -27.590 1.00 50.53 370 GLN A N 1
ATOM 2985 C CA . GLN A 1 370 ? -2.702 -12.717 -26.220 1.00 50.53 370 GLN A CA 1
ATOM 2986 C C . GLN A 1 370 ? -2.713 -11.508 -25.275 1.00 50.53 370 GLN A C 1
ATOM 2988 O O . GLN A 1 370 ? -2.987 -11.666 -24.086 1.00 50.53 370 GLN A O 1
ATOM 2993 N N . LEU A 1 371 ? -2.427 -10.305 -25.780 1.00 47.88 371 LEU A N 1
ATOM 2994 C CA . LEU A 1 371 ? -2.424 -9.072 -24.988 1.00 47.88 371 LEU A CA 1
ATOM 2995 C C . LEU A 1 371 ? -3.823 -8.506 -24.734 1.00 47.88 371 LEU A C 1
ATOM 2997 O O . LEU A 1 371 ? -3.944 -7.632 -23.887 1.00 47.88 371 LEU A O 1
ATOM 3001 N N . SER A 1 372 ? -4.869 -9.015 -25.400 1.00 42.31 372 SER A N 1
ATOM 3002 C CA . SER A 1 372 ? -6.281 -8.759 -25.065 1.00 42.31 372 SER A CA 1
ATOM 3003 C C . SER A 1 372 ? -6.594 -7.301 -24.688 1.00 42.31 372 SER A C 1
ATOM 3005 O O . SER A 1 372 ? -7.336 -7.056 -23.742 1.00 42.31 372 SER A O 1
ATOM 3007 N N . TYR A 1 373 ? -6.038 -6.323 -25.405 1.00 40.00 373 TYR A N 1
ATOM 3008 C CA . TYR A 1 373 ? -6.422 -4.921 -25.258 1.00 40.00 373 TYR A CA 1
ATOM 3009 C C . TYR A 1 373 ? -6.503 -4.285 -26.642 1.00 40.00 373 TYR A C 1
ATOM 3011 O O . TYR A 1 373 ? -5.507 -4.015 -27.313 1.00 40.00 373 TYR A O 1
ATOM 3019 N N . ASN A 1 374 ? -7.745 -4.131 -27.099 1.00 39.44 374 ASN A N 1
ATOM 3020 C CA . ASN A 1 374 ? -8.098 -3.605 -28.408 1.00 39.44 374 ASN A CA 1
ATOM 3021 C C . ASN A 1 374 ? -7.565 -2.177 -28.572 1.00 39.44 374 ASN A C 1
ATOM 3023 O O . ASN A 1 374 ? -8.005 -1.234 -27.923 1.00 39.44 374 ASN A O 1
ATOM 3027 N N . HIS A 1 375 ? -6.623 -2.018 -29.490 1.00 39.03 375 HIS A N 1
ATOM 3028 C CA . HIS A 1 375 ? -5.855 -0.795 -29.666 1.00 39.03 375 HIS A CA 1
ATOM 3029 C C . HIS A 1 375 ? -6.514 0.240 -30.595 1.00 39.03 375 HIS A C 1
ATOM 3031 O O . HIS A 1 375 ? -5.816 0.902 -31.360 1.00 39.03 375 HIS A O 1
ATOM 3037 N N . LYS A 1 376 ? -7.852 0.359 -30.607 1.00 35.38 376 LYS A N 1
ATOM 3038 C CA . LYS A 1 376 ? -8.519 1.291 -31.541 1.00 35.38 376 LYS A CA 1
ATOM 3039 C C . LYS A 1 376 ? -9.659 2.161 -31.011 1.00 35.38 376 LYS A C 1
ATOM 3041 O O . LYS A 1 376 ? -9.994 3.093 -31.721 1.00 35.38 376 LYS A O 1
ATOM 3046 N N . ASP A 1 377 ? -10.153 1.987 -29.782 1.00 38.97 377 ASP A N 1
ATOM 3047 C CA . ASP A 1 377 ? -11.180 2.881 -29.206 1.00 38.97 377 ASP A CA 1
ATOM 3048 C C . ASP A 1 377 ? -11.063 2.977 -27.672 1.00 38.97 377 ASP A C 1
ATOM 3050 O O . ASP A 1 377 ? -11.908 2.492 -26.918 1.00 38.97 377 ASP A O 1
ATOM 3054 N N . THR A 1 378 ? -9.983 3.579 -27.171 1.00 44.66 378 THR A N 1
ATOM 3055 C CA . THR A 1 378 ? -9.607 3.548 -25.742 1.00 44.66 378 THR A CA 1
ATOM 3056 C C . THR A 1 378 ? -10.656 4.170 -24.806 1.00 44.66 378 THR A C 1
ATOM 3058 O O . THR A 1 378 ? -10.787 3.754 -23.658 1.00 44.66 378 THR A O 1
ATOM 3061 N N . ILE A 1 379 ? -11.469 5.113 -25.296 1.00 47.75 379 ILE A N 1
ATOM 3062 C CA . ILE A 1 379 ? -12.542 5.745 -24.507 1.00 47.75 379 ILE A CA 1
ATOM 3063 C C . ILE A 1 379 ? -13.754 4.806 -24.361 1.00 47.75 379 ILE A C 1
ATOM 3065 O O . ILE A 1 379 ? -14.337 4.704 -23.282 1.00 47.75 379 ILE A O 1
ATOM 3069 N N . ASN A 1 380 ? -14.109 4.069 -25.418 1.00 49.31 380 ASN A N 1
ATOM 3070 C CA . ASN A 1 380 ? -15.280 3.185 -25.424 1.00 49.31 380 ASN A CA 1
ATOM 3071 C C . ASN A 1 380 ? -14.979 1.836 -24.735 1.00 49.31 380 ASN A C 1
ATOM 3073 O O . ASN A 1 380 ? -15.833 1.258 -24.066 1.00 49.31 380 ASN A O 1
ATOM 3077 N N . ILE A 1 381 ? -13.727 1.371 -24.824 1.00 53.31 381 ILE A N 1
ATOM 3078 C CA . ILE A 1 381 ? -13.256 0.126 -24.196 1.00 53.31 381 ILE A CA 1
ATOM 3079 C C . ILE A 1 381 ? -13.158 0.262 -22.677 1.00 53.31 381 ILE A C 1
ATOM 3081 O O . ILE A 1 381 ? -13.602 -0.638 -21.968 1.00 53.31 381 ILE A O 1
ATOM 3085 N N . ASN A 1 382 ? -12.651 1.389 -22.164 1.00 64.88 382 ASN A N 1
ATOM 3086 C CA . ASN A 1 382 ? -12.625 1.622 -20.719 1.00 64.88 382 ASN A CA 1
ATOM 3087 C C . ASN A 1 382 ? -14.044 1.722 -20.148 1.00 64.88 382 ASN A C 1
ATOM 3089 O O . ASN A 1 382 ? -14.299 1.202 -19.068 1.00 64.88 382 ASN A O 1
ATOM 3093 N N . SER A 1 383 ? -14.993 2.302 -20.893 1.00 73.25 383 SER A N 1
ATOM 3094 C CA . SER A 1 383 ? -16.402 2.319 -20.485 1.00 73.25 383 SER A CA 1
ATOM 3095 C C . SER A 1 383 ? -16.996 0.906 -20.405 1.00 73.25 383 SER A C 1
ATOM 3097 O O . SER A 1 383 ? -17.576 0.547 -19.381 1.00 73.25 383 SER A O 1
ATOM 3099 N N . LEU A 1 384 ? -16.791 0.066 -21.429 1.00 81.19 384 LEU A N 1
ATOM 3100 C CA . LEU A 1 384 ? -17.299 -1.311 -21.443 1.00 81.19 384 LEU A CA 1
ATOM 3101 C C . LEU A 1 384 ? -16.630 -2.197 -20.380 1.00 81.19 384 LEU A C 1
ATOM 3103 O O . LEU A 1 384 ? -17.306 -2.981 -19.712 1.00 81.19 384 LEU A O 1
ATOM 3107 N N . LEU A 1 385 ? -15.313 -2.062 -20.193 1.00 83.44 385 LEU A N 1
ATOM 3108 C CA . LEU A 1 385 ? -14.586 -2.762 -19.136 1.00 83.44 385 LEU A CA 1
ATOM 3109 C C . LEU A 1 385 ? -15.082 -2.326 -17.757 1.00 83.44 385 LEU A C 1
ATOM 3111 O O . LEU A 1 385 ? -15.370 -3.181 -16.925 1.00 83.44 385 LEU A O 1
ATOM 3115 N N . ASN A 1 386 ? -15.240 -1.022 -17.523 1.00 87.56 386 ASN A N 1
ATOM 3116 C CA . ASN A 1 386 ? -15.731 -0.516 -16.247 1.00 87.56 386 ASN A CA 1
ATOM 3117 C C . ASN A 1 386 ? -17.158 -1.006 -15.965 1.00 87.56 386 ASN A C 1
ATOM 3119 O O . ASN A 1 386 ? -17.443 -1.436 -14.851 1.00 87.56 386 ASN A O 1
ATOM 3123 N N . GLN A 1 387 ? -18.039 -1.037 -16.971 1.00 90.44 387 GLN A N 1
ATOM 3124 C CA . GLN A 1 387 ? -19.378 -1.625 -16.837 1.00 90.44 387 GLN A CA 1
ATOM 3125 C C . GLN A 1 387 ? -19.320 -3.116 -16.481 1.00 90.44 387 GLN A C 1
ATOM 3127 O O . GLN A 1 387 ? -20.063 -3.572 -15.609 1.00 90.44 387 GLN A O 1
ATOM 3132 N N . LYS A 1 388 ? -18.422 -3.878 -17.119 1.00 92.94 388 LYS A N 1
ATOM 3133 C CA . LYS A 1 388 ? -18.197 -5.293 -16.802 1.00 92.94 388 LYS A CA 1
ATOM 3134 C C . LYS A 1 388 ? -17.712 -5.472 -15.361 1.00 92.94 388 LYS A C 1
ATOM 3136 O O . LYS A 1 388 ? -18.272 -6.296 -14.646 1.00 92.94 388 LYS A O 1
ATOM 3141 N N . LEU A 1 389 ? -16.730 -4.686 -14.920 1.00 92.06 389 LEU A N 1
ATOM 3142 C CA . LEU A 1 389 ? -16.199 -4.734 -13.554 1.00 92.06 389 LEU A CA 1
ATOM 3143 C C . LEU A 1 389 ? -17.262 -4.361 -12.512 1.00 92.06 389 LEU A C 1
ATOM 3145 O O . LEU A 1 389 ? -17.393 -5.059 -11.513 1.00 92.06 389 LEU A O 1
ATOM 3149 N N . ILE A 1 390 ? -18.073 -3.326 -12.762 1.00 94.69 390 ILE A N 1
ATOM 3150 C CA . ILE A 1 390 ? -19.208 -2.959 -11.896 1.00 94.69 390 ILE A CA 1
ATOM 3151 C C . ILE A 1 390 ? -20.208 -4.117 -11.803 1.00 94.69 390 ILE A C 1
ATOM 3153 O O . ILE A 1 390 ? -20.691 -4.439 -10.717 1.00 94.69 390 ILE A O 1
ATOM 3157 N N . LYS A 1 391 ? -20.530 -4.761 -12.931 1.00 96.62 391 LYS A N 1
ATOM 3158 C CA . LYS A 1 391 ? -21.424 -5.923 -12.951 1.00 96.62 391 LYS A CA 1
ATOM 3159 C C . LYS A 1 391 ? -20.853 -7.078 -12.121 1.00 96.62 391 LYS A C 1
ATOM 3161 O O . LYS A 1 391 ? -21.549 -7.570 -11.239 1.00 96.62 391 LYS A O 1
ATOM 3166 N N . GLU A 1 392 ? -19.596 -7.456 -12.351 1.00 95.94 392 GLU A N 1
ATOM 3167 C CA . GLU A 1 392 ? -18.901 -8.499 -11.580 1.00 95.94 392 GLU A CA 1
ATOM 3168 C C . GLU A 1 392 ? -18.846 -8.162 -10.082 1.00 95.94 392 GLU A C 1
ATOM 3170 O O . GLU A 1 392 ? -19.100 -9.023 -9.242 1.00 95.94 392 GLU A O 1
ATOM 3175 N N . GLY A 1 393 ? -18.572 -6.901 -9.730 1.00 96.38 393 GLY A N 1
ATOM 3176 C CA . GLY A 1 393 ? -18.556 -6.436 -8.344 1.00 96.38 393 GLY A CA 1
ATOM 3177 C C . GLY A 1 393 ? -19.918 -6.586 -7.660 1.00 96.38 393 GLY A C 1
ATOM 3178 O O . GLY A 1 393 ? -19.998 -7.056 -6.526 1.00 96.38 393 GLY A O 1
ATOM 3179 N N . ASN A 1 394 ? -21.009 -6.265 -8.363 1.00 98.12 394 ASN A N 1
ATOM 3180 C CA . ASN A 1 394 ? -22.367 -6.478 -7.857 1.00 98.12 394 ASN A CA 1
ATOM 3181 C C . ASN A 1 394 ? -22.716 -7.972 -7.722 1.00 98.12 394 ASN A C 1
ATOM 3183 O O . ASN A 1 394 ? -23.322 -8.372 -6.729 1.00 98.12 394 ASN A O 1
ATOM 3187 N N . GLU A 1 395 ? -22.307 -8.816 -8.672 1.00 98.31 395 GLU A N 1
ATOM 3188 C CA . GLU A 1 395 ? -22.487 -10.274 -8.577 1.00 98.31 395 GLU A CA 1
ATOM 3189 C C . GLU A 1 395 ? -21.756 -10.853 -7.353 1.00 98.31 395 GLU A C 1
ATOM 3191 O O . GLU A 1 395 ? -22.307 -11.685 -6.625 1.00 98.31 395 GLU A O 1
ATOM 3196 N N . LYS A 1 396 ? -20.538 -10.372 -7.078 1.00 97.75 396 LYS A N 1
ATOM 3197 C CA . LYS A 1 396 ? -19.743 -10.760 -5.905 1.00 97.75 396 LYS A CA 1
ATOM 3198 C C . LYS A 1 396 ? -20.348 -10.266 -4.589 1.00 97.75 396 LYS A C 1
ATOM 3200 O O . LYS A 1 396 ? -20.381 -11.027 -3.622 1.00 97.75 396 LYS A O 1
ATOM 3205 N N . LEU A 1 397 ? -20.920 -9.059 -4.559 1.00 98.12 397 LEU A N 1
ATOM 3206 C CA . LEU A 1 397 ? -21.690 -8.555 -3.415 1.00 98.12 397 LEU A CA 1
ATOM 3207 C C . LEU A 1 397 ? -22.872 -9.478 -3.070 1.00 98.12 397 LEU A C 1
ATOM 3209 O O . LEU A 1 397 ? -23.054 -9.839 -1.904 1.00 98.12 397 LEU A O 1
ATOM 3213 N N . GLU A 1 398 ? -23.658 -9.895 -4.064 1.00 98.62 398 GLU A N 1
ATOM 3214 C CA . GLU A 1 398 ? -24.791 -10.805 -3.843 1.00 98.62 398 GLU A CA 1
ATOM 3215 C C . GLU A 1 398 ? -24.340 -12.207 -3.413 1.00 98.62 398 GLU A C 1
ATOM 3217 O O . GLU A 1 398 ? -24.923 -12.804 -2.500 1.00 98.62 398 GLU A O 1
ATOM 3222 N N . LEU A 1 399 ? -23.251 -12.716 -3.999 1.00 98.31 399 LEU A N 1
ATOM 3223 C CA . LEU A 1 399 ? -22.628 -13.964 -3.559 1.00 98.31 399 LEU A CA 1
ATOM 3224 C C . LEU A 1 399 ? -22.205 -13.890 -2.084 1.00 98.31 399 LEU A C 1
ATOM 3226 O O . LEU A 1 399 ? -22.532 -14.791 -1.308 1.00 98.31 399 LEU A O 1
ATOM 3230 N N . GLY A 1 400 ? -21.532 -12.809 -1.681 1.00 98.12 400 GLY A N 1
ATOM 3231 C CA . GLY A 1 400 ? -21.104 -12.594 -0.301 1.00 98.12 400 GLY A CA 1
ATOM 3232 C C . GLY A 1 400 ? -22.280 -12.561 0.676 1.00 98.12 400 GLY A C 1
ATOM 3233 O O . GLY A 1 400 ? -22.230 -13.203 1.727 1.00 98.12 400 GLY A O 1
ATOM 3234 N N . ARG A 1 401 ? -23.389 -11.900 0.313 1.00 98.50 401 ARG A N 1
ATOM 3235 C CA . ARG A 1 401 ? -24.623 -11.881 1.123 1.00 98.50 401 ARG A CA 1
ATOM 3236 C C . ARG A 1 401 ? -25.192 -13.283 1.319 1.00 98.50 401 ARG A C 1
ATOM 3238 O O . ARG A 1 401 ? -25.476 -13.669 2.452 1.00 98.50 401 ARG A O 1
ATOM 3245 N N . LYS A 1 402 ? -25.292 -14.070 0.244 1.00 98.56 402 LYS A N 1
ATOM 3246 C CA . LYS A 1 402 ? -25.759 -15.464 0.305 1.00 98.56 402 LYS A CA 1
ATOM 3247 C C . LYS A 1 402 ? -24.870 -16.325 1.209 1.00 98.56 402 LYS A C 1
ATOM 3249 O O . LYS A 1 402 ? -25.381 -17.093 2.022 1.00 98.56 402 LYS A O 1
ATOM 3254 N N . LEU A 1 403 ? -23.549 -16.194 1.089 1.00 98.31 403 LEU A N 1
ATOM 3255 C CA . LEU A 1 403 ? -22.583 -16.927 1.916 1.00 98.31 403 LEU A CA 1
ATOM 3256 C C . LEU A 1 403 ? -22.687 -16.538 3.395 1.00 98.31 403 LEU A C 1
ATOM 3258 O O . LEU A 1 403 ? -22.687 -17.414 4.259 1.00 98.31 403 LEU A O 1
ATOM 3262 N N . MET A 1 404 ? -22.871 -15.248 3.686 1.00 97.06 404 MET A N 1
ATOM 3263 C CA . MET A 1 404 ? -23.081 -14.749 5.044 1.00 97.06 404 MET A CA 1
ATOM 3264 C C . MET A 1 404 ? -24.372 -15.305 5.661 1.00 97.06 404 MET A C 1
ATOM 3266 O O . MET A 1 404 ? -24.351 -15.753 6.807 1.00 97.06 404 MET A O 1
ATOM 3270 N N . THR A 1 405 ? -25.478 -15.357 4.908 1.00 97.44 405 THR A N 1
ATOM 3271 C CA . THR A 1 405 ? -26.727 -16.009 5.352 1.00 97.44 405 THR A CA 1
ATOM 3272 C C . THR A 1 405 ? -26.514 -17.492 5.663 1.00 97.44 405 THR A C 1
ATOM 3274 O O . THR A 1 405 ? -27.034 -17.997 6.656 1.00 97.44 405 THR A O 1
ATOM 3277 N N . ASN A 1 406 ? -25.682 -18.169 4.870 1.00 97.50 406 ASN A N 1
ATOM 3278 C CA . ASN A 1 406 ? -25.300 -19.567 5.078 1.00 97.50 406 ASN A CA 1
ATOM 3279 C C . ASN A 1 406 ? -24.228 -19.765 6.167 1.00 97.50 406 ASN A C 1
ATOM 3281 O O . ASN A 1 406 ? -23.789 -20.893 6.381 1.00 97.50 406 ASN A O 1
ATOM 3285 N N . LYS A 1 407 ? -23.818 -18.695 6.865 1.00 96.88 407 LYS A N 1
ATOM 3286 C CA . LYS A 1 407 ? -22.781 -18.685 7.912 1.00 96.88 407 LYS A CA 1
ATOM 3287 C C . LYS A 1 407 ? -21.379 -19.096 7.435 1.00 96.88 407 LYS A C 1
ATOM 3289 O O . LYS A 1 407 ? -20.523 -19.401 8.262 1.00 96.88 407 LYS A O 1
ATOM 3294 N N . ASP A 1 408 ? -21.107 -19.048 6.131 1.00 97.38 408 ASP A N 1
ATOM 3295 C CA . ASP A 1 408 ? -19.758 -19.228 5.578 1.00 97.38 408 ASP A CA 1
ATOM 3296 C C . ASP A 1 408 ? -19.026 -17.875 5.575 1.00 97.38 408 ASP A C 1
ATOM 3298 O O . ASP A 1 408 ? -18.919 -17.189 4.557 1.00 97.38 408 ASP A O 1
ATOM 3302 N N . ILE A 1 409 ? -18.606 -17.445 6.771 1.00 97.06 409 ILE A N 1
ATOM 3303 C CA . ILE A 1 409 ? -18.097 -16.086 7.021 1.00 97.06 409 ILE A CA 1
ATOM 3304 C C . ILE A 1 409 ? -16.814 -15.800 6.244 1.00 97.06 409 ILE A C 1
ATOM 3306 O O . ILE A 1 409 ? -16.671 -14.705 5.700 1.00 97.06 409 ILE A O 1
ATOM 3310 N N . LEU A 1 410 ? -15.906 -16.777 6.161 1.00 94.31 410 LEU A N 1
ATOM 3311 C CA . LEU A 1 410 ? -14.655 -16.609 5.432 1.00 94.31 410 LEU A CA 1
ATOM 3312 C C . LEU A 1 410 ? -14.928 -16.420 3.940 1.00 94.31 410 LEU A C 1
ATOM 3314 O O . LEU A 1 410 ? -14.509 -15.417 3.379 1.00 94.31 410 LEU A O 1
ATOM 3318 N N . LYS A 1 411 ? -15.702 -17.299 3.291 1.00 95.56 411 LYS A N 1
ATOM 3319 C CA . LYS A 1 411 ? -15.990 -17.112 1.860 1.00 95.56 411 LYS A CA 1
ATOM 3320 C C . LYS A 1 411 ? -16.819 -15.860 1.586 1.00 95.56 411 LYS A C 1
ATOM 3322 O O . LYS A 1 411 ? -16.654 -15.246 0.537 1.00 95.56 411 LYS A O 1
ATOM 3327 N N . ALA A 1 412 ? -17.699 -15.469 2.509 1.00 97.12 412 ALA A N 1
ATOM 3328 C CA . ALA A 1 412 ? -18.413 -14.202 2.405 1.00 97.12 412 ALA A CA 1
ATOM 3329 C C . ALA A 1 412 ? -17.443 -13.014 2.424 1.00 97.12 412 ALA A C 1
ATOM 3331 O O . ALA A 1 412 ? -17.554 -12.135 1.575 1.00 97.12 412 ALA A O 1
ATOM 3332 N N . TYR A 1 413 ? -16.473 -13.018 3.347 1.00 95.44 413 TYR A N 1
ATOM 3333 C CA . TYR A 1 413 ? -15.408 -12.017 3.413 1.00 95.44 413 TYR A CA 1
ATOM 3334 C C . TYR A 1 413 ? -14.661 -11.910 2.076 1.00 95.44 413 TYR A C 1
ATOM 3336 O O . TYR A 1 413 ? -14.578 -10.814 1.531 1.00 95.44 413 TYR A O 1
ATOM 3344 N N . LEU A 1 414 ? -14.230 -13.046 1.511 1.00 94.38 414 LEU A N 1
ATOM 3345 C CA . LEU A 1 414 ? -13.556 -13.109 0.205 1.00 94.38 414 LEU A CA 1
ATOM 3346 C C . LEU A 1 414 ? -14.391 -12.484 -0.907 1.00 94.38 414 LEU A C 1
ATOM 3348 O O . LEU A 1 414 ? -13.924 -11.619 -1.636 1.00 94.38 414 LEU A O 1
ATOM 3352 N N . ALA A 1 415 ? -15.666 -12.863 -0.994 1.00 95.94 415 ALA A N 1
ATOM 3353 C CA . ALA A 1 415 ? -16.556 -12.322 -2.010 1.00 95.94 415 ALA A CA 1
ATOM 3354 C C . ALA A 1 415 ? -16.734 -10.797 -1.883 1.00 95.94 415 ALA A C 1
ATOM 3356 O O . ALA A 1 415 ? -16.834 -10.111 -2.899 1.00 95.94 415 ALA A O 1
ATOM 3357 N N . PHE A 1 416 ? -16.756 -10.241 -0.665 1.00 96.94 416 PHE A N 1
ATOM 3358 C CA . PHE A 1 416 ? -16.812 -8.787 -0.488 1.00 96.94 416 PHE A CA 1
ATOM 3359 C C . PHE A 1 416 ? -15.483 -8.087 -0.791 1.00 96.94 416 PHE A C 1
ATOM 3361 O O . PHE A 1 416 ? -15.515 -6.971 -1.307 1.00 96.94 416 PHE A O 1
ATOM 3368 N N . SER A 1 417 ? -14.339 -8.714 -0.503 1.00 95.12 417 SER A N 1
ATOM 3369 C CA . SER A 1 417 ? -13.021 -8.198 -0.897 1.00 95.12 417 SER A CA 1
ATOM 3370 C C . SER A 1 417 ? -12.881 -8.129 -2.412 1.00 95.12 417 SER A C 1
ATOM 3372 O O . SER A 1 417 ? -12.603 -7.053 -2.942 1.00 95.12 417 SER A O 1
ATOM 3374 N N . GLU A 1 418 ? -13.235 -9.206 -3.114 1.00 93.81 418 GLU A N 1
ATOM 3375 C CA . GLU A 1 418 ? -13.293 -9.211 -4.573 1.00 93.81 418 GLU A CA 1
ATOM 3376 C C . GLU A 1 418 ? -14.240 -8.122 -5.094 1.00 93.81 418 GLU A C 1
ATOM 3378 O O . GLU A 1 418 ? -13.895 -7.392 -6.021 1.00 93.81 418 GLU A O 1
ATOM 3383 N N . ALA A 1 419 ? -15.428 -7.970 -4.493 1.00 95.88 419 ALA A N 1
ATOM 3384 C CA . ALA A 1 419 ? -16.367 -6.921 -4.885 1.00 95.88 419 ALA A CA 1
ATOM 3385 C C . ALA A 1 419 ? -15.745 -5.522 -4.749 1.00 95.88 419 ALA A C 1
ATOM 3387 O O . ALA A 1 419 ? -15.823 -4.740 -5.697 1.00 95.88 419 ALA A O 1
ATOM 3388 N N . LYS A 1 420 ? -15.099 -5.212 -3.613 1.00 95.25 420 LYS A N 1
ATOM 3389 C CA . LYS A 1 420 ? -14.426 -3.921 -3.390 1.00 95.25 420 LYS A CA 1
ATOM 3390 C C . LYS A 1 420 ? -13.332 -3.681 -4.433 1.00 95.25 420 LYS A C 1
ATOM 3392 O O . LYS A 1 420 ? -13.374 -2.653 -5.106 1.00 95.25 420 LYS A O 1
ATOM 3397 N N . ALA A 1 421 ? -12.455 -4.661 -4.658 1.00 92.00 421 ALA A N 1
ATOM 3398 C CA . ALA A 1 421 ? -11.349 -4.555 -5.609 1.00 92.00 421 ALA A CA 1
ATOM 3399 C C . ALA A 1 421 ? -11.822 -4.223 -7.038 1.00 92.00 421 ALA A C 1
ATOM 3401 O O . ALA A 1 421 ? -11.178 -3.450 -7.754 1.00 92.00 421 ALA A O 1
ATOM 3402 N N . LYS A 1 422 ? -12.985 -4.745 -7.463 1.00 92.69 422 LYS A N 1
ATOM 3403 C CA . LYS A 1 422 ? -13.587 -4.393 -8.763 1.00 92.69 422 LYS A CA 1
ATOM 3404 C C . LYS A 1 422 ? -13.985 -2.918 -8.833 1.00 92.69 422 LYS A C 1
ATOM 3406 O O . LYS A 1 422 ? -13.682 -2.266 -9.830 1.00 92.69 422 LYS A O 1
ATOM 3411 N N . PHE A 1 423 ? -14.633 -2.386 -7.796 1.00 93.94 423 PHE A N 1
ATOM 3412 C CA . PHE A 1 423 ? -15.006 -0.967 -7.742 1.00 93.94 423 PHE A CA 1
ATOM 3413 C C . PHE A 1 423 ? -13.784 -0.050 -7.619 1.00 93.94 423 PHE A C 1
ATOM 3415 O O . PHE A 1 423 ? -13.769 1.012 -8.235 1.00 93.94 423 PHE A O 1
ATOM 3422 N N . GLU A 1 424 ? -12.743 -0.467 -6.902 1.00 91.56 424 GLU A N 1
ATOM 3423 C CA . GLU A 1 424 ? -11.479 0.273 -6.804 1.00 91.56 424 GLU A CA 1
ATOM 3424 C C . GLU A 1 424 ? -10.708 0.299 -8.122 1.00 91.56 424 GLU A C 1
ATOM 3426 O O . GLU A 1 424 ? -10.199 1.341 -8.524 1.00 91.56 424 GLU A O 1
ATOM 3431 N N . THR A 1 425 ? -10.708 -0.806 -8.867 1.00 88.19 425 THR A N 1
ATOM 3432 C CA . THR A 1 425 ? -10.127 -0.841 -10.217 1.00 88.19 425 THR A CA 1
ATOM 3433 C C . THR A 1 425 ? -10.847 0.137 -11.151 1.00 88.19 425 THR A C 1
ATOM 3435 O O . THR A 1 425 ? -10.215 0.865 -11.915 1.00 88.19 425 THR A O 1
ATOM 3438 N N . VAL A 1 426 ? -12.182 0.191 -11.078 1.00 88.19 426 VAL A N 1
ATOM 3439 C CA . VAL A 1 426 ? -12.982 1.151 -11.855 1.00 88.19 426 VAL A CA 1
ATOM 3440 C C . VAL A 1 426 ? -12.648 2.581 -11.451 1.00 88.19 426 VAL A C 1
ATOM 3442 O O . VAL A 1 426 ? -12.388 3.405 -12.322 1.00 88.19 426 VAL A O 1
ATOM 3445 N N . ALA A 1 427 ? -12.612 2.848 -10.148 1.00 86.94 427 ALA A N 1
ATOM 3446 C CA . ALA A 1 427 ? -12.256 4.134 -9.569 1.00 86.94 427 ALA A CA 1
ATOM 3447 C C . ALA A 1 427 ? -10.880 4.617 -10.038 1.00 86.94 427 ALA A C 1
ATOM 3449 O O . ALA A 1 427 ? -10.744 5.767 -10.455 1.00 86.94 427 ALA A O 1
ATOM 3450 N N . MET A 1 428 ? -9.876 3.738 -10.026 1.00 84.50 428 MET A N 1
ATOM 3451 C CA . MET A 1 428 ? -8.529 4.015 -10.526 1.00 84.50 428 MET A CA 1
ATOM 3452 C C . MET A 1 428 ? -8.557 4.387 -12.016 1.00 84.50 428 MET A C 1
ATOM 3454 O O . MET A 1 428 ? -7.958 5.384 -12.422 1.00 84.50 428 MET A O 1
ATOM 3458 N N . ASN A 1 429 ? -9.313 3.644 -12.833 1.00 78.25 429 ASN A N 1
ATOM 3459 C CA . ASN A 1 429 ? -9.461 3.924 -14.265 1.00 78.25 429 ASN A CA 1
ATOM 3460 C C . ASN A 1 429 ? -10.158 5.265 -14.544 1.00 78.25 429 ASN A C 1
ATOM 3462 O O . ASN A 1 429 ? -9.828 5.940 -15.521 1.00 78.25 429 ASN A O 1
ATOM 3466 N N . THR A 1 430 ? -11.150 5.639 -13.730 1.00 74.62 430 THR A N 1
ATOM 3467 C CA . THR A 1 430 ? -11.920 6.888 -13.882 1.00 74.62 430 THR A CA 1
ATOM 3468 C C . THR A 1 430 ? -11.312 8.066 -13.145 1.00 74.62 430 THR A C 1
ATOM 3470 O O . THR A 1 430 ? -11.761 9.194 -13.340 1.00 74.62 430 THR A O 1
ATOM 3473 N N . ARG A 1 431 ? -10.294 7.818 -12.323 1.00 77.81 431 ARG A N 1
ATOM 3474 C CA . ARG A 1 431 ? -9.716 8.792 -11.413 1.00 77.81 431 ARG A CA 1
ATOM 3475 C C . ARG A 1 431 ? -10.770 9.458 -10.510 1.00 77.81 431 ARG A C 1
ATOM 3477 O O . ARG A 1 431 ? -10.802 10.682 -10.399 1.00 77.81 431 ARG A O 1
ATOM 3484 N N . THR A 1 432 ? -11.644 8.655 -9.889 1.00 82.94 432 THR A N 1
ATOM 3485 C CA . THR A 1 432 ? -12.665 9.072 -8.884 1.00 82.94 432 THR A CA 1
ATOM 3486 C C . THR A 1 432 ? -12.602 8.249 -7.592 1.00 82.94 432 THR A C 1
ATOM 3488 O O . THR A 1 432 ? -12.299 7.066 -7.678 1.00 82.94 432 THR A O 1
ATOM 3491 N N . ARG A 1 433 ? -12.932 8.785 -6.410 1.00 88.44 433 ARG A N 1
ATOM 3492 C CA . ARG A 1 433 ? -12.900 7.988 -5.161 1.00 88.44 433 ARG A CA 1
ATOM 3493 C C . ARG A 1 433 ? -13.868 6.797 -5.240 1.00 88.44 433 ARG A C 1
ATOM 3495 O O . ARG A 1 433 ? -15.044 6.974 -5.553 1.00 88.44 433 ARG A O 1
ATOM 3502 N N . TRP A 1 434 ? -13.414 5.588 -4.904 1.00 92.50 434 TRP A N 1
ATOM 3503 C CA . TRP A 1 434 ? -14.218 4.370 -5.103 1.00 92.50 434 TRP A CA 1
ATOM 3504 C C . TRP A 1 434 ? -15.533 4.375 -4.307 1.00 92.50 434 TRP A C 1
ATOM 3506 O O . TRP A 1 434 ? -16.585 3.977 -4.815 1.00 92.50 434 TRP A O 1
ATOM 3516 N N . TYR A 1 435 ? -15.500 4.908 -3.084 1.00 93.06 435 TYR A N 1
ATOM 3517 C CA . TYR A 1 435 ? -16.647 4.962 -2.180 1.00 93.06 435 TYR A CA 1
ATOM 3518 C C . TYR A 1 435 ? -17.735 5.964 -2.613 1.00 93.06 435 TYR A C 1
ATOM 3520 O O . TYR A 1 435 ? -18.823 5.961 -2.046 1.00 93.06 435 TYR A O 1
ATOM 3528 N N . GLN A 1 436 ? -17.501 6.798 -3.633 1.00 91.69 436 GLN A N 1
ATOM 3529 C CA . GLN A 1 436 ? -18.535 7.688 -4.182 1.00 91.69 436 GLN A CA 1
ATOM 3530 C C . GLN A 1 436 ? -19.512 6.960 -5.118 1.00 91.69 436 GLN A C 1
ATOM 3532 O O . GLN A 1 436 ? -20.625 7.436 -5.350 1.00 91.69 436 GLN A O 1
ATOM 3537 N N . HIS A 1 437 ? -19.105 5.814 -5.673 1.00 90.19 437 HIS A N 1
ATOM 3538 C CA . HIS A 1 437 ? -19.863 5.095 -6.706 1.00 90.19 437 HIS A CA 1
ATOM 3539 C C . HIS A 1 437 ? -20.099 3.615 -6.382 1.00 90.19 437 HIS A C 1
ATOM 3541 O O . HIS A 1 437 ? -20.813 2.928 -7.114 1.00 90.19 437 HIS A O 1
ATOM 3547 N N . ALA A 1 438 ? -19.526 3.116 -5.289 1.00 95.50 438 ALA A N 1
ATOM 3548 C CA . ALA A 1 438 ? -19.734 1.755 -4.825 1.00 95.50 438 ALA A CA 1
ATOM 3549 C C . ALA A 1 438 ? -20.957 1.634 -3.893 1.00 95.50 438 ALA A C 1
ATOM 3551 O O . ALA A 1 438 ? -21.299 2.569 -3.167 1.00 95.50 438 ALA A O 1
ATOM 3552 N N . PRO A 1 439 ? -21.613 0.463 -3.832 1.00 97.94 439 PRO A N 1
ATOM 3553 C CA . PRO A 1 439 ? -22.591 0.172 -2.791 1.00 97.94 439 PRO A CA 1
ATOM 3554 C C . PRO A 1 439 ? -21.929 0.104 -1.404 1.00 97.94 439 PRO A C 1
ATOM 3556 O O . PRO A 1 439 ? -21.069 -0.744 -1.169 1.00 97.94 439 PRO A O 1
ATOM 3559 N N . PHE A 1 440 ? -22.399 0.904 -0.436 1.00 97.81 440 PHE A N 1
ATOM 3560 C CA . PHE A 1 440 ? -21.873 0.882 0.947 1.00 97.81 440 PHE A CA 1
ATOM 3561 C C . PHE A 1 440 ? -21.954 -0.506 1.603 1.00 97.81 440 PHE A C 1
ATOM 3563 O O . PHE A 1 440 ? -21.194 -0.828 2.514 1.00 97.81 440 PHE A O 1
ATOM 3570 N N . ALA A 1 441 ? -22.879 -1.346 1.127 1.00 98.44 441 ALA A N 1
ATOM 3571 C CA . ALA A 1 441 ? -23.070 -2.700 1.620 1.00 98.44 441 ALA A CA 1
ATOM 3572 C C . ALA A 1 441 ? -21.862 -3.620 1.395 1.00 98.44 441 ALA A C 1
ATOM 3574 O O . ALA A 1 441 ? -21.760 -4.625 2.091 1.00 98.44 441 ALA A O 1
ATOM 3575 N N . ILE A 1 442 ? -20.971 -3.304 0.448 1.00 97.88 442 ILE A N 1
ATOM 3576 C CA . ILE A 1 442 ? -19.726 -4.054 0.245 1.00 97.88 442 ILE A CA 1
ATOM 3577 C C . ILE A 1 442 ? -18.886 -3.978 1.521 1.00 97.88 442 ILE A C 1
ATOM 3579 O O . ILE A 1 442 ? -18.626 -4.999 2.155 1.00 97.88 442 ILE A O 1
ATOM 3583 N N . VAL A 1 443 ? -18.552 -2.761 1.955 1.00 97.56 443 VAL A N 1
ATOM 3584 C CA . VAL A 1 443 ? -17.721 -2.548 3.144 1.00 97.56 443 VAL A CA 1
ATOM 3585 C C . VAL A 1 443 ? -18.475 -2.768 4.446 1.00 97.56 443 VAL A C 1
ATOM 3587 O O . VAL A 1 443 ? -17.902 -3.308 5.383 1.00 97.56 443 VAL A O 1
ATOM 3590 N N . SER A 1 444 ? -19.773 -2.471 4.538 1.00 98.62 444 SER A N 1
ATOM 3591 C CA . SER A 1 444 ? -20.495 -2.704 5.799 1.00 98.62 444 SER A CA 1
ATOM 3592 C C . SER A 1 444 ? -20.652 -4.199 6.125 1.00 98.62 444 SER A C 1
ATOM 3594 O O . SER A 1 444 ? -20.540 -4.612 7.290 1.00 98.62 444 SER A O 1
ATOM 3596 N N . ASN A 1 445 ? -20.849 -5.035 5.100 1.00 98.56 445 ASN A N 1
ATOM 3597 C CA . ASN A 1 445 ? -20.889 -6.486 5.252 1.00 98.56 445 ASN A CA 1
ATOM 3598 C C . ASN A 1 445 ? -19.487 -7.062 5.473 1.00 98.56 445 ASN A C 1
ATOM 3600 O O . ASN A 1 445 ? -19.315 -7.887 6.373 1.00 98.56 445 ASN A O 1
ATOM 3604 N N . ARG A 1 446 ? -18.477 -6.586 4.731 1.00 97.31 446 ARG A N 1
ATOM 3605 C CA . ARG A 1 446 ? -17.085 -7.003 4.932 1.00 97.31 446 ARG A CA 1
ATOM 3606 C C . ARG A 1 446 ? -16.570 -6.655 6.326 1.00 97.31 446 ARG A C 1
ATOM 3608 O O . ARG A 1 446 ? -16.037 -7.538 6.989 1.00 97.31 446 ARG A O 1
ATOM 3615 N N . CYS A 1 447 ? -16.874 -5.461 6.836 1.00 98.12 447 CYS A N 1
ATOM 3616 C CA . CYS A 1 447 ? -16.619 -5.051 8.219 1.00 98.12 447 CYS A CA 1
ATOM 3617 C C . CYS A 1 447 ? -17.211 -6.051 9.222 1.00 98.12 447 CYS A C 1
ATOM 3619 O O . CYS A 1 447 ? -16.572 -6.430 10.201 1.00 98.12 447 CYS A O 1
ATOM 3621 N N . THR A 1 448 ? -18.440 -6.515 8.972 1.00 98.50 448 THR A N 1
ATOM 3622 C CA . THR A 1 448 ? -19.104 -7.504 9.833 1.00 98.50 448 THR A CA 1
ATOM 3623 C C . THR A 1 448 ? -18.364 -8.840 9.823 1.00 98.50 448 THR A C 1
ATOM 3625 O O . THR A 1 448 ? -18.104 -9.385 10.895 1.00 98.50 448 THR A O 1
ATOM 3628 N N . CYS A 1 449 ? -17.964 -9.342 8.650 1.00 97.25 449 CYS A N 1
ATOM 3629 C CA . CYS A 1 449 ? -17.115 -10.530 8.570 1.00 97.25 449 CYS A CA 1
ATOM 3630 C C . CYS A 1 449 ? -15.768 -10.322 9.272 1.00 97.25 449 CYS A C 1
ATOM 3632 O O . CYS A 1 449 ? -15.351 -11.180 10.044 1.00 97.25 449 CYS A O 1
ATOM 3634 N N . ALA A 1 450 ? -15.115 -9.182 9.047 1.00 96.00 450 ALA A N 1
ATOM 3635 C CA . ALA A 1 450 ? -13.809 -8.858 9.606 1.00 96.00 450 ALA A CA 1
ATOM 3636 C C . ALA A 1 450 ? -13.831 -8.849 11.142 1.00 96.00 450 ALA A C 1
ATOM 3638 O O . ALA A 1 450 ? -12.951 -9.430 11.765 1.00 96.00 450 ALA A O 1
ATOM 3639 N N . VAL A 1 451 ? -14.873 -8.289 11.769 1.00 97.75 451 VAL A N 1
ATOM 3640 C CA . VAL A 1 451 ? -15.046 -8.355 13.233 1.00 97.75 451 VAL A CA 1
ATOM 3641 C C . VAL A 1 451 ? -15.190 -9.799 13.723 1.00 97.75 451 VAL A C 1
ATOM 3643 O O . VAL A 1 451 ? -14.573 -10.164 14.722 1.00 97.75 451 VAL A O 1
ATOM 3646 N N . ILE A 1 452 ? -15.961 -10.643 13.025 1.00 96.75 452 ILE A N 1
ATOM 3647 C CA . ILE A 1 452 ? -16.130 -12.063 13.391 1.00 96.75 452 ILE A CA 1
ATOM 3648 C C . ILE A 1 452 ? -14.800 -12.823 13.267 1.00 96.75 452 ILE A C 1
ATOM 3650 O O . ILE A 1 452 ? -14.468 -13.636 14.130 1.00 96.75 452 ILE A O 1
ATOM 3654 N N . LEU A 1 453 ? -14.035 -12.538 12.212 1.00 94.12 453 LEU A N 1
ATOM 3655 C CA . LEU A 1 453 ? -12.730 -13.142 11.936 1.00 94.12 453 LEU A CA 1
ATOM 3656 C C . LEU A 1 453 ? -11.588 -12.523 12.758 1.00 94.12 453 LEU A C 1
ATOM 3658 O O . LEU A 1 453 ? -10.486 -13.059 12.745 1.00 94.12 453 LEU A O 1
ATOM 3662 N N . LYS A 1 454 ? -11.852 -11.442 13.509 1.00 94.50 454 LYS A N 1
ATOM 3663 C CA . LYS A 1 454 ? -10.862 -10.646 14.258 1.00 94.50 454 LYS A CA 1
ATOM 3664 C C . LYS A 1 454 ? -9.802 -9.974 13.374 1.00 94.50 454 LYS A C 1
ATOM 3666 O O . LYS A 1 454 ? -8.706 -9.667 13.837 1.00 94.50 454 LYS A O 1
ATOM 3671 N N . GLU A 1 455 ? -10.158 -9.665 12.131 1.00 93.62 455 GLU A N 1
ATOM 3672 C CA . GLU A 1 455 ? -9.359 -8.864 11.200 1.00 93.62 455 GLU A CA 1
ATOM 3673 C C . GLU A 1 455 ? -9.556 -7.371 11.488 1.00 93.62 455 GLU A C 1
ATOM 3675 O O . GLU A 1 455 ? -10.207 -6.628 10.750 1.00 93.62 455 GLU A O 1
ATOM 3680 N N . TRP A 1 456 ? -9.040 -6.927 12.636 1.00 95.56 456 TRP A N 1
ATOM 3681 C CA . TRP A 1 456 ? -9.382 -5.623 13.208 1.00 95.56 456 TRP A CA 1
ATOM 3682 C C . TRP A 1 456 ? -8.985 -4.433 12.338 1.00 95.56 456 TRP A C 1
ATOM 3684 O O . TRP A 1 456 ? -9.682 -3.420 12.358 1.00 95.56 456 TRP A O 1
ATOM 3694 N N . ASN A 1 457 ? -7.899 -4.534 11.565 1.00 94.81 457 ASN A N 1
ATOM 3695 C CA . ASN A 1 457 ? -7.484 -3.437 10.693 1.00 94.81 457 ASN A CA 1
ATOM 3696 C C . ASN A 1 457 ? -8.426 -3.276 9.487 1.00 94.81 457 ASN A C 1
ATOM 3698 O O . ASN A 1 457 ? -8.790 -2.151 9.157 1.00 94.81 457 ASN A O 1
ATOM 3702 N N . ILE A 1 458 ? -8.911 -4.378 8.903 1.00 95.56 458 ILE A N 1
ATOM 3703 C CA . ILE A 1 458 ? -9.941 -4.329 7.852 1.00 95.56 458 ILE A CA 1
ATOM 3704 C C . ILE A 1 458 ? -11.273 -3.858 8.430 1.00 95.56 458 ILE A C 1
ATOM 3706 O O . ILE A 1 458 ? -11.900 -2.960 7.872 1.00 95.56 458 ILE A O 1
ATOM 3710 N N . ALA A 1 459 ? -11.677 -4.383 9.592 1.00 97.31 459 ALA A N 1
ATOM 3711 C CA . ALA A 1 459 ? -12.896 -3.944 10.270 1.00 97.31 459 ALA A CA 1
ATOM 3712 C C . ALA A 1 459 ? -12.903 -2.426 10.508 1.00 97.31 459 ALA A C 1
ATOM 3714 O O . ALA A 1 459 ? -13.926 -1.773 10.304 1.00 97.31 459 ALA A O 1
ATOM 3715 N N . ARG A 1 460 ? -11.753 -1.870 10.906 1.00 97.44 460 ARG A N 1
ATOM 3716 C CA . ARG A 1 460 ? -11.526 -0.436 11.094 1.00 97.44 460 ARG A CA 1
ATOM 3717 C C . ARG A 1 460 ? -11.686 0.339 9.787 1.00 97.44 460 ARG A C 1
ATOM 3719 O O . ARG A 1 460 ? -12.489 1.265 9.747 1.00 97.44 460 ARG A O 1
ATOM 3726 N N . ILE A 1 461 ? -10.966 -0.041 8.732 1.00 97.12 461 ILE A N 1
ATOM 3727 C CA . ILE A 1 461 ? -11.015 0.638 7.426 1.00 97.12 461 ILE A CA 1
ATOM 3728 C C . ILE A 1 461 ? -12.444 0.643 6.875 1.00 97.12 461 ILE A C 1
ATOM 3730 O O . ILE A 1 461 ? -13.000 1.694 6.556 1.00 97.12 461 ILE A O 1
ATOM 3734 N N . ASP A 1 462 ? -13.085 -0.522 6.867 1.00 98.19 462 ASP A N 1
ATOM 3735 C CA . ASP A 1 462 ? -14.430 -0.683 6.327 1.00 98.19 462 ASP A CA 1
ATOM 3736 C C . ASP A 1 462 ? -15.493 0.049 7.141 1.00 98.19 462 ASP A C 1
ATOM 3738 O O . ASP A 1 462 ? -16.468 0.555 6.581 1.00 98.19 462 ASP A O 1
ATOM 3742 N N . ALA A 1 463 ? -15.330 0.121 8.465 1.00 98.69 463 ALA A N 1
ATOM 3743 C CA . ALA A 1 463 ? -16.216 0.905 9.312 1.00 98.69 463 ALA A CA 1
ATOM 3744 C C . ALA A 1 463 ? -16.139 2.394 8.953 1.00 98.69 463 ALA A C 1
ATOM 3746 O O . ALA A 1 463 ? -17.183 3.038 8.848 1.00 98.69 463 ALA A O 1
ATOM 3747 N N . ARG A 1 464 ? -14.932 2.922 8.706 1.00 98.44 464 ARG A N 1
ATOM 3748 C CA . ARG A 1 464 ? -14.725 4.320 8.298 1.00 98.44 464 ARG A CA 1
ATOM 3749 C C . ARG A 1 464 ? -15.405 4.615 6.960 1.00 98.44 464 ARG A C 1
ATOM 3751 O O . ARG A 1 464 ? -16.218 5.534 6.899 1.00 98.44 464 ARG A O 1
ATOM 3758 N N . PHE A 1 465 ? -15.185 3.787 5.934 1.00 98.44 465 PHE A N 1
ATOM 3759 C CA . PHE A 1 465 ? -15.878 3.945 4.646 1.00 98.44 465 PHE A CA 1
ATOM 3760 C C . PHE A 1 465 ? -17.391 3.770 4.755 1.00 98.44 465 PHE A C 1
ATOM 3762 O O . PHE A 1 465 ? -18.146 4.528 4.152 1.00 98.44 465 PHE A O 1
ATOM 3769 N N . THR A 1 466 ? -17.864 2.817 5.561 1.00 98.69 466 THR A N 1
ATOM 3770 C CA . THR A 1 466 ? -19.305 2.639 5.773 1.00 98.69 466 THR A CA 1
ATOM 3771 C C . THR A 1 466 ? -19.942 3.905 6.339 1.00 98.69 466 THR A C 1
ATOM 3773 O O . THR A 1 466 ? -21.017 4.284 5.887 1.00 98.69 466 THR A O 1
ATOM 3776 N N . LEU A 1 467 ? -19.302 4.554 7.316 1.00 98.50 467 LEU A N 1
ATOM 3777 C CA . LEU A 1 467 ? -19.822 5.773 7.937 1.00 98.50 467 LEU A CA 1
ATOM 3778 C C . LEU A 1 467 ? -19.721 6.996 7.022 1.00 98.50 467 LEU A C 1
ATOM 3780 O O . LEU A 1 467 ? -20.595 7.853 7.091 1.00 98.50 467 LEU A O 1
ATOM 3784 N N . GLU A 1 468 ? -18.718 7.052 6.145 1.00 97.62 468 GLU A N 1
ATOM 3785 C CA . GLU A 1 468 ? -18.632 8.071 5.094 1.00 97.62 468 GLU A CA 1
ATOM 3786 C C . GLU A 1 468 ? -19.800 7.942 4.100 1.00 97.62 468 GLU A C 1
ATOM 3788 O O . GLU A 1 468 ? -20.488 8.911 3.787 1.00 97.62 468 GLU A O 1
ATOM 3793 N N . MET A 1 469 ? -20.082 6.717 3.648 1.00 97.81 469 MET A N 1
ATOM 3794 C CA . MET A 1 469 ? -21.111 6.444 2.637 1.00 97.81 469 MET A CA 1
ATOM 3795 C C . MET A 1 469 ? -22.535 6.412 3.214 1.00 97.81 469 MET A C 1
ATOM 3797 O O . MET A 1 469 ? -23.508 6.707 2.518 1.00 97.81 469 MET A O 1
ATOM 3801 N N . LYS A 1 470 ? -22.681 5.994 4.476 1.00 98.25 470 LYS A N 1
ATOM 3802 C CA . LYS A 1 470 ? -23.964 5.816 5.168 1.00 98.25 470 LYS A CA 1
ATOM 3803 C C . LYS A 1 470 ? -23.840 6.218 6.652 1.00 98.25 470 LYS A C 1
ATOM 3805 O O . LYS A 1 470 ? -23.772 5.343 7.522 1.00 98.25 470 LYS A O 1
ATOM 3810 N N . PRO A 1 471 ? -23.852 7.533 6.960 1.00 98.38 471 PRO A N 1
ATOM 3811 C CA . PRO A 1 471 ? -23.649 8.057 8.316 1.00 98.38 471 PRO A CA 1
ATOM 3812 C C . PRO A 1 471 ? -24.608 7.522 9.385 1.00 98.38 471 PRO A C 1
ATOM 3814 O O . PRO A 1 471 ? -24.258 7.463 10.553 1.00 98.38 471 PRO A O 1
ATOM 3817 N N . ASP A 1 472 ? -25.819 7.119 9.009 1.00 98.00 472 ASP A N 1
ATOM 3818 C CA . ASP A 1 472 ? -26.870 6.601 9.893 1.00 98.00 472 ASP A CA 1
ATOM 3819 C C . ASP A 1 472 ? -26.837 5.068 10.067 1.00 98.00 472 ASP A C 1
ATOM 3821 O O . ASP A 1 472 ? -27.770 4.474 10.615 1.00 98.00 472 ASP A O 1
ATOM 3825 N N . HIS A 1 473 ? -25.775 4.388 9.616 1.00 98.31 473 HIS A N 1
ATOM 3826 C CA . HIS A 1 473 ? -25.664 2.931 9.701 1.00 98.31 473 HIS A CA 1
ATOM 3827 C C . HIS A 1 473 ? -25.349 2.437 11.129 1.00 98.31 473 HIS A C 1
ATOM 3829 O O . HIS A 1 473 ? -24.209 2.110 11.472 1.00 98.31 473 HIS A O 1
ATOM 3835 N N . GLN A 1 474 ? -26.389 2.321 11.961 1.00 97.75 474 GLN A N 1
ATOM 3836 C CA . GLN A 1 474 ? -26.320 1.952 13.387 1.00 97.75 474 GLN A CA 1
ATOM 3837 C C . GLN A 1 474 ? -25.468 0.708 13.678 1.00 97.75 474 GLN A C 1
ATOM 3839 O O . GLN A 1 474 ? -24.623 0.729 14.571 1.00 97.75 474 GLN A O 1
ATOM 3844 N N . ARG A 1 475 ? -25.603 -0.349 12.867 1.00 98.00 475 ARG A N 1
ATOM 3845 C CA . ARG A 1 475 ? -24.838 -1.598 13.035 1.00 98.00 475 ARG A CA 1
ATOM 3846 C C . ARG A 1 475 ? -23.326 -1.411 12.938 1.00 98.00 475 ARG A C 1
ATOM 3848 O O . ARG A 1 475 ? -22.581 -2.272 13.397 1.00 98.00 475 ARG A O 1
ATOM 3855 N N . THR A 1 476 ? -22.839 -0.363 12.274 1.00 98.56 476 THR A N 1
ATOM 3856 C CA . THR A 1 476 ? -21.398 -0.069 12.245 1.00 98.56 476 THR A CA 1
ATOM 3857 C C . THR A 1 476 ? -20.945 0.550 13.559 1.00 98.56 476 THR A C 1
ATOM 3859 O O . THR A 1 476 ? -19.900 0.153 14.063 1.00 98.56 476 THR A O 1
ATOM 3862 N N . TYR A 1 477 ? -21.752 1.424 14.167 1.00 98.62 477 TYR A N 1
ATOM 3863 C CA . TYR A 1 477 ? -21.449 2.020 15.473 1.00 98.62 477 TYR A CA 1
ATOM 3864 C C . TYR A 1 477 ? -21.285 0.977 16.582 1.00 98.62 477 TYR A C 1
ATOM 3866 O O . TYR A 1 477 ? -20.390 1.111 17.411 1.00 98.62 477 TYR A O 1
ATOM 3874 N N . GLU A 1 478 ? -22.074 -0.098 16.550 1.00 98.38 478 GLU A N 1
ATOM 3875 C CA . GLU A 1 478 ? -21.968 -1.230 17.487 1.00 98.38 478 GLU A CA 1
ATOM 3876 C C . GLU A 1 478 ? -20.583 -1.904 17.470 1.00 98.38 478 GLU A C 1
ATOM 3878 O O . GLU A 1 478 ? -20.159 -2.485 18.466 1.00 98.38 478 GLU A O 1
ATOM 3883 N N . LYS A 1 479 ? -19.854 -1.817 16.350 1.00 98.62 479 LYS A N 1
ATOM 3884 C CA . LYS A 1 479 ? -18.541 -2.454 16.169 1.00 98.62 479 LYS A CA 1
ATOM 3885 C C . LYS A 1 479 ? -17.380 -1.579 16.637 1.00 98.62 479 LYS A C 1
ATOM 3887 O O . LYS A 1 479 ? -16.314 -2.103 16.950 1.00 98.62 479 LYS A O 1
ATOM 3892 N N . LEU A 1 480 ? -17.554 -0.256 16.670 1.00 98.69 480 LEU A N 1
ATOM 3893 C CA . LEU A 1 480 ? -16.445 0.685 16.869 1.00 98.69 480 LEU A CA 1
ATOM 3894 C C . LEU A 1 480 ? -15.750 0.531 18.234 1.00 98.69 480 LEU A C 1
ATOM 3896 O O . LEU A 1 480 ? -14.518 0.549 18.252 1.00 98.69 480 LEU A O 1
ATOM 3900 N N . PRO A 1 481 ? -16.464 0.323 19.363 1.00 98.69 481 PRO A N 1
ATOM 3901 C CA . PRO A 1 481 ? -15.809 0.063 20.644 1.00 98.69 481 PRO A CA 1
ATOM 3902 C C . PRO A 1 481 ? -14.925 -1.190 20.631 1.00 98.69 481 PRO A C 1
ATOM 3904 O O . PRO A 1 481 ? -13.828 -1.161 21.183 1.00 98.69 481 PRO A O 1
ATOM 3907 N N . LEU A 1 482 ? -15.362 -2.263 19.956 1.00 98.56 482 LEU A N 1
ATOM 3908 C CA . LEU A 1 482 ? -14.591 -3.508 19.826 1.00 98.56 482 LEU A CA 1
ATOM 3909 C C . LEU A 1 482 ? -13.303 -3.282 19.028 1.00 98.56 482 LEU A C 1
ATOM 3911 O O . LEU A 1 482 ? -12.242 -3.778 19.399 1.00 98.56 482 LEU A O 1
ATOM 3915 N N . ILE A 1 483 ? -13.385 -2.488 17.957 1.00 98.50 483 ILE A N 1
ATOM 3916 C CA . ILE A 1 483 ? -12.219 -2.100 17.156 1.00 98.50 483 ILE A CA 1
ATOM 3917 C C . ILE A 1 483 ? -11.237 -1.298 18.020 1.00 98.50 483 ILE A C 1
ATOM 3919 O O . ILE A 1 483 ? -10.060 -1.639 18.091 1.00 98.50 483 ILE A O 1
ATOM 3923 N N . ALA A 1 484 ? -11.704 -0.266 18.727 1.00 98.44 484 ALA A N 1
ATOM 3924 C CA . ALA A 1 484 ? -10.845 0.540 19.598 1.00 98.44 484 ALA A CA 1
ATOM 3925 C C . ALA A 1 484 ? -10.196 -0.287 20.724 1.00 98.44 484 ALA A C 1
ATOM 3927 O O . ALA A 1 484 ? -9.030 -0.077 21.065 1.00 98.44 484 ALA A O 1
ATOM 3928 N N . GLU A 1 485 ? -10.931 -1.250 21.281 1.00 98.19 485 GLU A N 1
ATOM 3929 C CA . GLU A 1 485 ? -10.424 -2.200 22.269 1.00 98.19 485 GLU A CA 1
ATOM 3930 C C . GLU A 1 485 ? -9.315 -3.091 21.709 1.00 98.19 485 GLU A C 1
ATOM 3932 O O . GLU A 1 485 ? -8.275 -3.225 22.352 1.00 98.19 485 GLU A O 1
ATOM 3937 N N . ALA A 1 486 ? -9.487 -3.636 20.503 1.00 97.12 486 ALA A N 1
ATOM 3938 C CA . ALA A 1 486 ? -8.485 -4.487 19.866 1.00 97.12 486 ALA A CA 1
ATOM 3939 C C . ALA A 1 486 ? -7.143 -3.768 19.642 1.00 97.12 486 ALA A C 1
ATOM 3941 O O . ALA A 1 486 ? -6.080 -4.368 19.789 1.00 97.12 486 ALA A O 1
ATOM 3942 N N . PHE A 1 487 ? -7.174 -2.463 19.358 1.00 97.19 487 PHE A N 1
ATOM 3943 C CA . PHE A 1 487 ? -5.966 -1.635 19.265 1.00 97.19 487 PHE A CA 1
ATOM 3944 C C . PHE A 1 487 ? -5.456 -1.149 20.636 1.00 97.19 487 PHE A C 1
ATOM 3946 O O . PHE A 1 487 ? -4.359 -0.596 20.740 1.00 97.19 487 PHE A O 1
ATOM 3953 N N . GLY A 1 488 ? -6.186 -1.399 21.725 1.00 96.75 488 GLY A N 1
ATOM 3954 C CA . GLY A 1 488 ? -5.826 -0.982 23.079 1.00 96.75 488 GLY A CA 1
ATOM 3955 C C . GLY A 1 488 ? -5.942 0.528 23.295 1.00 96.75 488 GLY A C 1
ATOM 3956 O O . GLY A 1 488 ? -5.074 1.119 23.936 1.00 96.75 488 GLY A O 1
ATOM 3957 N N . ALA A 1 489 ? -6.995 1.150 22.759 1.00 97.31 489 ALA A N 1
ATOM 3958 C CA . ALA A 1 489 ? -7.278 2.581 22.865 1.00 97.31 489 ALA A CA 1
ATOM 3959 C C . ALA A 1 489 ? -8.479 2.851 23.808 1.00 97.31 489 ALA A C 1
ATOM 3961 O O . ALA A 1 489 ? -9.583 3.149 23.343 1.00 97.31 489 ALA A O 1
ATOM 3962 N N . PRO A 1 490 ? -8.308 2.766 25.146 1.00 95.00 490 PRO A N 1
ATOM 3963 C CA . PRO A 1 490 ? -9.423 2.799 26.101 1.00 95.00 490 PRO A CA 1
ATOM 3964 C C . PRO A 1 490 ? -10.186 4.130 26.127 1.00 95.00 490 PRO A C 1
ATOM 3966 O O . PRO A 1 490 ? -11.402 4.132 26.304 1.00 95.00 490 PRO A O 1
ATOM 3969 N N . ARG A 1 491 ? -9.504 5.266 25.913 1.00 95.56 491 ARG A N 1
ATOM 3970 C CA . ARG A 1 491 ? -10.158 6.586 25.844 1.00 95.56 491 ARG A CA 1
ATOM 3971 C C . ARG A 1 491 ? -11.107 6.672 24.648 1.00 95.56 491 ARG A C 1
ATOM 3973 O O . ARG A 1 491 ? -12.242 7.111 24.801 1.00 95.56 491 ARG A O 1
ATOM 3980 N N . ILE A 1 492 ? -10.647 6.229 23.478 1.00 98.00 492 ILE A N 1
ATOM 3981 C CA . ILE A 1 492 ? -11.466 6.172 22.263 1.00 98.00 492 ILE A CA 1
ATOM 3982 C C . ILE A 1 492 ? -12.626 5.189 22.443 1.00 98.00 492 ILE A C 1
ATOM 3984 O O . ILE A 1 492 ? -13.761 5.541 22.132 1.00 98.00 492 ILE A O 1
ATOM 3988 N N . LYS A 1 493 ? -12.374 4.002 23.013 1.00 98.25 493 LYS A N 1
ATOM 3989 C CA . LYS A 1 493 ? -13.416 3.010 23.321 1.00 98.25 493 LYS A CA 1
ATOM 3990 C C . LYS A 1 493 ? -14.559 3.626 24.135 1.00 98.25 493 LYS A C 1
ATOM 3992 O O . LYS A 1 493 ? -15.701 3.596 23.685 1.00 98.25 493 LYS A O 1
ATOM 3997 N N . ALA A 1 494 ? -14.244 4.243 25.276 1.00 97.88 494 ALA A N 1
ATOM 3998 C CA . ALA A 1 494 ? -15.242 4.849 26.160 1.00 97.88 494 ALA A CA 1
ATOM 3999 C C . ALA A 1 494 ? -16.069 5.938 25.452 1.00 97.88 494 ALA A C 1
ATOM 4001 O O . ALA A 1 494 ? -17.283 6.044 25.631 1.00 97.88 494 ALA A O 1
ATOM 4002 N N . GLN A 1 495 ? -15.425 6.736 24.599 1.00 97.56 495 GLN A N 1
ATOM 4003 C CA . GLN A 1 495 ? -16.108 7.770 23.831 1.00 97.56 495 GLN A CA 1
ATOM 4004 C C . GLN A 1 495 ? -17.044 7.194 22.755 1.00 97.56 495 GLN A C 1
ATOM 4006 O O . GLN A 1 495 ? -18.133 7.726 22.526 1.00 97.56 495 GLN A O 1
ATOM 4011 N N . LEU A 1 496 ? -16.649 6.100 22.103 1.00 98.38 496 LEU A N 1
ATOM 4012 C CA . LEU A 1 496 ? -17.478 5.403 21.118 1.00 98.38 496 LEU A CA 1
ATOM 4013 C C . LEU A 1 496 ? -18.674 4.697 21.775 1.00 98.38 496 LEU A C 1
ATOM 4015 O O . LEU A 1 496 ? -19.765 4.709 21.212 1.00 98.38 496 LEU A O 1
ATOM 4019 N N . GLU A 1 497 ? -18.513 4.156 22.984 1.00 98.50 497 GLU A N 1
ATOM 4020 C CA . GLU A 1 497 ? -19.622 3.609 23.784 1.00 98.50 497 GLU A CA 1
ATOM 4021 C C . GLU A 1 497 ? -20.640 4.695 24.156 1.00 98.50 497 GLU A C 1
ATOM 4023 O O . GLU A 1 497 ? -21.850 4.481 24.058 1.00 98.50 497 GLU A O 1
ATOM 4028 N N . LEU A 1 498 ? -20.171 5.899 24.504 1.00 97.94 498 LEU A N 1
ATOM 4029 C CA . LEU A 1 498 ? -21.049 7.045 24.740 1.00 97.94 498 LEU A CA 1
ATOM 4030 C C . LEU A 1 498 ? -21.818 7.444 23.471 1.00 97.94 498 LEU A C 1
ATOM 4032 O O . LEU A 1 498 ? -23.008 7.755 23.538 1.00 97.94 498 LEU A O 1
ATOM 4036 N N . ASN A 1 499 ? -21.161 7.421 22.310 1.00 97.31 499 ASN A N 1
ATOM 4037 C CA . ASN A 1 499 ? -21.810 7.679 21.025 1.00 97.31 499 ASN A CA 1
ATOM 4038 C C . ASN A 1 499 ? -22.874 6.616 20.705 1.00 97.31 499 ASN A C 1
ATOM 4040 O O . ASN A 1 499 ? -23.973 6.962 20.276 1.00 97.31 499 ASN A O 1
ATOM 4044 N N . LEU A 1 500 ? -22.591 5.341 20.977 1.00 97.31 500 LEU A N 1
ATOM 4045 C CA . LEU A 1 500 ? -23.554 4.254 20.809 1.00 97.31 500 LEU A CA 1
ATOM 4046 C C . LEU A 1 500 ? -24.769 4.420 21.735 1.00 97.31 500 LEU A C 1
ATOM 4048 O O . LEU A 1 500 ? -25.907 4.257 21.296 1.00 97.31 500 LEU A O 1
ATOM 4052 N N . LYS A 1 501 ? -24.550 4.829 22.990 1.00 97.62 501 LYS A N 1
ATOM 4053 C CA . LYS A 1 501 ? -25.633 5.138 23.935 1.00 97.62 501 LYS A CA 1
ATOM 4054 C C . LYS A 1 501 ? -26.528 6.274 23.427 1.00 97.62 501 LYS A C 1
ATOM 4056 O O . LYS A 1 501 ? -27.747 6.130 23.427 1.00 97.62 501 LYS A O 1
ATOM 4061 N N . LYS A 1 502 ? -25.937 7.357 22.906 1.00 96.69 502 LYS A N 1
ATOM 4062 C CA . LYS A 1 502 ? -26.677 8.474 22.285 1.00 96.69 502 LYS A CA 1
ATOM 4063 C C . LYS A 1 502 ? -27.575 8.016 21.133 1.00 96.69 502 LYS A C 1
ATOM 4065 O O . LYS A 1 502 ? -28.694 8.519 21.001 1.00 96.69 502 LYS A O 1
ATOM 4070 N N . ILE A 1 503 ? -27.094 7.081 20.310 1.00 97.00 503 ILE A N 1
ATOM 4071 C CA . ILE A 1 503 ? -27.873 6.476 19.222 1.00 97.00 503 ILE A CA 1
ATOM 4072 C C . ILE A 1 503 ? -29.046 5.670 19.791 1.00 97.00 503 ILE A C 1
ATOM 4074 O O . ILE A 1 503 ? -30.179 5.877 19.363 1.00 97.00 503 ILE A O 1
ATOM 4078 N N . ALA A 1 504 ? -28.790 4.800 20.774 1.00 96.38 504 ALA A N 1
ATOM 4079 C CA . ALA A 1 504 ? -29.814 3.950 21.386 1.00 96.38 504 ALA A CA 1
ATOM 4080 C C . ALA A 1 504 ? -30.925 4.762 22.078 1.00 96.38 504 ALA A C 1
ATOM 4082 O O . ALA A 1 504 ? -32.093 4.389 22.035 1.00 96.38 504 ALA A O 1
ATOM 4083 N N . GLU A 1 505 ? -30.571 5.906 22.665 1.00 96.88 505 GLU A N 1
ATOM 4084 C CA . GLU A 1 505 ? -31.503 6.851 23.293 1.00 96.88 505 GLU A CA 1
ATOM 4085 C C . GLU A 1 505 ? -32.263 7.731 22.279 1.00 96.88 505 GLU A C 1
ATOM 4087 O O . GLU A 1 505 ? -33.111 8.536 22.664 1.00 96.88 505 GLU A O 1
ATOM 4092 N N . GLY A 1 506 ? -31.967 7.623 20.978 1.00 94.69 506 GLY A N 1
ATOM 4093 C CA . GLY A 1 506 ? -32.615 8.422 19.934 1.00 94.69 506 GLY A CA 1
ATOM 4094 C C . GLY A 1 506 ? -32.284 9.917 20.005 1.00 94.69 506 GLY A C 1
ATOM 4095 O O . GLY A 1 506 ? -33.070 10.751 19.550 1.00 94.69 506 GLY A O 1
ATOM 4096 N N . THR A 1 507 ? -31.136 10.282 20.589 1.00 95.44 507 THR A N 1
ATOM 4097 C CA . THR A 1 507 ? -30.693 11.688 20.703 1.00 95.44 507 THR A CA 1
ATOM 4098 C C . THR A 1 507 ? -30.166 12.252 19.379 1.00 95.44 507 THR A C 1
ATOM 4100 O O . THR A 1 507 ? -30.179 13.465 19.171 1.00 95.44 507 THR A O 1
ATOM 4103 N N . VAL A 1 508 ? -29.755 11.372 18.463 1.00 95.38 508 VAL A N 1
ATOM 4104 C CA . VAL A 1 508 ? -29.250 11.687 17.121 1.00 95.38 508 VAL A CA 1
ATOM 4105 C C . VAL A 1 508 ? -30.405 11.519 16.135 1.00 95.38 508 VAL A C 1
ATOM 4107 O O . VAL A 1 508 ? -30.800 10.400 15.818 1.00 95.38 508 VAL A O 1
ATOM 4110 N N . LYS A 1 509 ? -31.000 12.633 15.698 1.00 94.38 509 LYS A N 1
ATOM 4111 C CA . LYS A 1 509 ? -32.251 12.636 14.920 1.00 94.38 509 LYS A CA 1
ATOM 4112 C C . LYS A 1 509 ? -32.089 13.204 13.520 1.00 94.38 509 LYS A C 1
ATOM 4114 O O . LYS A 1 509 ? -32.738 12.730 12.595 1.00 94.38 509 LYS A O 1
ATOM 4119 N N . THR A 1 510 ? -31.270 14.240 13.364 1.00 97.00 510 THR A N 1
ATOM 4120 C CA . THR A 1 510 ? -31.129 14.937 12.082 1.00 97.00 510 THR A CA 1
ATOM 4121 C C . THR A 1 510 ? -29.984 14.363 11.261 1.00 97.00 510 THR A C 1
ATOM 4123 O O . THR A 1 510 ? -29.009 13.839 11.799 1.00 97.00 510 THR A O 1
ATOM 4126 N N . GLU A 1 511 ? -30.068 14.507 9.940 1.00 96.75 511 GLU A N 1
ATOM 4127 C CA . GLU A 1 511 ? -28.999 14.099 9.024 1.00 96.75 511 GLU A CA 1
ATOM 4128 C C . GLU A 1 511 ? -27.658 14.768 9.371 1.00 96.75 511 GLU A C 1
ATOM 4130 O O . GLU A 1 511 ? -26.614 14.121 9.358 1.00 96.75 511 GLU A O 1
ATOM 4135 N N . ASN A 1 512 ? -27.679 16.049 9.758 1.00 97.62 512 ASN A N 1
ATOM 4136 C CA . ASN A 1 512 ? -26.473 16.769 10.162 1.00 97.62 512 ASN A CA 1
ATOM 4137 C C . ASN A 1 512 ? -25.851 16.198 11.450 1.00 97.62 512 ASN A C 1
ATOM 4139 O O . ASN A 1 512 ? -24.633 16.079 11.541 1.00 97.62 512 ASN A O 1
ATOM 4143 N N . GLN A 1 513 ? -26.673 15.799 12.429 1.00 97.62 513 GLN A N 1
ATOM 4144 C CA . GLN A 1 513 ? -26.177 15.142 13.643 1.00 97.62 513 GLN A CA 1
ATOM 4145 C C . GLN A 1 513 ? -25.534 13.787 13.321 1.00 97.62 513 GLN A C 1
ATOM 4147 O O . GLN A 1 513 ? -24.475 13.476 13.864 1.00 97.62 513 GLN A O 1
ATOM 4152 N N . TRP A 1 514 ? -26.130 13.008 12.412 1.00 98.19 514 TRP A N 1
ATOM 4153 C CA . TRP A 1 514 ? -25.539 11.758 11.929 1.00 98.19 514 TRP A CA 1
ATOM 4154 C C . TRP A 1 514 ? -24.208 11.985 11.217 1.00 98.19 514 TRP A C 1
ATOM 4156 O O . TRP A 1 514 ? -23.236 11.314 11.542 1.00 98.19 514 TRP A O 1
ATOM 4166 N N . LYS A 1 515 ? -24.128 12.969 10.314 1.00 97.62 515 LYS A N 1
ATOM 4167 C CA . LYS A 1 515 ? -22.885 13.330 9.613 1.00 97.62 515 LYS A CA 1
ATOM 4168 C C . LYS A 1 515 ? -21.767 13.718 10.582 1.00 97.62 515 LYS A C 1
ATOM 4170 O O . LYS A 1 515 ? -20.669 13.181 10.487 1.00 97.62 515 LYS A O 1
ATOM 4175 N N . GLN A 1 516 ? -22.055 14.574 11.563 1.00 97.31 516 GLN A N 1
ATOM 4176 C CA . GLN A 1 516 ? -21.078 14.967 12.586 1.00 97.31 516 GLN A CA 1
ATOM 4177 C C . GLN A 1 516 ? -20.619 13.772 13.434 1.00 97.31 516 GLN A C 1
ATOM 4179 O O . GLN A 1 516 ? -19.427 13.607 13.696 1.00 97.31 516 GLN A O 1
ATOM 4184 N N . LEU A 1 517 ? -21.555 12.908 13.840 1.00 98.06 517 LEU A N 1
ATOM 4185 C CA . LEU A 1 517 ? -21.241 11.712 14.615 1.00 98.06 517 LEU A CA 1
ATOM 4186 C C . LEU A 1 517 ? -20.408 10.707 13.812 1.00 98.06 517 LEU A C 1
ATOM 4188 O O . LEU A 1 517 ? -19.487 10.103 14.363 1.00 98.06 517 LEU A O 1
ATOM 4192 N N . ALA A 1 518 ? -20.737 10.507 12.536 1.00 98.31 518 ALA A N 1
ATOM 4193 C CA . ALA A 1 518 ? -20.021 9.645 11.603 1.00 98.31 518 ALA A CA 1
ATOM 4194 C C . ALA A 1 518 ? -18.599 10.148 11.361 1.00 98.31 518 ALA A C 1
ATOM 4196 O O . ALA A 1 518 ? -17.662 9.376 11.544 1.00 98.31 518 ALA A O 1
ATOM 4197 N N . GLN A 1 519 ? -18.426 11.439 11.066 1.00 97.56 519 GLN A N 1
ATOM 4198 C CA . GLN A 1 519 ? -17.114 12.061 10.882 1.00 97.56 519 GLN A CA 1
ATOM 4199 C C . GLN A 1 519 ? -16.243 11.894 12.132 1.00 97.56 519 GLN A C 1
ATOM 4201 O O . GLN A 1 519 ? -15.115 11.411 12.044 1.00 97.56 519 GLN A O 1
ATOM 4206 N N . TYR A 1 520 ? -16.793 12.202 13.312 1.00 98.12 520 TYR A N 1
ATOM 4207 C CA . TYR A 1 520 ? -16.092 11.992 14.577 1.00 98.12 520 TYR A CA 1
ATOM 4208 C C . TYR A 1 520 ? -15.712 10.534 14.796 1.00 98.12 520 TYR A C 1
ATOM 4210 O O . TYR A 1 520 ? -14.565 10.229 15.109 1.00 98.12 520 TYR A O 1
ATOM 4218 N N . SER A 1 521 ? -16.669 9.624 14.637 1.00 98.31 521 SER A N 1
ATOM 4219 C CA . SER A 1 521 ? -16.451 8.213 14.945 1.00 98.31 521 SER A CA 1
ATOM 4220 C C . SER A 1 521 ? -15.493 7.562 13.948 1.00 98.31 521 SER A C 1
ATOM 4222 O O . SER A 1 521 ? -14.677 6.745 14.360 1.00 98.31 521 SER A O 1
ATOM 4224 N N . SER A 1 522 ? -15.533 7.975 12.676 1.00 97.88 522 SER A N 1
ATOM 4225 C CA . SER A 1 522 ? -14.577 7.587 11.636 1.00 97.88 522 SER A CA 1
ATOM 4226 C C . SER A 1 522 ? -13.155 8.028 11.994 1.00 97.88 522 SER A C 1
ATOM 4228 O O . SER A 1 522 ? -12.234 7.213 11.982 1.00 97.88 522 SER A O 1
ATOM 4230 N N . VAL A 1 523 ? -12.974 9.286 12.406 1.00 98.00 523 VAL A N 1
ATOM 4231 C CA . VAL A 1 523 ? -11.661 9.814 12.811 1.00 98.00 523 VAL A CA 1
ATOM 4232 C C . VAL A 1 523 ? -11.162 9.196 14.112 1.00 98.00 523 VAL A C 1
ATOM 4234 O O . VAL A 1 523 ? -9.974 8.898 14.228 1.00 98.00 523 VAL A O 1
ATOM 4237 N N . ALA A 1 524 ? -12.048 8.937 15.073 1.00 98.12 524 ALA A N 1
ATOM 4238 C CA . ALA A 1 524 ? -11.700 8.320 16.350 1.00 98.12 524 ALA A CA 1
ATOM 4239 C C . ALA A 1 524 ? -11.046 6.939 16.171 1.00 98.12 524 ALA A C 1
ATOM 4241 O O . ALA A 1 524 ? -10.135 6.591 16.922 1.00 98.12 524 ALA A O 1
ATOM 4242 N N . ILE A 1 525 ? -11.466 6.179 15.152 1.00 98.31 525 ILE A N 1
ATOM 4243 C CA . ILE A 1 525 ? -10.854 4.897 14.776 1.00 98.31 525 ILE A CA 1
ATOM 4244 C C . ILE A 1 525 ? -9.821 5.025 13.641 1.00 98.31 525 ILE A C 1
ATOM 4246 O O . ILE A 1 525 ? -9.419 4.018 13.056 1.00 98.31 525 ILE A O 1
ATOM 4250 N N . SER A 1 526 ? -9.363 6.237 13.315 1.00 97.94 526 SER A N 1
ATOM 4251 C CA . SER A 1 526 ? -8.169 6.400 12.483 1.00 97.94 526 SER A CA 1
ATOM 4252 C C . SER A 1 526 ? -6.951 5.819 13.204 1.00 97.94 526 SER A C 1
ATOM 4254 O O . SER A 1 526 ? -6.853 5.846 14.433 1.00 97.94 526 SER A O 1
ATOM 4256 N N . LEU A 1 527 ? -5.994 5.299 12.449 1.00 97.25 527 LEU A N 1
ATOM 4257 C CA . LEU A 1 527 ? -4.776 4.695 12.953 1.00 97.25 527 LEU A CA 1
ATOM 4258 C C . LEU A 1 527 ? -3.988 5.697 13.800 1.00 97.25 527 LEU 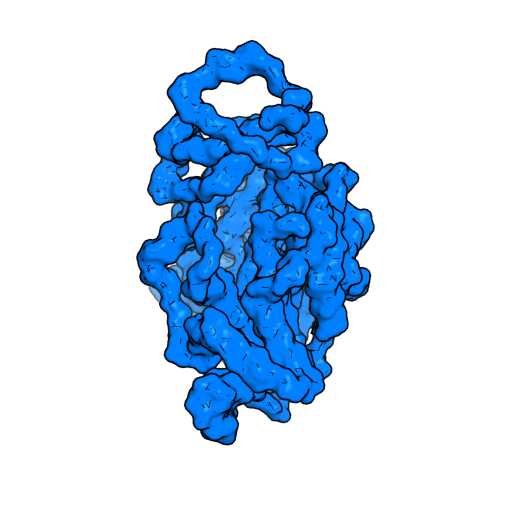A C 1
ATOM 4260 O O . LEU A 1 527 ? -3.563 5.367 14.902 1.00 97.25 527 LEU A O 1
ATOM 4264 N N . THR A 1 528 ? -3.894 6.948 13.343 1.00 97.19 528 THR A N 1
ATOM 4265 C CA . THR A 1 528 ? -3.266 8.042 14.096 1.00 97.19 528 THR A CA 1
ATOM 4266 C C . THR A 1 528 ? -3.959 8.272 15.443 1.00 97.19 528 THR A C 1
ATOM 4268 O O . THR A 1 528 ? -3.284 8.321 16.471 1.00 97.19 528 THR A O 1
ATOM 4271 N N . SER A 1 529 ? -5.297 8.340 15.486 1.00 97.88 529 SER A N 1
ATOM 4272 C CA . SER A 1 529 ? -6.031 8.488 16.755 1.00 97.88 529 SER A CA 1
ATOM 4273 C C . SER A 1 529 ? -5.858 7.295 17.687 1.00 97.88 529 SER A C 1
ATOM 4275 O O . SER A 1 529 ? -5.653 7.483 18.887 1.00 97.88 529 SER A O 1
ATOM 4277 N N . LEU A 1 530 ? -5.889 6.073 17.153 1.00 98.25 530 LEU A N 1
ATOM 4278 C CA . LEU A 1 530 ? -5.699 4.854 17.938 1.00 98.25 530 LEU A CA 1
ATOM 4279 C C . LEU A 1 530 ? -4.287 4.787 18.535 1.00 98.25 530 LEU A C 1
ATOM 4281 O O . LEU A 1 530 ? -4.152 4.538 19.735 1.00 98.25 530 LEU A O 1
ATOM 4285 N N . ILE A 1 531 ? -3.253 5.085 17.742 1.00 97.31 531 ILE A N 1
ATOM 4286 C CA . ILE A 1 531 ? -1.856 5.118 18.193 1.00 97.31 531 ILE A CA 1
ATOM 4287 C C . ILE A 1 531 ? -1.666 6.167 19.293 1.00 97.31 531 ILE A C 1
ATOM 4289 O O . ILE A 1 531 ? -1.182 5.854 20.383 1.00 97.31 531 ILE A O 1
ATOM 4293 N N . LEU A 1 532 ? -2.085 7.411 19.044 1.00 96.81 532 LEU A N 1
ATOM 4294 C CA . LEU A 1 532 ? -1.950 8.501 20.014 1.00 96.81 532 LEU A CA 1
ATOM 4295 C C . LEU A 1 532 ? -2.772 8.236 21.283 1.00 96.81 532 LEU A C 1
ATOM 4297 O O . LEU A 1 532 ? -2.332 8.545 22.392 1.00 96.81 532 LEU A O 1
ATOM 4301 N N . SER A 1 533 ? -3.953 7.624 21.157 1.00 97.06 533 SER A N 1
ATOM 4302 C CA . SER A 1 533 ? -4.759 7.240 22.316 1.00 97.06 533 SER A CA 1
ATOM 4303 C C . SER A 1 533 ? -4.080 6.147 23.136 1.00 97.06 533 SER A C 1
ATOM 4305 O O . SER A 1 533 ? -4.129 6.216 24.365 1.00 97.06 533 SER A O 1
ATOM 4307 N N . LYS A 1 534 ? -3.467 5.145 22.494 1.00 96.12 534 LYS A N 1
ATOM 4308 C CA . LYS A 1 534 ? -2.728 4.071 23.172 1.00 96.12 534 LYS A CA 1
ATOM 4309 C C . LYS A 1 534 ? -1.510 4.626 23.916 1.00 96.12 534 LYS A C 1
ATOM 4311 O O . LYS A 1 534 ? -1.267 4.254 25.061 1.00 96.12 534 LYS A O 1
ATOM 4316 N N . ASN A 1 535 ? -0.828 5.598 23.313 1.00 94.19 535 ASN A N 1
ATOM 4317 C CA . ASN A 1 535 ? 0.289 6.338 23.907 1.00 94.19 535 ASN A CA 1
ATOM 4318 C C . ASN A 1 535 ? -0.109 7.368 24.973 1.00 94.19 535 ASN A C 1
ATOM 4320 O O . ASN A 1 535 ? 0.768 7.988 25.570 1.00 94.19 535 ASN A O 1
ATOM 4324 N N . ARG A 1 536 ? -1.410 7.585 25.213 1.00 95.06 536 ARG A N 1
ATOM 4325 C CA . ARG A 1 536 ? -1.925 8.650 26.096 1.00 95.06 536 ARG A CA 1
ATOM 4326 C C . ARG A 1 536 ? -1.471 10.060 25.681 1.00 95.06 536 ARG A C 1
ATOM 4328 O O . ARG A 1 536 ? -1.444 10.960 26.513 1.00 95.06 536 ARG A O 1
ATOM 4335 N N . SER A 1 537 ? -1.149 10.254 24.404 1.00 95.69 537 SER A N 1
ATOM 4336 C CA . SER A 1 537 ? -0.684 11.522 23.832 1.00 95.69 537 SER A CA 1
ATOM 4337 C C . SER A 1 537 ? -1.732 12.219 22.961 1.00 95.69 537 SER A C 1
ATOM 4339 O O . SER A 1 537 ? -1.491 13.324 22.488 1.00 95.69 537 SER A O 1
ATOM 4341 N N . LEU A 1 538 ? -2.895 11.597 22.739 1.00 96.06 538 LEU A N 1
ATOM 4342 C CA . LEU A 1 538 ? -3.979 12.193 21.958 1.00 96.06 538 LEU A CA 1
ATOM 4343 C C . LEU A 1 538 ? -4.552 13.433 22.663 1.00 96.06 538 LEU A C 1
ATOM 4345 O O . LEU A 1 538 ? -5.155 13.316 23.733 1.00 96.06 538 LEU A O 1
ATOM 4349 N N . THR A 1 539 ? -4.424 14.605 22.044 1.00 95.44 539 THR A N 1
ATOM 4350 C CA . THR A 1 539 ? -5.074 15.844 22.502 1.00 95.44 539 THR A CA 1
ATOM 4351 C C . THR A 1 539 ? -6.341 16.139 21.699 1.00 95.44 539 THR A C 1
ATOM 4353 O O . THR A 1 539 ? -6.584 15.528 20.656 1.00 95.44 539 THR A O 1
ATOM 4356 N N . GLU A 1 540 ? -7.171 17.061 22.191 1.00 93.25 540 GLU A N 1
ATOM 4357 C CA . GLU A 1 540 ? -8.370 17.479 21.459 1.00 93.25 540 GLU A CA 1
ATOM 4358 C C . GLU A 1 540 ? -7.995 18.265 20.197 1.00 93.25 540 GLU A C 1
ATOM 4360 O O . GLU A 1 540 ? -8.585 18.056 19.147 1.00 93.25 540 GLU A O 1
ATOM 4365 N N . GLU A 1 541 ? -6.949 19.091 20.247 1.00 96.00 541 GLU A N 1
ATOM 4366 C CA . GLU A 1 541 ? -6.453 19.851 19.094 1.00 96.00 541 GLU A CA 1
ATOM 4367 C C . GLU A 1 541 ? -5.995 18.923 17.964 1.00 96.00 541 GLU A C 1
ATOM 4369 O O . GLU A 1 541 ? -6.329 19.150 16.801 1.00 96.00 541 GLU A O 1
ATOM 4374 N N . MET A 1 542 ? -5.280 17.842 18.303 1.00 95.38 542 MET A N 1
ATOM 4375 C CA . MET A 1 542 ? -4.900 16.811 17.333 1.00 95.38 542 MET A CA 1
ATOM 4376 C C . MET A 1 542 ? -6.135 16.155 16.710 1.00 95.38 542 MET A C 1
ATOM 4378 O O . MET A 1 542 ? -6.168 15.932 15.501 1.00 95.38 542 MET A O 1
ATOM 4382 N N . LEU A 1 543 ? -7.161 15.867 17.516 1.00 94.44 543 LEU A N 1
ATOM 4383 C CA . LEU A 1 543 ? -8.409 15.286 17.031 1.00 94.44 543 LEU A CA 1
ATOM 4384 C C . LEU A 1 543 ? -9.157 16.236 16.090 1.00 94.44 543 LEU A C 1
ATOM 4386 O O . LEU A 1 543 ? -9.611 15.804 15.033 1.00 94.44 543 LEU A O 1
ATOM 4390 N N . GLN A 1 544 ? -9.219 17.528 16.419 1.00 94.62 544 GLN A N 1
ATOM 4391 C CA . GLN A 1 544 ? -9.804 18.558 15.558 1.00 94.62 544 GLN A CA 1
ATOM 4392 C C . GLN A 1 544 ? -9.047 18.714 14.235 1.00 94.62 544 GLN A C 1
ATOM 4394 O O . GLN A 1 544 ? -9.669 18.909 13.192 1.00 94.62 544 GLN A O 1
ATOM 4399 N N . GLU A 1 545 ? -7.720 18.585 14.233 1.00 93.62 545 GLU A N 1
ATOM 4400 C CA . GLU A 1 545 ? -6.943 18.587 12.990 1.00 93.62 545 GLU A CA 1
ATOM 4401 C C . GLU A 1 545 ? -7.221 17.340 12.139 1.00 93.62 545 GLU A C 1
ATOM 4403 O O . GLU A 1 545 ? -7.401 17.443 10.926 1.00 93.62 545 GLU A O 1
ATOM 4408 N N . MET A 1 546 ? -7.338 16.165 12.765 1.00 95.12 546 MET A N 1
ATOM 4409 C CA . MET A 1 546 ? -7.716 14.936 12.061 1.00 95.12 546 MET A CA 1
ATOM 4410 C C . MET A 1 546 ? -9.156 14.997 11.520 1.00 95.12 546 MET A C 1
ATOM 4412 O O . MET A 1 546 ? -9.412 14.512 10.418 1.00 95.12 546 MET A O 1
ATOM 4416 N N . LEU A 1 547 ? -10.082 15.658 12.226 1.00 95.44 547 LEU A N 1
ATOM 4417 C CA . LEU A 1 547 ? -11.460 15.896 11.770 1.00 95.44 547 LEU A CA 1
ATOM 4418 C C . LEU A 1 547 ? -11.533 16.659 10.448 1.00 95.44 547 LEU A C 1
ATOM 4420 O O . LEU A 1 547 ? -12.397 16.349 9.629 1.00 95.44 547 LEU A O 1
ATOM 4424 N N . LYS A 1 548 ? -10.616 17.604 10.207 1.00 94.06 548 LYS A N 1
ATOM 4425 C CA . LYS A 1 548 ? -10.553 18.344 8.936 1.00 94.06 548 LYS A CA 1
ATOM 4426 C C . LYS A 1 548 ? -10.229 17.444 7.745 1.00 94.06 548 LYS A C 1
ATOM 4428 O O . LYS A 1 548 ? -10.640 17.762 6.637 1.00 94.06 548 LYS A O 1
ATOM 4433 N N . ARG A 1 549 ? -9.489 16.352 7.970 1.00 92.06 549 ARG A N 1
ATOM 4434 C CA . ARG A 1 549 ? -9.109 15.384 6.929 1.00 92.06 549 ARG A CA 1
ATOM 4435 C C . ARG A 1 549 ? -10.154 14.286 6.760 1.00 92.06 549 ARG A C 1
ATOM 4437 O O . ARG A 1 549 ? -10.437 13.883 5.642 1.00 92.06 549 ARG A O 1
ATOM 4444 N N . GLY A 1 550 ? -10.724 13.794 7.860 1.00 94.31 550 GLY A N 1
ATOM 4445 C CA . GLY A 1 550 ? -11.705 12.711 7.807 1.00 94.31 550 GLY A CA 1
ATOM 4446 C C . GLY A 1 550 ? -11.148 11.465 7.111 1.00 94.31 550 GLY A C 1
ATOM 4447 O O . GLY A 1 550 ? -10.042 11.020 7.415 1.00 94.31 550 GLY A O 1
ATOM 4448 N N . ILE A 1 551 ? -11.912 10.915 6.165 1.00 94.19 551 ILE A N 1
ATOM 4449 C CA . ILE A 1 551 ? -11.536 9.721 5.394 1.00 94.19 551 ILE A CA 1
ATOM 4450 C C . ILE A 1 551 ? -10.369 9.960 4.418 1.00 94.19 551 ILE A C 1
ATOM 4452 O O . ILE A 1 551 ? -9.717 9.006 3.997 1.00 94.19 551 ILE A O 1
ATOM 4456 N N . ASP A 1 552 ? -10.071 11.218 4.070 1.00 92.75 552 ASP A N 1
ATOM 4457 C CA . ASP A 1 552 ? -9.026 11.541 3.091 1.00 92.75 552 ASP A CA 1
ATOM 4458 C C . ASP A 1 552 ? -7.606 11.262 3.612 1.00 92.75 552 ASP A C 1
ATOM 4460 O O . ASP A 1 552 ? -6.646 11.261 2.839 1.00 92.75 552 ASP A O 1
ATOM 4464 N N . ASP A 1 553 ? -7.449 10.935 4.899 1.00 94.31 553 ASP A N 1
ATOM 4465 C CA . ASP A 1 553 ? -6.182 10.435 5.435 1.00 94.31 553 ASP A CA 1
ATOM 4466 C C . ASP A 1 553 ? -5.692 9.142 4.758 1.00 94.31 553 ASP A C 1
ATOM 4468 O O . ASP A 1 553 ? -4.485 8.989 4.547 1.00 94.31 553 ASP A O 1
ATOM 4472 N N . MET A 1 554 ? -6.602 8.265 4.325 1.00 95.12 554 MET A N 1
ATOM 4473 C CA . MET A 1 554 ? -6.296 7.057 3.545 1.00 95.12 554 MET A CA 1
ATOM 4474 C C . MET A 1 554 ? -5.780 7.375 2.136 1.00 95.12 554 MET A C 1
ATOM 4476 O O . MET A 1 554 ? -5.269 6.504 1.436 1.00 95.12 554 MET A O 1
ATOM 4480 N N . TYR A 1 555 ? -5.861 8.640 1.729 1.00 92.94 555 TYR A N 1
ATOM 4481 C CA . TYR A 1 555 ? -5.399 9.148 0.445 1.00 92.94 555 TYR A CA 1
ATOM 4482 C C . TYR A 1 555 ? -4.282 10.186 0.610 1.00 92.94 555 TYR A C 1
ATOM 4484 O O . TYR A 1 555 ? -3.996 10.943 -0.316 1.00 92.94 555 TYR A O 1
ATOM 4492 N N . THR A 1 556 ? -3.575 10.172 1.745 1.00 93.94 556 THR A N 1
ATOM 4493 C CA . THR A 1 556 ? -2.408 11.033 2.006 1.00 93.94 556 THR A CA 1
ATOM 4494 C C . THR A 1 556 ? -1.319 10.861 0.937 1.00 93.94 556 THR A C 1
ATOM 4496 O O . THR A 1 556 ? -0.830 9.739 0.793 1.00 93.94 556 THR A O 1
ATOM 4499 N N . PRO A 1 557 ? -0.890 11.929 0.229 1.00 94.00 557 PRO A N 1
ATOM 4500 C CA . PRO A 1 557 ? 0.164 11.842 -0.784 1.00 94.00 557 PRO A CA 1
ATOM 4501 C C . PRO A 1 557 ? 1.465 11.259 -0.234 1.00 94.00 557 PRO A C 1
ATOM 4503 O O . PRO A 1 557 ? 1.852 11.598 0.887 1.00 94.00 557 PRO A O 1
ATOM 4506 N N . VAL A 1 558 ? 2.166 10.431 -1.011 1.00 95.69 558 VAL A N 1
ATOM 4507 C CA . VAL A 1 558 ? 3.388 9.725 -0.584 1.00 95.69 558 VAL A CA 1
ATOM 4508 C C . VAL A 1 558 ? 4.617 10.626 -0.549 1.00 95.69 558 VAL A C 1
ATOM 4510 O O . VAL A 1 558 ? 5.476 10.452 0.317 1.00 95.69 558 VAL A O 1
ATOM 4513 N N . ASN A 1 559 ? 4.672 11.643 -1.410 1.00 94.19 559 ASN A N 1
ATOM 4514 C CA . ASN A 1 559 ? 5.779 12.593 -1.442 1.00 94.19 559 ASN A CA 1
ATOM 4515 C C . ASN A 1 559 ? 5.708 13.582 -0.269 1.00 94.19 559 ASN A C 1
ATOM 4517 O O . ASN A 1 559 ? 4.647 14.141 0.022 1.00 94.19 559 ASN A O 1
ATOM 4521 N N . LEU A 1 560 ? 6.837 13.843 0.401 1.00 92.50 560 LEU A N 1
ATOM 4522 C CA . LEU A 1 560 ? 6.954 15.014 1.278 1.00 92.50 560 LEU A CA 1
ATOM 4523 C C . LEU A 1 560 ? 6.982 16.294 0.442 1.00 92.50 560 LEU A C 1
ATOM 4525 O O . LEU A 1 560 ? 7.406 16.293 -0.716 1.00 92.50 560 LEU A O 1
ATOM 4529 N N . LYS A 1 561 ? 6.603 17.409 1.062 1.00 89.62 561 LYS A N 1
ATOM 4530 C CA . LYS A 1 561 ? 6.586 18.708 0.392 1.00 89.62 561 LYS A CA 1
ATOM 4531 C C . LYS A 1 561 ? 7.999 19.118 -0.097 1.00 89.62 561 LYS A C 1
ATOM 4533 O O . LYS A 1 561 ? 8.992 18.768 0.551 1.00 89.62 561 LYS A O 1
ATOM 4538 N N . PRO A 1 562 ? 8.118 19.862 -1.218 1.00 87.81 562 PRO A N 1
ATOM 4539 C CA . PRO A 1 562 ? 9.413 20.275 -1.782 1.00 87.81 562 PRO A CA 1
ATOM 4540 C C . PRO A 1 562 ? 10.276 21.176 -0.888 1.00 87.81 562 PRO A C 1
ATOM 4542 O O . PRO A 1 562 ? 11.448 21.382 -1.178 1.00 87.81 562 PRO A O 1
ATOM 4545 N N . ASP A 1 563 ? 9.693 21.792 0.138 1.00 86.50 563 ASP A N 1
ATOM 4546 C CA . ASP A 1 563 ? 10.387 22.618 1.129 1.00 86.50 563 ASP A CA 1
ATOM 4547 C C . ASP A 1 563 ? 11.044 21.787 2.241 1.00 86.50 563 ASP A C 1
ATOM 4549 O O . ASP A 1 563 ? 11.963 22.276 2.891 1.00 86.50 563 ASP A O 1
ATOM 4553 N N . MET A 1 564 ? 10.619 20.533 2.438 1.00 87.31 564 MET A N 1
ATOM 4554 C CA . MET A 1 564 ? 11.232 19.624 3.414 1.00 87.31 564 MET A CA 1
ATOM 4555 C C . MET A 1 564 ? 12.496 18.954 2.874 1.00 87.31 564 MET A C 1
ATOM 4557 O O . MET A 1 564 ? 13.476 18.825 3.595 1.00 87.31 564 MET A O 1
ATOM 4561 N N . PHE A 1 565 ? 12.475 18.539 1.607 1.00 88.56 565 PHE A N 1
ATOM 4562 C CA . PHE A 1 565 ? 13.635 17.983 0.909 1.00 88.56 565 PHE A CA 1
ATOM 4563 C C . PHE A 1 565 ? 13.676 18.528 -0.520 1.00 88.56 565 PHE A C 1
ATOM 4565 O O . PHE A 1 565 ? 12.620 18.625 -1.155 1.00 88.56 565 PHE A O 1
ATOM 4572 N N . PRO A 1 566 ? 14.860 18.824 -1.078 1.00 90.12 566 PRO A N 1
ATOM 4573 C CA . PRO A 1 566 ? 14.988 19.231 -2.466 1.00 90.12 566 PRO A CA 1
ATOM 4574 C C . PRO A 1 566 ? 14.419 18.199 -3.431 1.00 90.12 566 PRO A C 1
ATOM 4576 O O . PRO A 1 566 ? 14.413 16.995 -3.172 1.00 90.12 566 PRO A O 1
ATOM 4579 N N . MET A 1 567 ? 13.930 18.699 -4.559 1.00 93.00 567 MET A N 1
ATOM 4580 C CA . MET A 1 567 ? 13.428 17.870 -5.646 1.00 93.00 567 MET A CA 1
ATOM 4581 C C . MET A 1 567 ? 14.568 17.103 -6.311 1.00 93.00 567 MET A C 1
ATOM 4583 O O . MET A 1 567 ? 15.692 17.597 -6.410 1.00 93.00 567 MET A O 1
ATOM 4587 N N . LEU A 1 568 ? 14.251 15.917 -6.828 1.00 94.00 568 LEU A N 1
ATOM 4588 C CA . LEU A 1 568 ? 15.162 15.199 -7.711 1.00 94.00 568 LEU A CA 1
ATOM 4589 C C . LEU A 1 568 ? 15.397 16.009 -9.001 1.00 94.00 568 LEU A C 1
ATOM 4591 O O . LEU A 1 568 ? 14.442 16.596 -9.513 1.00 94.00 568 LEU A O 1
ATOM 4595 N N . PRO A 1 569 ? 16.617 16.011 -9.573 1.00 94.00 569 PRO A N 1
ATOM 4596 C CA . PRO A 1 569 ? 16.958 16.862 -10.720 1.00 94.00 569 PRO A CA 1
ATOM 4597 C C . PRO A 1 569 ? 16.093 16.662 -11.973 1.00 94.00 569 PRO A C 1
ATOM 4599 O O . PRO A 1 569 ? 15.988 17.569 -12.793 1.00 94.00 569 PRO A O 1
ATOM 4602 N N . TRP A 1 570 ? 15.495 15.479 -12.135 1.00 94.94 570 TRP A N 1
ATOM 4603 C CA . TRP A 1 570 ? 14.652 15.123 -13.283 1.00 94.94 570 TRP A CA 1
ATOM 4604 C C . TRP A 1 570 ? 13.148 15.211 -12.996 1.00 94.94 570 TRP A C 1
ATOM 4606 O O . TRP A 1 570 ? 12.348 14.996 -13.902 1.00 94.94 570 TRP A O 1
ATOM 4616 N N . VAL A 1 571 ? 12.737 15.490 -11.753 1.00 93.00 571 VAL A N 1
ATOM 4617 C CA . VAL A 1 571 ? 11.319 15.518 -11.362 1.00 93.00 571 VAL A CA 1
ATOM 4618 C C . VAL A 1 571 ? 10.831 16.971 -11.326 1.00 93.00 571 VAL A C 1
ATOM 4620 O O . VAL A 1 571 ? 11.285 17.739 -10.473 1.00 93.00 571 VAL A O 1
ATOM 4623 N N . PRO A 1 572 ? 9.895 17.380 -12.206 1.00 86.69 572 PRO A N 1
ATOM 4624 C CA . PRO A 1 572 ? 9.332 18.728 -12.167 1.00 86.69 572 PRO A CA 1
ATOM 4625 C C . PRO A 1 572 ? 8.644 19.040 -10.829 1.00 86.69 572 PRO A C 1
ATOM 4627 O O . PRO A 1 572 ? 8.040 18.167 -10.202 1.00 86.69 572 PRO A O 1
ATOM 4630 N N . ARG A 1 573 ? 8.717 20.298 -10.378 1.00 82.94 573 ARG A N 1
ATOM 4631 C CA . ARG A 1 573 ? 8.249 20.713 -9.040 1.00 82.94 573 ARG A CA 1
ATOM 4632 C C . ARG A 1 573 ? 6.734 20.570 -8.850 1.00 82.94 573 ARG A C 1
ATOM 4634 O O . ARG A 1 573 ? 6.277 20.305 -7.745 1.00 82.94 573 ARG A O 1
ATOM 4641 N N . ASP A 1 574 ? 5.975 20.740 -9.921 1.00 83.56 574 ASP A N 1
ATOM 4642 C CA . ASP A 1 574 ? 4.519 20.598 -10.013 1.00 83.56 574 ASP A CA 1
ATOM 4643 C C . ASP A 1 574 ? 4.068 19.157 -10.307 1.00 83.56 574 ASP A C 1
ATOM 4645 O O . ASP A 1 574 ? 2.886 18.910 -10.538 1.00 83.56 574 ASP A O 1
ATOM 4649 N N . SER A 1 575 ? 5.007 18.208 -10.286 1.00 85.81 575 SER A N 1
ATOM 4650 C CA . SER A 1 575 ? 4.779 16.821 -10.686 1.00 85.81 575 SER A CA 1
ATOM 4651 C C . SER A 1 575 ? 4.827 15.811 -9.543 1.00 85.81 575 SER A C 1
ATOM 4653 O O . SER A 1 575 ? 4.877 14.609 -9.809 1.00 85.81 575 SER A O 1
ATOM 4655 N N . LEU A 1 576 ? 4.851 16.284 -8.293 1.00 88.19 576 LEU A N 1
ATOM 4656 C CA . LEU A 1 576 ? 4.635 15.435 -7.122 1.00 88.19 576 LEU A CA 1
ATOM 4657 C C . LEU A 1 576 ? 3.168 15.023 -7.030 1.00 88.19 576 LEU A C 1
ATOM 4659 O O . LEU A 1 576 ? 2.286 15.731 -7.520 1.00 88.19 576 LEU A O 1
ATOM 4663 N N . GLU A 1 577 ? 2.907 13.924 -6.329 1.00 89.31 577 GLU A N 1
ATOM 4664 C CA . GLU A 1 577 ? 1.547 13.613 -5.914 1.00 89.31 577 GLU A CA 1
ATOM 4665 C C . GLU A 1 577 ? 1.006 14.766 -5.051 1.00 89.31 577 GLU A C 1
ATOM 4667 O O . GLU A 1 577 ? 1.597 15.136 -4.035 1.00 89.31 577 GLU A O 1
ATOM 4672 N N . CYS A 1 578 ? -0.108 15.368 -5.455 1.00 70.94 578 CYS A N 1
ATOM 4673 C CA . CYS A 1 578 ? -0.754 16.452 -4.720 1.00 70.94 578 CYS A CA 1
ATOM 4674 C C . CYS A 1 578 ? -2.104 15.997 -4.161 1.00 70.94 578 CYS A C 1
ATOM 4676 O O . CYS A 1 578 ? -2.705 15.058 -4.666 1.00 70.94 578 CYS A O 1
ATOM 4678 N N . GLU A 1 579 ? -2.621 16.674 -3.134 1.00 54.91 579 GLU A N 1
ATOM 4679 C CA . GLU A 1 579 ? -3.906 16.307 -2.509 1.00 54.91 579 GLU A CA 1
ATOM 4680 C C . GLU A 1 579 ? -5.082 16.332 -3.509 1.00 54.91 579 GLU A C 1
ATOM 4682 O O . GLU A 1 579 ? -6.010 15.542 -3.380 1.00 54.91 579 GLU A O 1
ATOM 4687 N N . GLN A 1 580 ? -4.998 17.164 -4.558 1.00 45.22 580 GLN A N 1
ATOM 4688 C CA . GLN A 1 580 ? -5.960 17.217 -5.673 1.00 45.22 580 GLN A CA 1
ATOM 4689 C C . GLN A 1 580 ? -5.640 16.244 -6.828 1.00 45.22 580 GLN A C 1
ATOM 4691 O O . GLN A 1 580 ? -6.481 16.028 -7.697 1.00 45.22 580 GLN A O 1
ATOM 4696 N N . THR A 1 581 ? -4.422 15.690 -6.882 1.00 40.06 581 THR A N 1
ATOM 4697 C CA . THR A 1 581 ? -3.940 14.747 -7.916 1.00 40.06 581 THR A CA 1
ATOM 4698 C C . THR A 1 581 ? -3.653 13.358 -7.361 1.00 40.06 581 THR A C 1
ATOM 4700 O O . THR A 1 581 ? -3.177 12.511 -8.111 1.00 40.06 581 THR A O 1
ATOM 4703 N N . GLY A 1 582 ? -3.995 13.091 -6.095 1.00 40.16 582 GLY A N 1
ATOM 4704 C CA . GLY A 1 582 ? -4.082 11.755 -5.518 1.00 40.16 582 GLY A CA 1
ATOM 4705 C C . GLY A 1 582 ? -5.227 11.015 -6.189 1.00 40.16 582 GLY A C 1
ATOM 4706 O O . GLY A 1 582 ? -6.284 10.866 -5.588 1.00 40.16 582 GLY A O 1
ATOM 4707 N N . LEU A 1 583 ? -5.014 10.691 -7.465 1.00 42.66 583 LEU A N 1
ATOM 4708 C CA . LEU A 1 583 ? -5.773 9.905 -8.428 1.00 42.66 583 LEU A CA 1
ATOM 4709 C C . LEU A 1 583 ? -7.276 10.129 -8.522 1.00 42.66 583 LEU A C 1
ATOM 4711 O O . LEU A 1 583 ? -7.905 9.433 -9.295 1.00 42.66 583 LEU A O 1
ATOM 4715 N N . TYR A 1 584 ? -7.866 11.077 -7.808 1.00 44.66 584 TYR A N 1
ATOM 4716 C CA . TYR A 1 584 ? -9.298 11.056 -7.568 1.00 44.66 584 TYR A CA 1
ATOM 4717 C C . TYR A 1 584 ? -9.841 12.490 -7.506 1.00 44.66 584 TYR A C 1
ATOM 4719 O O . TYR A 1 584 ? -9.703 13.158 -6.482 1.00 44.66 584 TYR A O 1
ATOM 4727 N N . LYS A 1 585 ? -10.384 12.973 -8.632 1.00 35.91 585 LYS A N 1
ATOM 4728 C CA . LYS A 1 585 ? -11.213 14.189 -8.673 1.00 35.91 585 LYS A CA 1
ATOM 4729 C C . LYS A 1 585 ? -12.603 13.914 -8.119 1.00 35.91 585 LYS A C 1
ATOM 4731 O O . LYS A 1 585 ? -13.075 12.764 -8.279 1.00 35.91 585 LYS A O 1
#